Protein AF-A0A7X8WBK5-F1 (afdb_monomer_lite)

Sequence (663 aa):
MAANYENLSFKTDYMLWDMFEGKYAPKKVNVFPSNDGKWNYTLLSCFINELGFFVKRGRRTFYERISPKGETIKKFIFEHKDFPNIQVIIQIVPFFSVEISTEYLKAAWEKKHLTFASNIGAGGKTKMKKDTKVHVFYETRIMDPKDGTKALFCHAPLLYYSDYDFSEIFRYFTKRILLMGIPNNDDTCSLFEYADIWLEKESKHVNSLEILEKKINGFIKLDVQPVTTKKRLISINIENVNHYIKSGVYISPWAKSLLEDKTITQGFLLDTTWKIMPYYVTSIIMISCYNIGIPIGFAFGHSEDKELYKNLLITIQEKTGIQFKHYPFESDQGSALKSICSELEITHLVCLRHLLVSLKYAEFVYEITMLLKSTSTFELSKAKEFVENRFKTIDSSKKDYLLKLLNKVGLTFDGSILSIKDQSRWQEVSMFERKLFKMPSTTNALESTHGHLNAQTPRRNNFYASIYRIVNAMMQKAQSIEGSIRKNYNRIKHDTLQFSKAQNDRMNSWIKYYSTTIDNCNCSENRLESAMLGVDLPCSHRVYLGASFPACPKIKPTVKRQWDKLEISFNHVLPDSAEGALSLIVQDINYAVKSIKRFSHYKDTAKIEEYVKSKYNVKEECYFILNIPVSVMQIITEGVGRFAAQREEEYRNKRIQKIETNK

Foldseek 3Di:
DPPPLPQLKKKFDWAAPCLLVNPLNDQKTWMQGPPPDFDFLLSVLLVQQVLQQKDAPPPVQWDWDQDPVRFIKTKGWIAGNVGRSWIWMWIPTVGIIIMTGSVCLVVPWDKDKDWDWAQADRSRDGHPGTDTDITIMTMDGCPDGQPQSVCSNVVNQSVVDDPVSGHPSSVVVLVVVVVVPDDCDPRCVVSVSCCVQPPDDPPPDPFDPVSLQVQAWFEKEFAWEFCPADDPFDWDQDPNTITGGAKMKTFHLQLLLQQVPPQFALAKEKEWFDPLFPQKTKIWIFGQALNATATGMMMIHNDDALVRVVRHVVVSCVQRVDQRLVHEYEYAPDPSVVVNCVVSNHQYAHQQVNLLVVLPPDPCSVLVVQCQLFQFPVSNVVSQVVSQVVQLPDDPVCQVVVQVSQVQQQWGDPSHGIDRNHPSSVCRRHNNNVLVSLGDNHPVNVVVLSVSSPSQRPPDGHRSRSVSSNNVSSVVSNVCVQVVSVVVLVVLVVVQCVVLPPDDVVLVVQCVVQVDDLQDGRGRRCSSSCSSQVHDADGSSSVNNPHDGDDRDDDDRPRDRPIPTYHYHYDYDYPDPPVGPQHPQNVLLVVLLVLLCVLLVQDDSVVLSVQSVVQDDADPPADDDPNHGVSSVVSSVVSNVVSNVVVVVVVVVVVVVVVVVVD

Radius of gyration: 32.76 Å; chains: 1; bounding box: 93×64×90 Å

Structure (mmCIF, N/CA/C/O backbone):
data_AF-A0A7X8WBK5-F1
#
_entry.id   AF-A0A7X8WBK5-F1
#
loop_
_atom_site.group_PDB
_atom_site.id
_atom_site.type_symbol
_atom_site.label_atom_id
_atom_site.label_alt_id
_atom_site.label_comp_id
_atom_site.label_asym_id
_atom_site.label_entity_id
_atom_site.label_seq_id
_atom_site.pdbx_PDB_ins_code
_atom_site.Cartn_x
_atom_site.Cartn_y
_atom_site.Cartn_z
_atom_site.occupancy
_atom_site.B_iso_or_equiv
_atom_site.auth_seq_id
_atom_site.auth_comp_id
_atom_site.auth_asym_id
_atom_site.auth_atom_id
_atom_site.pdbx_PDB_model_num
ATOM 1 N N . MET A 1 1 ? -4.650 -0.254 -25.661 1.00 33.59 1 MET A N 1
ATOM 2 C CA . MET A 1 1 ? -5.482 0.121 -26.823 1.00 33.59 1 MET A CA 1
ATOM 3 C C . MET A 1 1 ? -6.161 1.418 -26.435 1.00 33.59 1 MET A C 1
ATOM 5 O O . MET A 1 1 ? -6.614 1.478 -25.300 1.00 33.59 1 MET A O 1
ATOM 9 N N . ALA A 1 2 ? -6.176 2.449 -27.280 1.00 33.28 2 ALA A N 1
ATOM 10 C CA . ALA A 1 2 ? -7.077 3.572 -27.034 1.00 33.28 2 ALA A CA 1
ATOM 11 C C . ALA A 1 2 ? -8.499 2.999 -27.085 1.00 33.28 2 ALA A C 1
ATOM 13 O O . ALA A 1 2 ? -8.855 2.370 -28.081 1.00 33.28 2 ALA A O 1
ATOM 14 N N . ALA A 1 3 ? -9.246 3.073 -25.982 1.00 45.28 3 ALA A N 1
ATOM 15 C CA . ALA A 1 3 ? -10.629 2.621 -25.979 1.00 45.28 3 ALA A CA 1
ATOM 16 C C . ALA A 1 3 ? -11.382 3.437 -27.035 1.00 45.28 3 ALA A C 1
ATOM 18 O O . ALA A 1 3 ? -11.309 4.666 -27.033 1.00 45.28 3 ALA A O 1
ATOM 19 N N . ASN A 1 4 ? -12.035 2.761 -27.981 1.00 56.00 4 ASN A N 1
ATOM 20 C CA . ASN A 1 4 ? -12.833 3.447 -28.982 1.00 56.00 4 ASN A CA 1
ATOM 21 C C . ASN A 1 4 ? -14.131 3.929 -28.313 1.00 56.00 4 ASN A C 1
ATOM 23 O O . ASN A 1 4 ? -15.061 3.147 -28.111 1.00 56.00 4 ASN A O 1
ATOM 27 N N . TYR A 1 5 ? -14.172 5.204 -27.923 1.00 64.12 5 TYR A N 1
ATOM 28 C CA . TYR A 1 5 ? -15.340 5.834 -27.299 1.00 64.12 5 TYR A CA 1
ATOM 29 C C . TYR A 1 5 ? -16.444 6.190 -28.309 1.00 64.12 5 TYR A C 1
ATOM 31 O O . TYR A 1 5 ? -17.423 6.827 -27.931 1.00 64.12 5 TYR A O 1
ATOM 39 N N . GLU A 1 6 ? -16.348 5.748 -29.570 1.00 58.44 6 GLU A N 1
ATOM 40 C CA . GLU A 1 6 ? -17.424 5.876 -30.569 1.00 58.44 6 GLU A CA 1
ATOM 41 C C . GLU A 1 6 ? -18.769 5.294 -30.101 1.00 58.44 6 GLU A C 1
ATOM 43 O O . GLU A 1 6 ? -19.811 5.662 -30.631 1.00 58.44 6 GLU A O 1
ATOM 48 N N . ASN A 1 7 ? -18.763 4.435 -29.078 1.00 64.50 7 ASN A N 1
ATOM 49 C CA . ASN A 1 7 ? -19.965 3.885 -28.450 1.00 64.50 7 ASN A CA 1
ATOM 50 C C . ASN A 1 7 ? -20.654 4.826 -27.435 1.00 64.50 7 ASN A C 1
ATOM 52 O O . ASN A 1 7 ? -21.772 4.534 -27.014 1.00 64.50 7 ASN A O 1
ATOM 56 N N . LEU A 1 8 ? -20.039 5.951 -27.045 1.00 86.00 8 LEU A N 1
ATOM 57 C CA . LEU A 1 8 ? -20.622 6.963 -26.148 1.00 86.00 8 LEU A CA 1
ATOM 58 C C . LEU A 1 8 ? -21.317 8.087 -26.934 1.00 86.00 8 LEU A C 1
ATOM 60 O O . LEU A 1 8 ? -21.040 9.278 -26.762 1.00 86.00 8 LEU A O 1
ATOM 64 N N . SER A 1 9 ? -22.230 7.698 -27.816 1.00 89.31 9 SER A N 1
ATOM 65 C CA . SER A 1 9 ? -23.092 8.614 -28.565 1.00 89.31 9 SER A CA 1
ATOM 66 C C . SER A 1 9 ? -24.557 8.302 -28.317 1.00 89.31 9 SER A C 1
ATOM 68 O O . SER A 1 9 ? -24.939 7.135 -28.206 1.00 89.31 9 SER A O 1
ATOM 70 N N . PHE A 1 10 ? -25.372 9.348 -28.248 1.00 92.56 10 PHE A N 1
ATOM 71 C CA . PHE A 1 10 ? -26.793 9.258 -27.945 1.00 92.56 10 PHE A CA 1
ATOM 72 C C . PHE A 1 10 ? -27.587 10.111 -28.927 1.00 92.56 10 PHE A C 1
ATOM 74 O O . PHE A 1 10 ? -27.162 11.211 -29.279 1.00 92.56 10 PHE A O 1
ATOM 81 N N . LYS A 1 11 ? -28.760 9.628 -29.335 1.00 92.69 11 LYS A N 1
ATOM 82 C CA . LYS A 1 11 ? -29.640 10.287 -30.301 1.00 92.69 11 LYS A CA 1
ATOM 83 C C . LYS A 1 11 ? -31.103 10.244 -29.872 1.00 92.69 11 LYS A C 1
ATOM 85 O O . LYS A 1 11 ? -31.513 9.383 -29.093 1.00 92.69 11 LYS A O 1
ATOM 90 N N . THR A 1 12 ? -31.899 11.168 -30.392 1.00 92.31 12 THR A N 1
ATOM 91 C CA . THR A 1 12 ? -33.364 11.075 -30.353 1.00 92.31 12 THR A CA 1
ATOM 92 C C . THR A 1 12 ? -33.877 10.192 -31.488 1.00 92.31 12 THR A C 1
ATOM 94 O O . THR A 1 12 ? -33.154 9.903 -32.442 1.00 92.31 12 THR A O 1
ATOM 97 N N . ASP A 1 13 ? -35.159 9.835 -31.433 1.00 87.44 13 ASP A N 1
ATOM 98 C CA . ASP A 1 13 ? -35.858 9.312 -32.608 1.00 87.44 13 ASP A CA 1
ATOM 99 C C . ASP A 1 13 ? -35.874 10.321 -33.768 1.00 87.44 13 ASP A C 1
ATOM 101 O O . ASP A 1 13 ? -35.761 11.538 -33.578 1.00 87.44 13 ASP A O 1
ATOM 105 N N . TYR A 1 14 ? -36.062 9.788 -34.975 1.00 87.75 14 TYR A N 1
ATOM 106 C CA . TYR A 1 14 ? -36.297 10.562 -36.188 1.00 87.75 14 TYR A CA 1
ATOM 107 C C . TYR A 1 14 ? -37.717 11.133 -36.168 1.00 87.75 14 TYR A C 1
ATOM 109 O O . TYR A 1 14 ? -38.698 10.389 -36.235 1.00 87.75 14 TYR A O 1
ATOM 117 N N . MET A 1 15 ? -37.834 12.457 -36.076 1.00 85.38 15 MET A N 1
ATOM 118 C CA . MET A 1 15 ? -39.122 13.151 -36.058 1.00 85.38 15 MET A CA 1
ATOM 119 C C . MET A 1 15 ? -39.186 14.220 -37.147 1.00 85.38 15 MET A C 1
ATOM 121 O O . MET A 1 15 ? -38.171 14.704 -37.636 1.00 85.38 15 MET A O 1
ATOM 125 N N . LEU A 1 16 ? -40.390 14.630 -37.535 1.00 85.62 16 LEU A N 1
ATOM 126 C CA . LEU A 1 16 ? -40.548 15.777 -38.427 1.00 85.62 16 LEU A CA 1
ATOM 127 C C . LEU A 1 16 ? -40.193 17.085 -37.695 1.00 85.62 16 LEU A C 1
ATOM 129 O O . LEU A 1 16 ? -40.291 17.177 -36.474 1.00 85.62 16 LEU A O 1
ATOM 133 N N . TRP A 1 17 ? -39.775 18.115 -38.434 1.00 81.50 17 TRP A N 1
ATOM 134 C CA . TRP A 1 17 ? -39.348 19.400 -37.855 1.00 81.50 17 TRP A CA 1
ATOM 135 C C . TRP A 1 17 ? -40.420 20.073 -36.977 1.00 81.50 17 TRP A C 1
ATOM 137 O O . TRP A 1 17 ? -40.105 20.663 -35.942 1.00 81.50 17 TRP A O 1
ATOM 147 N N . ASP A 1 18 ? -41.694 19.929 -37.342 1.00 80.25 18 ASP A N 1
ATOM 148 C CA . ASP A 1 18 ? -42.843 20.426 -36.578 1.00 80.25 18 ASP A CA 1
ATOM 149 C C . ASP A 1 18 ? -43.003 19.740 -35.210 1.00 80.25 18 ASP A C 1
ATOM 151 O O . ASP A 1 18 ? -43.654 20.288 -34.324 1.00 80.25 18 ASP A O 1
ATOM 155 N N . MET A 1 19 ? -42.364 18.589 -34.992 1.00 80.50 19 MET A N 1
ATOM 156 C CA . MET A 1 19 ? -42.299 17.936 -33.683 1.00 80.50 19 MET A CA 1
ATOM 157 C C . MET A 1 19 ? -41.236 18.542 -32.765 1.00 80.50 19 MET A C 1
ATOM 159 O O . MET A 1 19 ? -41.264 18.263 -31.576 1.00 80.50 19 MET A O 1
ATOM 163 N N . PHE A 1 20 ? -40.329 19.386 -33.258 1.00 79.81 20 PHE A N 1
ATOM 164 C CA . PHE A 1 20 ? -39.382 20.112 -32.404 1.00 79.81 20 PHE A CA 1
ATOM 165 C C . PHE A 1 20 ? -39.750 21.592 -32.251 1.00 79.81 20 PHE A C 1
ATOM 167 O O . PHE A 1 20 ? -39.573 22.140 -31.164 1.00 79.81 20 PHE A O 1
ATOM 174 N N . GLU A 1 21 ? -40.299 22.231 -33.291 1.00 76.94 21 GLU A N 1
ATOM 175 C CA . GLU A 1 21 ? -40.640 23.670 -33.291 1.00 76.94 21 GLU A CA 1
ATOM 176 C C . GLU A 1 21 ? -42.139 23.987 -33.423 1.00 76.94 21 GLU A C 1
ATOM 178 O O . GLU A 1 21 ? -42.540 25.147 -33.348 1.00 76.94 21 GLU A O 1
ATOM 183 N N . GLY A 1 22 ? -42.995 22.991 -33.650 1.00 73.19 22 GLY A N 1
ATOM 184 C CA . GLY A 1 22 ? -44.424 23.222 -33.850 1.00 73.19 22 GLY A CA 1
ATOM 185 C C . GLY A 1 22 ? -45.202 23.420 -32.548 1.00 73.19 22 GLY A C 1
ATOM 186 O O . GLY A 1 22 ? -44.763 23.066 -31.455 1.00 73.19 22 GLY A O 1
ATOM 187 N N . LYS A 1 23 ? -46.442 23.911 -32.677 1.00 71.88 23 LYS A N 1
ATOM 188 C CA . LYS A 1 23 ? -47.388 24.142 -31.563 1.00 71.88 23 LYS A CA 1
ATOM 189 C C . LYS A 1 23 ? -47.641 22.901 -30.686 1.00 71.88 23 LYS A C 1
ATOM 191 O O . LYS A 1 23 ? -48.037 23.039 -29.532 1.00 71.88 23 LYS A O 1
ATOM 196 N N . TYR A 1 24 ? -47.428 21.706 -31.236 1.00 71.62 24 TYR A N 1
ATOM 197 C CA . TYR A 1 24 ? -47.627 20.417 -30.568 1.00 71.62 24 TYR A CA 1
ATOM 198 C C . TYR A 1 24 ? -46.312 19.695 -30.230 1.00 71.62 24 TYR A C 1
ATOM 200 O O . TYR A 1 24 ? -46.349 18.513 -29.893 1.00 71.62 24 TYR A O 1
ATOM 208 N N . ALA A 1 25 ? -45.162 20.374 -30.317 1.00 79.81 25 ALA A N 1
ATOM 209 C CA . ALA A 1 25 ? -43.875 19.789 -29.961 1.00 79.81 25 ALA A CA 1
ATOM 210 C C . ALA A 1 25 ? -43.901 19.284 -28.503 1.00 79.81 25 ALA A C 1
ATOM 212 O O . ALA A 1 25 ? -44.301 20.027 -27.594 1.00 79.81 25 ALA A O 1
ATOM 213 N N . PRO A 1 26 ? -43.506 18.026 -28.240 1.00 84.38 26 PRO A N 1
ATOM 214 C CA . PRO A 1 26 ? -43.479 17.507 -26.891 1.00 84.38 26 PRO A CA 1
ATOM 215 C C . PRO A 1 26 ? -42.427 18.271 -26.087 1.00 84.38 26 PRO A C 1
ATOM 217 O O . PRO A 1 26 ? -41.357 18.616 -26.584 1.00 84.38 26 PRO A O 1
ATOM 220 N N . LYS A 1 27 ? -42.717 18.516 -24.806 1.00 88.00 27 LYS A N 1
ATOM 221 C CA . LYS A 1 27 ? -41.771 19.185 -23.897 1.00 88.00 27 LYS A CA 1
ATOM 222 C C . LYS A 1 27 ? -40.561 18.311 -23.554 1.00 88.00 27 LYS A C 1
ATOM 224 O O . LYS A 1 27 ? -39.568 18.829 -23.052 1.00 88.00 27 LYS A O 1
ATOM 229 N N . LYS A 1 28 ? -40.676 16.995 -23.758 1.00 91.50 28 LYS A N 1
ATOM 230 C CA . LYS A 1 28 ? -39.661 15.984 -23.458 1.00 91.50 28 LYS A CA 1
ATOM 231 C C . LYS A 1 28 ? -39.639 14.938 -24.561 1.00 91.50 28 LYS A C 1
ATOM 233 O O . LYS A 1 28 ? -40.701 14.553 -25.045 1.00 91.50 28 LYS A O 1
ATOM 238 N N . VAL A 1 29 ? -38.451 14.478 -24.921 1.00 91.19 29 VAL A N 1
ATOM 239 C CA . VAL A 1 29 ? -38.224 13.525 -26.011 1.00 91.19 29 VAL A CA 1
ATOM 240 C C . VAL A 1 29 ? -37.407 12.350 -25.489 1.00 91.19 29 VAL A C 1
ATOM 242 O O . VAL A 1 29 ? -36.540 12.528 -24.632 1.00 91.19 29 VAL A O 1
ATOM 245 N N . ASN A 1 30 ? -37.706 11.151 -25.990 1.00 91.69 30 ASN A N 1
ATOM 246 C CA . ASN A 1 30 ? -36.935 9.954 -25.676 1.00 91.69 30 ASN A CA 1
ATOM 247 C C . ASN A 1 30 ? -35.567 9.978 -26.356 1.00 91.69 30 ASN A C 1
ATOM 249 O O . ASN A 1 30 ? -35.416 10.454 -27.483 1.00 91.69 30 ASN A O 1
ATOM 253 N N . VAL A 1 31 ? -34.590 9.419 -25.657 1.00 92.69 31 VAL A N 1
ATOM 254 C CA . VAL A 1 31 ? -33.198 9.356 -26.084 1.00 92.69 31 VAL A CA 1
ATOM 255 C C . VAL A 1 31 ? -32.679 7.930 -25.969 1.00 92.69 31 VAL A C 1
ATOM 257 O O . VAL A 1 31 ? -33.012 7.207 -25.026 1.00 92.69 31 VAL A O 1
ATOM 260 N N . PHE A 1 32 ? -31.824 7.552 -26.917 1.00 91.69 32 PHE A N 1
ATOM 261 C CA . PHE A 1 32 ? -31.277 6.209 -27.067 1.00 91.69 32 PHE A CA 1
ATOM 262 C C . PHE A 1 32 ? -29.779 6.253 -27.407 1.00 91.69 32 PHE A C 1
ATOM 264 O O . PHE A 1 32 ? -29.333 7.206 -28.047 1.00 91.69 32 PHE A O 1
ATOM 271 N N . PRO A 1 33 ? -28.989 5.234 -27.029 1.00 91.44 33 PRO A N 1
ATOM 272 C CA . PRO A 1 33 ? -27.638 5.046 -27.560 1.00 91.44 33 PRO A CA 1
ATOM 273 C C . PRO A 1 33 ? -27.639 4.940 -29.100 1.00 91.44 33 PRO A C 1
ATOM 275 O O . PRO A 1 33 ? -28.472 4.235 -29.669 1.00 91.44 33 PRO A O 1
ATOM 278 N N . SER A 1 34 ? -26.722 5.622 -29.797 1.00 83.38 34 SER A N 1
ATOM 279 C CA . SER A 1 34 ? -26.771 5.745 -31.268 1.00 83.38 34 SER A CA 1
ATOM 280 C C . SER A 1 34 ? -26.489 4.444 -32.036 1.00 83.38 34 SER A C 1
ATOM 282 O O . SER A 1 34 ? -27.024 4.299 -33.137 1.00 83.38 34 SER A O 1
ATOM 284 N N . ASN A 1 35 ? -25.710 3.508 -31.474 1.00 73.56 35 ASN A N 1
ATOM 285 C CA . ASN A 1 35 ? -25.229 2.278 -32.140 1.00 73.56 35 ASN A CA 1
ATOM 286 C C . ASN A 1 35 ? -26.226 1.104 -32.041 1.00 73.56 35 ASN A C 1
ATOM 288 O O . ASN A 1 35 ? -25.840 -0.014 -31.710 1.00 73.56 35 ASN A O 1
ATOM 292 N N . ASP A 1 36 ? -27.519 1.381 -32.239 1.00 61.47 36 ASP A N 1
ATOM 293 C CA . ASP A 1 36 ? -28.648 0.435 -32.100 1.00 61.47 36 ASP A CA 1
ATOM 294 C C . ASP A 1 36 ? -28.750 -0.253 -30.722 1.00 61.47 36 ASP A C 1
ATOM 296 O O . ASP A 1 36 ? -29.453 -1.249 -30.529 1.00 61.47 36 ASP A O 1
ATOM 300 N N . GLY A 1 37 ? -28.057 0.307 -29.729 1.00 65.50 37 GLY A N 1
ATOM 301 C CA . GLY A 1 37 ? -27.970 -0.230 -28.382 1.00 65.50 37 GLY A CA 1
ATOM 302 C C . GLY A 1 37 ? -29.215 0.075 -27.557 1.00 65.50 37 GLY A C 1
ATOM 303 O O . GLY A 1 37 ? -29.721 1.195 -27.536 1.00 65.50 37 GLY A O 1
ATOM 304 N N . LYS A 1 38 ? -29.681 -0.918 -26.797 1.00 83.25 38 LYS A N 1
ATOM 305 C CA . LYS A 1 38 ? -30.590 -0.671 -25.673 1.00 83.25 38 LYS A CA 1
ATOM 306 C C . LYS A 1 38 ? -29.790 -0.077 -24.518 1.00 83.25 38 LYS A C 1
ATOM 308 O O . LYS A 1 38 ? -28.629 -0.421 -24.315 1.00 83.25 38 LYS A O 1
ATOM 313 N N . TRP A 1 39 ? -30.431 0.779 -23.732 1.00 90.19 39 TRP A N 1
ATOM 314 C CA . TRP A 1 39 ? -29.880 1.200 -22.450 1.00 90.19 39 TRP A CA 1
ATOM 315 C C . TRP A 1 39 ? -29.551 -0.018 -21.575 1.00 90.19 39 TRP A C 1
ATOM 317 O O . TRP A 1 39 ? -30.366 -0.932 -21.437 1.00 90.19 39 TRP A O 1
ATOM 327 N N . ASN A 1 40 ? -28.375 0.013 -20.962 1.00 90.31 40 ASN A N 1
ATOM 328 C CA . ASN A 1 40 ? -27.924 -0.901 -19.920 1.00 90.31 40 ASN A CA 1
ATOM 329 C C . ASN A 1 40 ? -27.360 -0.074 -18.748 1.00 90.31 40 ASN A C 1
ATOM 331 O O . ASN A 1 40 ? -27.299 1.160 -18.836 1.00 90.31 40 ASN A O 1
ATOM 335 N N . TYR A 1 41 ? -26.984 -0.712 -17.641 1.00 91.56 41 TYR A N 1
ATOM 336 C CA . TYR A 1 41 ? -26.484 0.018 -16.475 1.00 91.56 41 TYR A CA 1
ATOM 337 C C . TYR A 1 41 ? -25.165 0.736 -16.771 1.00 91.56 41 TYR A C 1
ATOM 339 O O . TYR A 1 41 ? -24.977 1.850 -16.281 1.00 91.56 41 TYR A O 1
ATOM 347 N N . THR A 1 42 ? -24.305 0.175 -17.619 1.00 92.00 42 THR A N 1
ATOM 348 C CA . THR A 1 42 ? -23.014 0.767 -18.003 1.00 92.00 42 THR A CA 1
ATOM 349 C C . THR A 1 42 ? -23.188 2.079 -18.771 1.00 92.00 42 T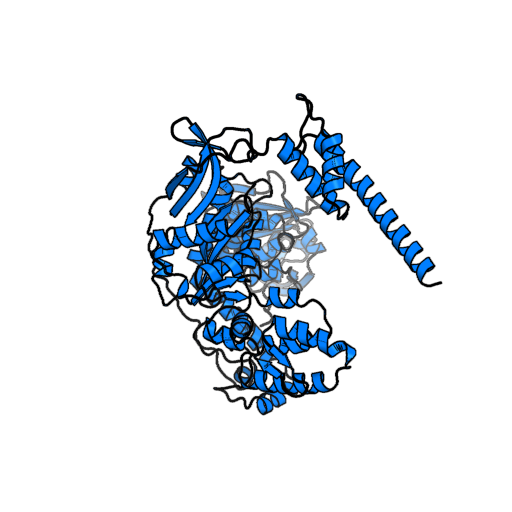HR A C 1
ATOM 351 O O . THR A 1 42 ? -22.734 3.132 -18.322 1.00 92.00 42 THR A O 1
ATOM 354 N N . LEU A 1 43 ? -23.912 2.061 -19.895 1.00 91.81 43 LEU A N 1
ATOM 355 C CA . LEU A 1 43 ? -24.155 3.240 -20.734 1.00 91.81 43 LEU A CA 1
ATOM 356 C C . LEU A 1 43 ? -24.956 4.303 -19.987 1.00 91.81 43 LEU A C 1
ATOM 358 O O . LEU A 1 43 ? -24.683 5.495 -20.127 1.00 91.81 43 LEU A O 1
ATOM 362 N N . LEU A 1 44 ? -25.921 3.881 -19.166 1.00 93.19 44 LEU A N 1
ATOM 363 C CA . LEU A 1 44 ? -26.696 4.796 -18.338 1.00 93.19 44 LEU A CA 1
ATOM 364 C C . LEU A 1 44 ? -25.821 5.463 -17.269 1.00 93.19 44 LEU A C 1
ATOM 366 O O . LEU A 1 44 ? -25.948 6.664 -17.044 1.00 93.19 44 LEU A O 1
ATOM 370 N N . SER A 1 45 ? -24.901 4.718 -16.654 1.00 94.50 45 SER A N 1
ATOM 371 C CA . SER A 1 45 ? -23.932 5.256 -15.693 1.00 94.50 45 SER A CA 1
ATOM 372 C C . SER A 1 45 ? -23.029 6.300 -16.341 1.00 94.50 45 SER A C 1
ATOM 374 O O . SER A 1 45 ? -22.901 7.400 -15.806 1.00 94.50 45 SER A O 1
ATOM 376 N N . CYS A 1 46 ? -22.476 6.003 -17.521 1.00 94.00 46 CYS A N 1
ATOM 377 C CA . CYS A 1 46 ? -21.667 6.953 -18.285 1.00 94.00 46 CYS A CA 1
ATOM 378 C C . CYS A 1 46 ? -22.458 8.217 -18.645 1.00 94.00 46 CYS A C 1
ATOM 380 O O . CYS A 1 46 ? -21.983 9.329 -18.426 1.00 94.00 46 CYS A O 1
ATOM 382 N N . PHE A 1 47 ? -23.688 8.050 -19.138 1.00 94.00 47 PHE A N 1
ATOM 383 C CA . PHE A 1 47 ? -24.559 9.160 -19.510 1.00 94.00 47 PHE A CA 1
ATOM 384 C C . PHE A 1 47 ? -24.867 10.078 -18.318 1.00 94.00 47 PHE A C 1
ATOM 386 O O . PHE A 1 47 ? -24.671 11.288 -18.399 1.00 94.00 47 PHE A O 1
ATOM 393 N N . ILE A 1 48 ? -25.292 9.514 -17.183 1.00 94.75 48 ILE A N 1
ATOM 394 C CA . ILE A 1 48 ? -25.604 10.281 -15.966 1.00 94.75 48 ILE A CA 1
ATOM 395 C C . ILE A 1 48 ? -24.350 10.972 -15.402 1.00 94.75 48 ILE A C 1
ATOM 397 O O . ILE A 1 48 ? -24.443 12.077 -14.857 1.00 94.75 48 ILE A O 1
ATOM 401 N N . ASN A 1 49 ? -23.175 10.350 -15.514 1.00 95.50 49 ASN A N 1
ATOM 402 C CA . ASN A 1 49 ? -21.938 10.915 -14.980 1.00 95.50 49 ASN A CA 1
ATOM 403 C C . ASN A 1 49 ? -21.486 12.194 -15.716 1.00 95.50 49 ASN A C 1
ATOM 405 O O . ASN A 1 49 ? -20.939 13.123 -15.106 1.00 95.50 49 ASN A O 1
ATOM 409 N N . GLU A 1 50 ? -21.778 12.282 -17.014 1.00 93.94 50 GLU A N 1
ATOM 410 C CA . GLU A 1 50 ? -21.467 13.461 -17.831 1.00 93.94 50 GLU A CA 1
ATOM 411 C C . GLU A 1 50 ? -22.439 14.631 -17.645 1.00 93.94 50 GLU A C 1
ATOM 413 O O . GLU A 1 50 ? -22.106 15.773 -17.960 1.00 93.94 50 GLU A O 1
ATOM 418 N N . LEU A 1 51 ? -23.608 14.403 -17.047 1.00 91.62 51 LEU A N 1
ATOM 419 C CA . LEU A 1 51 ? -24.602 15.443 -16.769 1.00 91.62 51 LEU A CA 1
ATOM 420 C C . LEU A 1 51 ? -24.213 16.312 -15.550 1.00 91.62 51 LEU A C 1
ATOM 422 O O . LEU A 1 51 ? -24.939 16.408 -14.563 1.00 91.62 51 LEU A O 1
ATOM 426 N N . GLY A 1 52 ? -23.054 16.974 -15.615 1.00 83.62 52 GLY A N 1
ATOM 427 C CA . GLY A 1 52 ? -22.452 17.722 -14.499 1.00 83.62 52 GLY A CA 1
ATOM 428 C C . GLY A 1 52 ? -23.255 18.930 -13.996 1.00 83.62 52 GLY A C 1
ATOM 429 O O . GLY A 1 52 ? -23.084 19.332 -12.849 1.00 83.62 52 GLY A O 1
ATOM 430 N N . PHE A 1 53 ? -24.148 19.484 -14.820 1.00 88.00 53 PHE A N 1
ATOM 431 C CA . PHE A 1 53 ? -25.017 20.611 -14.454 1.00 88.00 53 PHE A CA 1
ATOM 432 C C . PHE A 1 53 ? -26.399 20.183 -13.950 1.00 88.00 53 PHE A C 1
ATOM 434 O O . PHE A 1 53 ? -27.258 21.032 -13.725 1.00 88.00 53 PHE A O 1
ATOM 441 N N . PHE A 1 54 ? -26.641 18.885 -13.768 1.00 93.06 54 PHE A N 1
ATOM 442 C CA . PHE A 1 54 ? -27.906 18.381 -13.245 1.00 93.06 54 PHE A CA 1
ATOM 443 C C . PHE A 1 54 ? -27.793 18.028 -11.763 1.00 93.06 54 PHE A C 1
ATOM 445 O O . PHE A 1 54 ? -26.782 17.509 -11.294 1.00 93.06 54 PHE A O 1
ATOM 452 N N . VAL A 1 55 ? -28.867 18.300 -11.027 1.00 93.12 55 VAL A N 1
ATOM 453 C CA . VAL A 1 55 ? -28.981 18.102 -9.581 1.00 93.12 55 VAL A CA 1
ATOM 454 C C . VAL A 1 55 ? -30.277 17.368 -9.226 1.00 93.12 55 VAL A C 1
ATOM 456 O O . VAL A 1 55 ? -31.138 17.085 -10.066 1.00 93.12 55 VAL A O 1
ATOM 459 N N . LYS A 1 56 ? -30.411 17.004 -7.950 1.00 92.06 56 LYS A N 1
ATOM 460 C CA . LYS A 1 56 ? -31.579 16.300 -7.403 1.00 92.06 56 LYS A CA 1
ATOM 461 C C . LYS A 1 56 ? -32.778 17.247 -7.281 1.00 92.06 56 LYS A C 1
ATOM 463 O O . LYS A 1 56 ? -32.674 18.275 -6.620 1.00 92.06 56 LYS A O 1
ATOM 468 N N . ARG A 1 57 ? -33.954 16.816 -7.749 1.00 83.62 57 ARG A N 1
ATOM 469 C CA . ARG A 1 57 ? -35.257 17.494 -7.574 1.00 83.62 57 ARG A CA 1
ATOM 470 C C . ARG A 1 57 ? -35.855 17.318 -6.162 1.00 83.62 57 ARG A C 1
ATOM 472 O O . ARG A 1 57 ? -37.023 16.946 -5.985 1.00 83.62 57 ARG A O 1
ATOM 479 N N . GLY A 1 58 ? -35.038 17.480 -5.121 1.00 80.25 58 GLY A N 1
ATOM 480 C CA . GLY A 1 58 ? -35.436 17.316 -3.715 1.00 80.25 58 GLY A CA 1
ATOM 481 C C . GLY A 1 58 ? -36.174 15.995 -3.425 1.00 80.25 58 GLY A C 1
ATOM 482 O O . GLY A 1 58 ? -35.726 14.912 -3.811 1.00 80.25 58 GLY A O 1
ATOM 483 N N . ARG A 1 59 ? -37.343 16.063 -2.766 1.00 73.06 59 ARG A N 1
ATOM 484 C CA . ARG A 1 59 ? -38.154 14.876 -2.403 1.00 73.06 59 ARG A CA 1
ATOM 485 C C . ARG A 1 59 ? -38.751 14.127 -3.604 1.00 73.06 59 ARG A C 1
ATOM 487 O O . ARG A 1 59 ? -39.133 12.974 -3.452 1.00 73.06 59 ARG A O 1
ATOM 494 N N . ARG A 1 60 ? -38.832 14.752 -4.785 1.00 79.62 60 ARG A N 1
ATOM 495 C CA . ARG A 1 60 ? -39.403 14.153 -6.011 1.00 79.62 60 ARG A CA 1
ATOM 496 C C . ARG A 1 60 ? -38.343 13.581 -6.956 1.00 79.62 60 ARG A C 1
ATOM 498 O O . ARG A 1 60 ? -38.681 13.188 -8.069 1.00 79.62 60 ARG A O 1
ATOM 505 N N . THR A 1 61 ? -37.084 13.525 -6.515 1.00 86.88 61 THR A N 1
ATOM 506 C CA . THR A 1 61 ? -35.962 12.976 -7.296 1.00 86.88 61 THR A CA 1
ATOM 507 C C . THR A 1 61 ? -36.164 11.505 -7.636 1.00 86.88 61 THR A C 1
ATOM 509 O O . THR A 1 61 ? -35.759 11.061 -8.702 1.00 86.88 61 THR A O 1
ATOM 512 N N . PHE A 1 62 ? -36.798 10.745 -6.743 1.00 89.00 62 PHE A N 1
ATOM 513 C CA . PHE A 1 62 ? -37.107 9.343 -6.970 1.00 89.00 62 PHE A CA 1
ATOM 514 C C . PHE A 1 62 ? -38.459 8.987 -6.363 1.00 89.00 62 PHE A C 1
ATOM 516 O O . PHE A 1 62 ? -38.745 9.376 -5.229 1.00 89.00 62 PHE A O 1
ATOM 523 N N . TYR A 1 63 ? -39.254 8.207 -7.088 1.00 85.50 63 TYR A N 1
ATOM 524 C CA . TYR A 1 63 ? -40.456 7.573 -6.559 1.00 85.50 63 TYR A CA 1
ATOM 525 C C . TYR A 1 63 ? -40.783 6.285 -7.313 1.00 85.50 63 TYR A C 1
ATOM 527 O O . TYR A 1 63 ? -40.364 6.072 -8.455 1.00 85.50 63 TYR A O 1
ATOM 535 N N . GLU A 1 64 ? -41.571 5.449 -6.648 1.00 84.25 64 GLU A N 1
ATOM 536 C CA . GLU A 1 64 ? -42.119 4.211 -7.186 1.00 84.25 64 GLU A CA 1
ATOM 537 C C . GLU A 1 64 ? -43.624 4.383 -7.358 1.00 84.25 64 GLU A C 1
ATOM 539 O O . GLU A 1 64 ? -44.294 4.988 -6.519 1.00 84.25 64 GLU A O 1
ATOM 544 N N . ARG A 1 65 ? -44.159 3.884 -8.469 1.00 81.88 65 ARG A N 1
ATOM 545 C CA . ARG A 1 65 ? -45.604 3.820 -8.702 1.00 81.88 65 ARG A CA 1
ATOM 546 C C . ARG A 1 65 ? -45.952 2.496 -9.354 1.00 81.88 65 ARG A C 1
ATOM 548 O O . ARG A 1 65 ? -45.193 2.007 -10.182 1.00 81.88 65 ARG A O 1
ATOM 555 N N . ILE A 1 66 ? -47.113 1.952 -9.030 1.00 77.88 66 ILE A N 1
ATOM 556 C CA . ILE A 1 66 ? -47.631 0.757 -9.695 1.00 77.88 66 ILE A CA 1
ATOM 557 C C . ILE A 1 66 ? -48.350 1.214 -10.968 1.00 77.88 66 ILE A C 1
ATOM 559 O O . ILE A 1 66 ? -49.152 2.150 -10.938 1.00 77.88 66 ILE A O 1
ATOM 563 N N . SER A 1 67 ? -48.001 0.623 -12.107 1.00 74.69 67 SER A N 1
ATOM 564 C CA . SER A 1 67 ? -48.673 0.880 -13.377 1.00 74.69 67 SER A CA 1
ATOM 565 C C . SER A 1 67 ? -50.097 0.309 -13.341 1.00 74.69 67 SER A C 1
ATOM 567 O O . SER A 1 67 ? -50.357 -0.641 -12.604 1.00 74.69 67 SER A O 1
ATOM 569 N N . PRO A 1 68 ? -51.026 0.798 -14.182 1.00 71.44 68 PRO A N 1
ATOM 570 C CA . PRO A 1 68 ? -52.352 0.185 -14.318 1.00 71.44 68 PRO A CA 1
ATOM 571 C C . PRO A 1 68 ? -52.315 -1.305 -14.709 1.00 71.44 68 PRO A C 1
ATOM 573 O O . PRO A 1 68 ? -53.307 -2.002 -14.542 1.00 71.44 68 PRO A O 1
ATOM 576 N N . LYS A 1 69 ? -51.175 -1.792 -15.226 1.00 71.75 69 LYS A N 1
ATOM 577 C CA . LYS A 1 69 ? -50.922 -3.194 -15.591 1.00 71.75 69 LYS A CA 1
ATOM 578 C C . LYS A 1 69 ? -50.273 -4.015 -14.460 1.00 71.75 69 LYS A C 1
ATOM 580 O O . LYS A 1 69 ? -49.886 -5.151 -14.697 1.00 71.75 69 LYS A O 1
ATOM 585 N N . GLY A 1 70 ? -50.121 -3.449 -13.259 1.00 72.31 70 GLY A N 1
ATOM 586 C CA . GLY A 1 70 ? -49.537 -4.121 -12.090 1.00 72.31 70 GLY A CA 1
ATOM 587 C C . GLY A 1 70 ? -48.005 -4.086 -12.005 1.00 72.31 70 GLY A C 1
ATOM 588 O O . GLY A 1 70 ? -47.436 -4.658 -11.082 1.00 72.31 70 GLY A O 1
ATOM 589 N N . GLU A 1 71 ? -47.317 -3.404 -12.925 1.00 76.31 71 GLU A N 1
ATOM 590 C CA . GLU A 1 71 ? -45.848 -3.337 -12.942 1.00 76.31 71 GLU A CA 1
ATOM 591 C C . GLU A 1 71 ? -45.324 -2.181 -12.081 1.00 76.31 71 GLU A C 1
ATOM 593 O O . GLU A 1 71 ? -45.794 -1.047 -12.190 1.00 76.31 71 GLU A O 1
ATOM 598 N N . THR A 1 72 ? -44.299 -2.427 -11.265 1.00 79.38 72 THR A N 1
ATOM 599 C CA . THR A 1 72 ? -43.655 -1.372 -10.471 1.00 79.38 72 THR A CA 1
ATOM 600 C C . THR A 1 72 ? -42.769 -0.494 -11.352 1.00 79.38 72 THR A C 1
ATOM 602 O O . THR A 1 72 ? -41.681 -0.891 -11.763 1.00 79.38 72 THR A O 1
ATOM 605 N N . ILE A 1 73 ? -43.212 0.738 -11.599 1.00 81.44 73 ILE A N 1
ATOM 606 C CA . ILE A 1 73 ? -42.461 1.765 -12.317 1.00 81.44 73 ILE A CA 1
ATOM 607 C C . ILE A 1 73 ? -41.565 2.514 -11.342 1.00 81.44 73 ILE A C 1
ATOM 609 O O . ILE A 1 73 ? -42.044 3.219 -10.449 1.00 81.44 73 ILE A O 1
ATOM 613 N N . LYS A 1 74 ? -40.257 2.427 -11.575 1.00 86.88 74 LYS A N 1
ATOM 614 C CA . LYS A 1 74 ? -39.239 3.160 -10.817 1.00 86.88 74 LYS A CA 1
ATOM 615 C C . LYS A 1 74 ? -38.800 4.367 -11.631 1.00 86.88 74 LYS A C 1
ATOM 617 O O . LYS A 1 74 ? -38.400 4.211 -12.785 1.00 86.88 74 LYS A O 1
ATOM 622 N N . LYS A 1 75 ? -38.898 5.567 -11.059 1.00 90.50 75 LYS A N 1
ATOM 623 C CA . LYS A 1 75 ? -38.669 6.814 -11.797 1.00 90.50 75 LYS A CA 1
ATOM 624 C C . LYS A 1 75 ? -37.687 7.727 -11.077 1.00 90.50 75 LYS A C 1
ATOM 626 O O . LYS A 1 75 ? -37.920 8.096 -9.930 1.00 90.50 75 LYS A O 1
ATOM 631 N N . PHE A 1 76 ? -36.634 8.124 -11.787 1.00 93.88 76 PHE A N 1
ATOM 632 C CA . PHE A 1 76 ? -35.674 9.149 -11.390 1.00 93.88 76 PHE A CA 1
ATOM 633 C C . PHE A 1 76 ? -35.939 10.441 -12.162 1.00 93.88 76 PHE A C 1
ATOM 635 O O . PHE A 1 76 ? -36.247 10.405 -13.355 1.00 93.88 76 PHE A O 1
ATOM 642 N N . ILE A 1 77 ? -35.827 11.581 -11.483 1.00 93.88 77 ILE A N 1
ATOM 643 C CA . ILE A 1 77 ? -35.966 12.913 -12.075 1.00 93.88 77 ILE A CA 1
ATOM 644 C C . ILE A 1 77 ? -34.824 13.796 -11.577 1.00 93.88 77 ILE A C 1
ATOM 646 O O . ILE A 1 77 ? -34.754 14.111 -10.387 1.00 93.88 77 ILE A O 1
ATOM 650 N N . PHE A 1 78 ? -33.985 14.235 -12.507 1.00 95.56 78 PHE A N 1
ATOM 651 C CA . PHE A 1 78 ? -32.921 15.208 -12.279 1.00 95.56 78 PHE A CA 1
ATOM 652 C C . PHE A 1 78 ? -33.259 16.512 -12.999 1.00 95.56 78 PHE A C 1
ATOM 654 O O . PHE A 1 78 ? -33.875 16.489 -14.067 1.00 95.56 78 PHE A O 1
ATOM 661 N N . GLU A 1 79 ? -32.892 17.645 -12.411 1.00 94.44 79 GLU A N 1
ATOM 662 C CA . GLU A 1 79 ? -33.182 18.979 -12.948 1.00 94.44 79 GLU A CA 1
ATOM 663 C C . GLU A 1 79 ? -31.899 19.769 -13.183 1.00 94.44 79 GLU A C 1
ATOM 665 O O . GLU A 1 79 ? -30.907 19.560 -12.485 1.00 94.44 79 GLU A O 1
ATOM 670 N N . HIS A 1 80 ? -31.896 20.642 -14.187 1.00 93.56 80 HIS A N 1
ATOM 671 C CA . HIS A 1 80 ? -30.746 21.495 -14.456 1.00 93.56 80 HIS A CA 1
ATOM 672 C C . HIS A 1 80 ? -30.576 22.512 -13.325 1.00 93.56 80 HIS A C 1
ATOM 674 O O . HIS A 1 80 ? -31.547 23.144 -12.907 1.00 93.56 80 HIS A O 1
ATOM 680 N N . LYS A 1 81 ? -29.336 22.698 -12.866 1.00 89.88 81 LYS A N 1
ATOM 681 C CA . LYS A 1 81 ? -28.971 23.531 -11.712 1.00 89.88 81 LYS A CA 1
ATOM 682 C C . LYS A 1 81 ? -29.512 24.957 -11.819 1.00 89.88 81 LYS A C 1
ATOM 684 O O . LYS A 1 81 ? -30.092 25.457 -10.863 1.00 89.88 81 LYS A O 1
ATOM 689 N N . ASP A 1 82 ? -29.363 25.564 -12.994 1.00 89.12 82 ASP A N 1
ATOM 690 C CA . ASP A 1 82 ? -29.779 26.954 -13.233 1.00 89.12 82 ASP A CA 1
ATOM 691 C C . ASP A 1 82 ? -31.193 27.073 -13.834 1.00 89.12 82 ASP A C 1
ATOM 693 O O . ASP A 1 82 ? -31.800 28.140 -13.796 1.00 89.12 82 ASP A O 1
ATOM 697 N N . PHE A 1 83 ? -31.750 25.976 -14.367 1.00 89.69 83 PHE A N 1
ATOM 698 C CA . PHE A 1 83 ? -33.019 25.979 -15.109 1.00 89.69 83 PHE A CA 1
ATOM 699 C C . PHE A 1 83 ? -33.896 24.773 -14.720 1.00 89.69 83 PHE A C 1
ATOM 701 O O . PHE A 1 83 ? -33.967 23.797 -15.466 1.00 89.69 83 PHE A O 1
ATOM 708 N N . PRO A 1 84 ? -34.632 24.816 -13.594 1.00 85.44 84 PRO A N 1
ATOM 709 C CA . PRO A 1 84 ? -35.354 23.649 -13.052 1.00 85.44 84 PRO A CA 1
ATOM 710 C C . PRO A 1 84 ? -36.437 23.032 -13.966 1.00 85.44 84 PRO A C 1
ATOM 712 O O . PRO A 1 84 ? -36.882 21.893 -13.770 1.00 85.44 84 PRO A O 1
ATOM 715 N N . ASN A 1 85 ? -36.883 23.777 -14.982 1.00 86.75 85 ASN A N 1
ATOM 716 C CA . ASN A 1 85 ? -37.814 23.296 -16.010 1.00 86.75 85 ASN A CA 1
ATOM 717 C C . ASN A 1 85 ? -37.154 22.296 -16.979 1.00 86.75 85 ASN A C 1
ATOM 719 O O . ASN A 1 85 ? -37.833 21.428 -17.543 1.00 86.75 85 ASN A O 1
ATOM 723 N N . ILE A 1 86 ? -35.831 22.374 -17.133 1.00 92.62 86 ILE A N 1
ATOM 724 C CA . ILE A 1 86 ? -35.027 21.421 -17.888 1.00 92.62 86 ILE A CA 1
ATOM 725 C C . ILE A 1 86 ? -34.776 20.197 -17.013 1.00 92.62 86 ILE A C 1
ATOM 727 O O . ILE A 1 86 ? -34.201 20.290 -15.929 1.00 92.62 86 ILE A O 1
ATOM 731 N N . GLN A 1 87 ? -35.225 19.033 -17.481 1.00 93.81 87 GLN A N 1
ATOM 732 C CA . GLN A 1 87 ? -35.200 17.799 -16.708 1.00 93.81 87 GLN A CA 1
ATOM 733 C C . GLN A 1 87 ? -34.712 16.624 -17.544 1.00 93.81 87 GLN A C 1
ATOM 735 O O . GLN A 1 87 ? -35.037 16.508 -18.727 1.00 93.81 87 GLN A O 1
ATOM 740 N N . VAL A 1 88 ? -34.013 15.718 -16.868 1.00 95.00 88 VAL A N 1
ATOM 741 C CA . VAL A 1 88 ? -33.711 14.370 -17.346 1.00 95.00 88 VAL A CA 1
ATOM 742 C C . VAL A 1 88 ? -34.500 13.393 -16.486 1.00 95.00 88 VAL A C 1
ATOM 744 O O . VAL A 1 88 ? -34.454 13.431 -15.254 1.00 95.00 88 VAL A O 1
ATOM 747 N N . ILE A 1 89 ? -35.276 12.540 -17.141 1.00 93.81 89 ILE A N 1
ATOM 748 C CA . ILE A 1 89 ? -36.133 11.545 -16.511 1.00 93.81 89 ILE A CA 1
ATOM 749 C C . ILE A 1 89 ? -35.672 10.164 -16.939 1.00 93.81 89 ILE A C 1
ATOM 751 O O . ILE A 1 89 ? -35.575 9.883 -18.127 1.00 93.81 89 ILE A O 1
ATOM 755 N N . ILE A 1 90 ? -35.480 9.282 -15.965 1.00 94.25 90 ILE A N 1
ATOM 756 C CA . ILE A 1 90 ? -35.133 7.882 -16.204 1.00 94.25 90 ILE A CA 1
ATOM 757 C C . ILE A 1 90 ? -36.232 7.024 -15.598 1.00 94.25 90 ILE A C 1
ATOM 759 O O . ILE A 1 90 ? -36.543 7.149 -14.412 1.00 94.25 90 ILE A O 1
ATOM 763 N N . GLN A 1 91 ? -36.836 6.166 -16.408 1.00 90.75 91 GLN A N 1
ATOM 764 C CA . GLN A 1 91 ? -37.862 5.219 -15.986 1.00 90.75 91 GLN A CA 1
ATOM 765 C C . GLN A 1 91 ? -37.349 3.795 -16.194 1.00 90.75 91 GLN A C 1
ATOM 767 O O . GLN A 1 91 ? -36.715 3.512 -17.207 1.00 90.75 91 GLN A O 1
ATOM 772 N N . ILE A 1 92 ? -37.624 2.909 -15.238 1.00 86.50 92 ILE A N 1
ATOM 773 C CA . ILE A 1 92 ? -37.200 1.505 -15.278 1.00 86.50 92 ILE A CA 1
ATOM 774 C C . ILE A 1 92 ? -38.452 0.630 -15.224 1.00 86.50 92 ILE A C 1
ATOM 776 O O . ILE A 1 92 ? -39.077 0.534 -14.163 1.00 86.50 92 ILE A O 1
ATOM 780 N N . VAL A 1 93 ? -38.827 0.052 -16.375 1.00 67.38 93 VAL A N 1
ATOM 781 C CA . VAL A 1 93 ? -39.967 -0.871 -16.560 1.00 67.38 93 VAL A CA 1
ATOM 782 C C . VAL A 1 93 ? -39.733 -1.730 -17.807 1.00 67.38 93 VAL A C 1
ATOM 784 O O . VAL A 1 93 ? -39.650 -1.176 -18.903 1.00 67.38 93 VAL A O 1
ATOM 787 N N . PRO A 1 94 ? -39.798 -3.067 -17.714 1.00 66.56 94 PRO A N 1
ATOM 788 C CA . PRO A 1 94 ? -38.653 -4.016 -17.774 1.00 66.56 94 PRO A CA 1
ATOM 789 C C . PRO A 1 94 ? -37.351 -3.595 -18.505 1.00 66.56 94 PRO A C 1
ATOM 791 O O . PRO A 1 94 ? -36.319 -4.228 -18.309 1.00 66.56 94 PRO A O 1
ATOM 794 N N . PHE A 1 95 ? -37.363 -2.534 -19.309 1.00 77.88 95 PHE A N 1
ATOM 795 C CA . PHE A 1 95 ? -36.224 -1.865 -19.934 1.00 77.88 95 PHE A CA 1
ATOM 796 C C . PHE A 1 95 ? -36.103 -0.415 -19.421 1.00 77.88 95 PHE A C 1
ATOM 798 O O . PHE A 1 95 ? -37.003 0.103 -18.752 1.00 77.88 95 PHE A O 1
ATOM 805 N N . PHE A 1 96 ? -34.991 0.262 -19.719 1.00 86.25 96 PHE A N 1
ATOM 806 C CA . PHE A 1 96 ? -34.840 1.679 -19.376 1.00 86.25 96 PHE A CA 1
ATOM 807 C C . PHE A 1 96 ? -35.451 2.581 -20.450 1.00 86.25 96 PHE A C 1
ATOM 809 O O . PHE A 1 96 ? -35.265 2.358 -21.646 1.00 86.25 96 PHE A O 1
ATOM 816 N N . SER A 1 97 ? -36.104 3.652 -20.007 1.00 89.31 97 SER A N 1
ATOM 817 C CA . SER A 1 97 ? -36.531 4.774 -20.843 1.00 89.31 97 SER A CA 1
ATOM 818 C C . SER A 1 97 ? -35.909 6.054 -20.305 1.00 89.31 97 SER A C 1
ATOM 820 O O . SER A 1 97 ? -36.055 6.352 -19.117 1.00 89.31 97 SER A O 1
ATOM 822 N N . VAL A 1 98 ? -35.241 6.814 -21.171 1.00 93.06 98 VAL A N 1
ATOM 823 C CA . VAL A 1 98 ? -34.615 8.094 -20.821 1.00 93.06 98 VAL A CA 1
ATOM 824 C C . VAL A 1 98 ? -35.283 9.204 -21.625 1.00 93.06 98 VAL A C 1
ATOM 826 O O . VAL A 1 98 ? -35.227 9.207 -22.850 1.00 93.06 98 VAL A O 1
ATOM 829 N N . GLU A 1 99 ? -35.927 10.136 -20.928 1.00 94.12 99 GLU A N 1
ATOM 830 C CA . GLU A 1 99 ? -36.591 11.312 -21.495 1.00 94.12 99 GLU A CA 1
ATOM 831 C C . GLU A 1 99 ? -35.829 12.582 -21.100 1.00 94.12 99 GLU A C 1
ATOM 833 O O . GLU A 1 99 ? -35.504 12.779 -19.926 1.00 94.12 99 GLU A O 1
ATOM 838 N N . ILE A 1 100 ? -35.605 13.483 -22.054 1.00 94.00 100 ILE A N 1
ATOM 839 C CA . ILE A 1 100 ? -34.895 14.751 -21.841 1.00 94.00 100 ILE A CA 1
ATOM 840 C C . ILE A 1 100 ? -35.762 15.914 -22.319 1.00 94.00 100 ILE A C 1
ATOM 842 O O . ILE A 1 100 ? -36.447 15.797 -23.334 1.00 94.00 100 ILE A O 1
ATOM 846 N N . SER A 1 101 ? -35.748 17.041 -21.598 1.00 94.50 101 SER A N 1
ATOM 847 C CA . SER A 1 101 ? -36.435 18.265 -22.030 1.00 94.50 101 SER A CA 1
ATOM 848 C C . SER A 1 101 ? -35.957 18.732 -23.407 1.00 94.50 101 SER A C 1
ATOM 850 O O . SER A 1 101 ? -34.760 18.897 -23.636 1.00 94.50 101 SER A O 1
ATOM 852 N N . THR A 1 102 ? -36.902 19.015 -24.303 1.00 90.88 102 THR A N 1
ATOM 853 C CA . THR A 1 102 ? -36.630 19.422 -25.692 1.00 90.88 102 THR A CA 1
ATOM 854 C C . THR A 1 102 ? -35.788 20.694 -25.771 1.00 90.88 102 THR A C 1
ATOM 856 O O . THR A 1 102 ? -34.920 20.806 -26.628 1.00 90.88 102 THR A O 1
ATOM 859 N N . GLU A 1 103 ? -35.984 21.626 -24.835 1.00 90.31 103 GLU A N 1
ATOM 860 C CA . GLU A 1 103 ? -35.177 22.848 -24.712 1.00 90.31 103 GLU A CA 1
ATOM 861 C C . GLU A 1 103 ? -33.685 22.546 -24.508 1.00 90.31 103 GLU A C 1
ATOM 863 O O . GLU A 1 103 ? -32.837 23.205 -25.101 1.00 90.31 103 GLU A O 1
ATOM 868 N N . TYR A 1 104 ? -33.353 21.511 -23.730 1.00 91.75 104 TYR A N 1
ATOM 869 C CA . TYR A 1 104 ? -31.962 21.117 -23.507 1.00 91.75 104 TYR A CA 1
ATOM 870 C C . TYR A 1 104 ? -31.344 20.471 -24.741 1.00 91.75 104 TYR A C 1
ATOM 872 O O . TYR A 1 104 ? -30.207 20.780 -25.078 1.00 91.75 104 TYR A O 1
ATOM 880 N N . LEU A 1 105 ? -32.099 19.625 -25.449 1.00 91.25 105 LEU A N 1
ATOM 881 C CA . LEU A 1 105 ? -31.643 19.025 -26.706 1.00 91.25 105 LEU A CA 1
ATOM 882 C C . LEU A 1 105 ? -31.310 20.110 -27.738 1.00 91.25 105 LEU A C 1
ATOM 884 O O . LEU A 1 105 ? -30.241 20.080 -28.335 1.00 91.25 105 LEU A O 1
ATOM 888 N N . LYS A 1 106 ? -32.177 21.121 -27.877 1.00 88.50 106 LYS A N 1
ATOM 889 C CA . LYS A 1 106 ? -31.941 22.267 -28.768 1.00 88.50 106 LYS A CA 1
ATOM 890 C C . LYS A 1 106 ? -30.684 23.059 -28.414 1.00 88.50 106 LYS A C 1
ATOM 892 O O . LYS A 1 106 ? -30.030 23.570 -29.316 1.00 88.50 106 LYS A O 1
ATOM 897 N N . ALA A 1 107 ? -30.382 23.190 -27.123 1.00 88.12 107 ALA A N 1
ATOM 898 C CA . ALA A 1 107 ? -29.262 23.990 -26.642 1.00 88.12 107 ALA A CA 1
ATOM 899 C C . ALA A 1 107 ? -27.924 23.232 -26.634 1.00 88.12 107 ALA A C 1
ATOM 901 O O . ALA A 1 107 ? -26.884 23.840 -26.863 1.00 88.12 107 ALA A O 1
ATOM 902 N N . ALA A 1 108 ? -27.939 21.930 -26.336 1.00 87.94 108 ALA A N 1
ATOM 903 C CA . ALA A 1 108 ? -26.734 21.168 -26.009 1.00 87.94 108 ALA A CA 1
ATOM 904 C C . ALA A 1 108 ? -26.386 20.060 -27.017 1.00 87.94 108 ALA A C 1
ATOM 906 O O . ALA A 1 108 ? -25.295 19.499 -26.931 1.00 87.94 108 ALA A O 1
ATOM 907 N N . TRP A 1 109 ? -27.304 19.671 -27.909 1.00 93.00 109 TRP A N 1
ATOM 908 C CA . TRP A 1 109 ? -27.102 18.561 -28.849 1.00 93.00 109 TRP A CA 1
ATOM 909 C C . TRP A 1 109 ? -2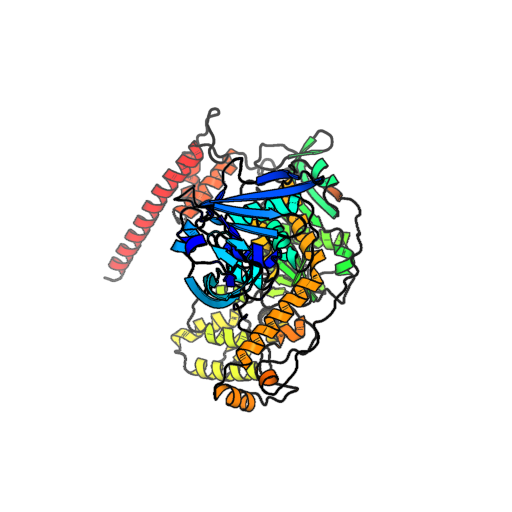7.066 19.056 -30.294 1.00 93.00 109 TRP A C 1
ATOM 911 O O . TRP A 1 109 ? -27.685 20.060 -30.648 1.00 93.00 109 TRP A O 1
ATOM 921 N N . GLU A 1 110 ? -26.358 18.326 -31.151 1.00 92.50 110 GLU A N 1
ATOM 922 C CA . GLU A 1 110 ? -26.246 18.646 -32.568 1.00 92.50 110 GLU A CA 1
ATOM 923 C C . GLU A 1 110 ? -27.523 18.228 -33.302 1.00 92.50 110 GLU A C 1
ATOM 925 O O . GLU A 1 110 ? -27.957 17.076 -33.240 1.00 92.50 110 GLU A O 1
ATOM 930 N N . LYS A 1 111 ? -28.130 19.167 -34.028 1.00 93.12 111 LYS A N 1
ATOM 931 C CA . LYS A 1 111 ? -29.292 18.897 -34.874 1.00 93.12 111 LYS A CA 1
ATOM 932 C C . LYS A 1 111 ? -28.840 18.302 -36.208 1.00 93.12 111 LYS A C 1
ATOM 934 O O . LYS A 1 111 ? -28.095 18.940 -36.948 1.00 93.12 111 LYS A O 1
ATOM 939 N N . LYS A 1 112 ? -29.366 17.131 -36.562 1.00 92.12 112 LYS A N 1
ATOM 940 C CA . LYS A 1 112 ? -29.084 16.434 -37.824 1.00 92.12 112 LYS A CA 1
ATOM 941 C C . LYS A 1 112 ? -30.347 16.177 -38.634 1.00 92.12 112 LYS A C 1
ATOM 943 O O . LYS A 1 112 ? -31.467 16.208 -38.121 1.00 92.12 112 LYS A O 1
ATOM 948 N N . HIS A 1 113 ? -30.141 15.934 -39.926 1.00 92.25 113 HIS A N 1
ATOM 949 C CA . HIS A 1 113 ? -31.193 15.732 -40.914 1.00 92.25 113 HIS A CA 1
ATOM 950 C C . HIS A 1 113 ? -30.968 14.423 -41.670 1.00 92.25 113 HIS A C 1
ATOM 952 O O . HIS A 1 113 ? -29.848 14.134 -42.082 1.00 92.25 113 HIS A O 1
ATOM 958 N N . LEU A 1 114 ? -32.031 13.649 -41.879 1.00 89.38 114 LEU A N 1
ATOM 959 C CA . LEU A 1 114 ? -31.987 12.425 -42.675 1.00 89.38 114 LEU A CA 1
ATOM 960 C C . LEU A 1 114 ? -33.235 12.313 -43.547 1.00 89.38 114 LEU A C 1
ATOM 962 O O . LEU A 1 114 ? -34.354 12.459 -43.060 1.00 89.38 114 LEU A O 1
ATOM 966 N N . THR A 1 115 ? -33.053 12.027 -44.832 1.00 90.62 115 THR A N 1
ATOM 967 C CA . THR A 1 115 ? -34.162 11.893 -45.783 1.00 90.62 115 THR A CA 1
ATOM 968 C C . THR A 1 115 ? -34.451 10.424 -46.038 1.00 90.62 115 THR A C 1
ATOM 970 O O . THR A 1 115 ? -33.599 9.710 -46.560 1.00 90.62 115 THR A O 1
ATOM 973 N N . PHE A 1 116 ? -35.653 9.966 -45.692 1.00 88.94 116 PHE A N 1
ATOM 974 C CA . PHE A 1 116 ? -36.087 8.596 -45.970 1.00 88.94 116 PHE A CA 1
ATOM 975 C C . PHE A 1 116 ? -37.613 8.496 -46.090 1.00 88.94 116 PHE A C 1
ATOM 977 O O . PHE A 1 116 ? -38.356 9.396 -45.687 1.00 88.94 116 PHE A O 1
ATOM 984 N N . ALA A 1 117 ? -38.089 7.395 -46.674 1.00 86.81 117 ALA A N 1
ATOM 985 C CA . ALA A 1 117 ? -39.515 7.119 -46.811 1.00 86.81 117 ALA A CA 1
ATOM 986 C C . ALA A 1 117 ? -40.121 6.721 -45.458 1.00 86.81 117 ALA A C 1
ATOM 988 O O . ALA A 1 117 ? -39.798 5.664 -44.910 1.00 86.81 117 ALA A O 1
ATOM 989 N N . SER A 1 118 ? -41.034 7.537 -44.929 1.00 84.50 118 SER A N 1
ATOM 990 C CA . SER A 1 118 ? -41.699 7.268 -43.652 1.00 84.50 118 SER A CA 1
ATOM 991 C C . SER A 1 118 ? -43.210 7.458 -43.730 1.00 84.50 118 SER A C 1
ATOM 993 O O . SER A 1 118 ? -43.744 8.182 -44.572 1.00 84.50 118 SER A O 1
ATOM 995 N N . ASN A 1 119 ? -43.912 6.796 -42.816 1.00 84.56 119 ASN A N 1
ATOM 996 C CA . ASN A 1 119 ? -45.346 6.946 -42.594 1.00 84.56 119 ASN A CA 1
ATOM 997 C C . ASN A 1 119 ? -45.665 8.041 -41.560 1.00 84.56 119 ASN A C 1
ATOM 999 O O . ASN A 1 119 ? -46.805 8.141 -41.123 1.00 84.56 119 ASN A O 1
ATOM 1003 N N . ILE A 1 120 ? -44.698 8.869 -41.154 1.00 79.94 120 ILE A N 1
ATOM 1004 C CA . ILE A 1 120 ? -44.929 9.926 -40.162 1.00 79.94 120 ILE A CA 1
ATOM 1005 C C . ILE A 1 120 ? -45.546 11.147 -40.867 1.00 79.94 120 ILE A C 1
ATOM 1007 O O . ILE A 1 120 ? -45.046 11.644 -41.883 1.00 79.94 120 ILE A O 1
ATOM 1011 N N . GLY A 1 121 ? -46.690 11.598 -40.365 1.00 72.94 121 GLY A N 1
ATOM 1012 C CA . GLY A 1 121 ? -47.404 12.808 -40.765 1.00 72.94 121 GLY A CA 1
ATOM 1013 C C . GLY A 1 121 ? -47.252 13.937 -39.745 1.00 72.94 121 GLY A C 1
ATOM 1014 O O . GLY A 1 121 ? -46.651 13.755 -38.688 1.00 72.94 121 GLY A O 1
ATOM 1015 N N . ALA A 1 122 ? -47.814 15.106 -40.070 1.00 69.12 122 ALA A N 1
ATOM 1016 C CA . ALA A 1 122 ? -47.747 16.297 -39.222 1.00 69.12 122 ALA A CA 1
ATOM 1017 C C . ALA A 1 122 ? -48.252 16.017 -37.795 1.00 69.12 122 ALA A C 1
ATOM 1019 O O . ALA A 1 122 ? -49.243 15.299 -37.605 1.00 69.12 122 ALA A O 1
ATOM 1020 N N . GLY A 1 123 ? -47.557 16.567 -36.800 1.00 66.06 123 GLY A N 1
ATOM 1021 C CA . GLY A 1 123 ? -47.839 16.330 -35.382 1.00 66.06 123 GLY A CA 1
ATOM 1022 C C . GLY A 1 123 ? -47.650 14.874 -34.930 1.00 66.06 123 GLY A C 1
ATOM 1023 O O . GLY A 1 123 ? -48.278 14.460 -33.959 1.00 66.06 123 GLY A O 1
ATOM 1024 N N . GLY A 1 124 ? -46.852 14.074 -35.650 1.00 68.88 124 GLY A N 1
ATOM 1025 C CA . GLY A 1 124 ? -46.504 12.699 -35.270 1.00 68.88 124 GLY A CA 1
ATOM 1026 C C . GLY A 1 124 ? -47.558 11.639 -35.616 1.00 68.88 124 GLY A C 1
ATOM 1027 O O . GLY A 1 124 ? -47.459 10.505 -35.154 1.00 68.88 124 GLY A O 1
ATOM 1028 N N . LYS A 1 125 ? -48.575 11.973 -36.422 1.00 76.88 125 LYS A N 1
ATOM 1029 C CA . LYS A 1 125 ? -49.650 11.036 -36.801 1.00 76.88 125 LYS A CA 1
ATOM 1030 C C . LYS A 1 125 ? -49.188 10.030 -37.857 1.00 76.88 125 LYS A C 1
ATOM 1032 O O . LYS A 1 125 ? -48.641 10.427 -38.880 1.00 76.88 125 LYS A O 1
ATOM 1037 N N . THR A 1 126 ? -49.491 8.748 -37.675 1.00 79.81 126 THR A N 1
ATOM 1038 C CA . THR A 1 126 ? -49.173 7.701 -38.660 1.00 79.81 126 THR A CA 1
ATOM 1039 C C . THR A 1 126 ? -50.099 7.776 -39.881 1.00 79.81 126 THR A C 1
ATOM 1041 O O . THR A 1 126 ? -51.320 7.740 -39.749 1.00 79.81 126 THR A O 1
ATOM 1044 N N . LYS A 1 127 ? -49.529 7.858 -41.085 1.00 78.81 127 LYS A N 1
ATOM 1045 C CA . LYS A 1 127 ? -50.221 7.787 -42.380 1.00 78.81 127 LYS A CA 1
ATOM 1046 C C . LYS A 1 127 ? -50.222 6.358 -42.929 1.00 78.81 127 LYS A C 1
ATOM 1048 O O . LYS A 1 127 ? -49.323 5.573 -42.647 1.00 78.81 127 LYS A O 1
ATOM 1053 N N . MET A 1 128 ? -51.200 6.040 -43.781 1.00 75.56 128 MET A N 1
ATOM 1054 C CA . MET A 1 128 ? -51.274 4.730 -44.448 1.00 75.56 128 MET A CA 1
ATOM 1055 C C . MET A 1 128 ? -50.225 4.542 -45.556 1.00 75.56 128 MET A C 1
ATOM 1057 O O . MET A 1 128 ? -49.760 3.427 -45.768 1.00 75.56 128 MET A O 1
ATOM 1061 N N . LYS A 1 129 ? -49.840 5.614 -46.262 1.00 76.56 129 LYS A N 1
ATOM 1062 C CA . LYS A 1 129 ? -48.811 5.587 -47.316 1.00 76.56 129 LYS A CA 1
ATOM 1063 C C . LYS A 1 129 ? -47.518 6.239 -46.819 1.00 76.56 129 LYS A C 1
ATOM 1065 O O . LYS A 1 129 ? -47.569 7.209 -46.061 1.00 76.56 129 LYS A O 1
ATOM 1070 N N . LYS A 1 130 ? -46.374 5.681 -47.230 1.00 83.06 130 LYS A N 1
ATOM 1071 C CA . LYS A 1 130 ? -45.046 6.240 -46.947 1.00 83.06 130 LYS A CA 1
ATOM 1072 C C . LYS A 1 130 ? -44.703 7.292 -47.997 1.00 83.06 130 LYS A C 1
ATOM 1074 O O . LYS A 1 130 ? -44.829 7.012 -49.183 1.00 83.06 130 LYS A O 1
ATOM 1079 N N . ASP A 1 131 ? -44.195 8.434 -47.548 1.00 83.75 131 ASP A N 1
ATOM 1080 C CA . ASP A 1 131 ? -43.661 9.478 -48.427 1.00 83.75 131 ASP A CA 1
ATOM 1081 C C . ASP A 1 131 ? -42.205 9.765 -48.038 1.00 83.75 131 ASP A C 1
ATOM 1083 O O . ASP A 1 131 ? -41.862 9.725 -46.851 1.00 83.75 131 ASP A O 1
ATOM 1087 N N . THR A 1 132 ? -41.358 10.093 -49.013 1.00 86.06 132 THR A N 1
ATOM 1088 C CA . THR A 1 132 ? -39.982 10.545 -48.759 1.00 86.06 132 THR A CA 1
ATOM 1089 C C . THR A 1 132 ? -40.004 11.934 -48.138 1.00 86.06 132 THR A C 1
ATOM 1091 O O . THR A 1 132 ? -40.491 12.886 -48.748 1.00 86.06 132 THR A O 1
ATOM 1094 N N . LYS A 1 133 ? -39.496 12.052 -46.909 1.00 86.44 133 LYS A N 1
ATOM 1095 C CA . LYS A 1 133 ? -39.471 13.310 -46.153 1.00 86.44 133 LYS A CA 1
ATOM 1096 C C . LYS A 1 133 ? -38.160 13.460 -45.398 1.00 86.44 133 LYS A C 1
ATOM 1098 O O . LYS A 1 133 ? -37.500 12.473 -45.076 1.00 86.44 133 LYS A O 1
ATOM 1103 N N . VAL A 1 134 ? -37.814 14.709 -45.100 1.00 87.62 134 VAL A N 1
ATOM 1104 C CA . VAL A 1 134 ? -36.689 15.046 -44.226 1.00 87.62 134 VAL A CA 1
ATOM 1105 C C . VAL A 1 134 ? -37.130 14.878 -42.775 1.00 87.62 134 VAL A C 1
ATOM 1107 O O . VAL A 1 134 ? -38.073 15.530 -42.325 1.00 87.62 134 VAL A O 1
ATOM 1110 N N . HIS A 1 135 ? -36.431 14.020 -42.047 1.00 89.81 135 HIS A N 1
ATOM 1111 C CA . HIS A 1 135 ? -36.535 13.873 -40.602 1.00 89.81 135 HIS A CA 1
ATOM 1112 C C . HIS A 1 135 ? -35.406 14.625 -39.919 1.00 89.81 135 HIS A C 1
ATOM 1114 O O . HIS A 1 135 ? -34.296 14.720 -40.439 1.00 89.81 135 HIS A O 1
ATOM 1120 N N . VAL A 1 136 ? -35.711 15.148 -38.743 1.00 90.12 136 VAL A N 1
ATOM 1121 C CA . VAL A 1 136 ? -34.804 15.830 -37.833 1.00 90.12 136 VAL A CA 1
ATOM 1122 C C . VAL A 1 136 ? -34.601 14.939 -36.616 1.00 90.12 136 VAL A C 1
ATOM 1124 O O . VAL A 1 136 ? -35.547 14.329 -36.117 1.00 90.12 136 VAL A O 1
ATOM 1127 N N . PHE A 1 137 ? -33.372 14.872 -36.129 1.00 91.62 137 PHE A N 1
ATOM 1128 C CA . PHE A 1 137 ? -33.047 14.258 -34.847 1.00 91.62 137 PHE A CA 1
ATOM 1129 C C . PHE A 1 137 ? -31.908 15.036 -34.194 1.00 91.62 137 PHE A C 1
ATOM 1131 O O . PHE A 1 137 ? -31.159 15.739 -34.874 1.00 91.62 137 PHE A O 1
ATOM 1138 N N . TYR A 1 138 ? -31.796 14.924 -32.877 1.00 93.44 138 TYR A N 1
ATOM 1139 C CA . TYR A 1 138 ? -30.671 15.473 -32.134 1.00 93.44 138 TYR A CA 1
ATOM 1140 C C . TYR A 1 138 ? -29.721 14.344 -31.772 1.00 93.44 138 TYR A C 1
ATOM 1142 O O . TYR A 1 138 ? -30.168 13.276 -31.352 1.00 93.44 138 TYR A O 1
ATOM 1150 N N . GLU A 1 139 ? -28.425 14.584 -31.910 1.00 92.25 139 GLU A N 1
ATOM 1151 C CA . GLU A 1 139 ? -27.372 13.649 -31.537 1.00 92.25 139 GLU A CA 1
ATOM 1152 C C . GLU A 1 139 ? -26.300 14.356 -30.709 1.00 92.25 139 GLU A C 1
ATOM 1154 O O . GLU A 1 139 ? -25.980 15.524 -30.920 1.00 92.25 139 GLU A O 1
ATOM 1159 N N . THR A 1 140 ? -25.729 13.635 -29.755 1.00 91.62 140 THR A N 1
ATOM 1160 C CA . THR A 1 140 ? -24.532 14.060 -29.039 1.00 91.62 140 THR A CA 1
ATOM 1161 C C . THR A 1 140 ? -23.531 12.919 -28.977 1.00 91.62 140 THR A C 1
ATOM 1163 O O . THR A 1 140 ? -23.900 11.740 -28.950 1.00 91.62 140 THR A O 1
ATOM 1166 N N . ARG A 1 141 ? -22.249 13.272 -28.934 1.00 89.25 141 ARG A N 1
ATOM 1167 C CA . ARG A 1 141 ? -21.144 12.339 -28.737 1.00 89.25 141 ARG A CA 1
ATOM 1168 C C . ARG A 1 141 ? -20.260 12.869 -27.622 1.00 89.25 141 ARG A C 1
ATOM 1170 O O . ARG A 1 141 ? -19.830 14.021 -27.666 1.00 89.25 141 ARG A O 1
ATOM 1177 N N . ILE A 1 142 ? -19.962 12.020 -26.644 1.00 87.50 142 ILE A N 1
ATOM 1178 C CA . ILE A 1 142 ? -19.021 12.363 -25.579 1.00 87.50 142 ILE A CA 1
ATOM 1179 C C . ILE A 1 142 ? -17.604 12.229 -26.153 1.00 87.50 142 ILE A C 1
ATOM 1181 O O . ILE A 1 142 ? -17.043 11.137 -26.197 1.00 87.50 142 ILE A O 1
ATOM 1185 N N . MET A 1 143 ? -17.052 13.341 -26.644 1.00 77.94 143 MET A N 1
ATOM 1186 C CA . MET A 1 143 ? -15.739 13.372 -27.305 1.00 77.94 143 MET A CA 1
ATOM 1187 C C . MET A 1 143 ? -14.568 13.272 -26.320 1.00 77.94 143 MET A C 1
ATOM 1189 O O . MET A 1 143 ? -13.594 12.581 -26.607 1.00 77.94 143 MET A O 1
ATOM 1193 N N . ASP A 1 144 ? -14.678 13.919 -25.158 1.00 82.31 144 ASP A N 1
ATOM 1194 C CA . ASP A 1 144 ? -13.710 13.806 -24.062 1.00 82.31 144 ASP A CA 1
ATOM 1195 C C . ASP A 1 144 ? -14.446 13.481 -22.755 1.00 82.31 144 ASP A C 1
ATOM 1197 O O . ASP A 1 144 ? -14.816 14.384 -22.003 1.00 82.31 144 ASP A O 1
ATOM 1201 N N . PRO A 1 145 ? -14.751 12.192 -22.511 1.00 87.19 145 PRO A N 1
ATOM 1202 C CA . PRO A 1 145 ? -15.415 11.792 -21.282 1.00 87.19 145 PRO A CA 1
ATOM 1203 C C . PRO A 1 145 ? -14.526 12.096 -20.076 1.00 87.19 145 PRO A C 1
ATOM 1205 O O . PRO A 1 145 ? -13.302 11.934 -20.138 1.00 87.19 145 PRO A O 1
ATOM 1208 N N . LYS A 1 146 ? -15.140 12.441 -18.944 1.00 85.19 146 LYS A N 1
ATOM 1209 C CA . LYS A 1 146 ? -14.433 12.519 -17.662 1.00 85.19 146 LYS A CA 1
ATOM 1210 C C . LYS A 1 146 ? -13.718 11.207 -17.383 1.00 85.19 146 LYS A C 1
ATOM 1212 O O . LYS A 1 146 ? -14.188 10.133 -17.765 1.00 85.19 146 LYS A O 1
ATOM 1217 N N . ASP A 1 147 ? -12.626 11.282 -16.638 1.00 81.00 147 ASP A N 1
ATOM 1218 C CA . ASP A 1 147 ? -11.836 10.107 -16.276 1.00 81.00 147 ASP A CA 1
ATOM 1219 C C . ASP A 1 147 ? -12.685 9.041 -15.563 1.00 81.00 147 ASP A C 1
ATOM 1221 O O . ASP A 1 147 ? -12.604 7.861 -15.909 1.00 81.00 1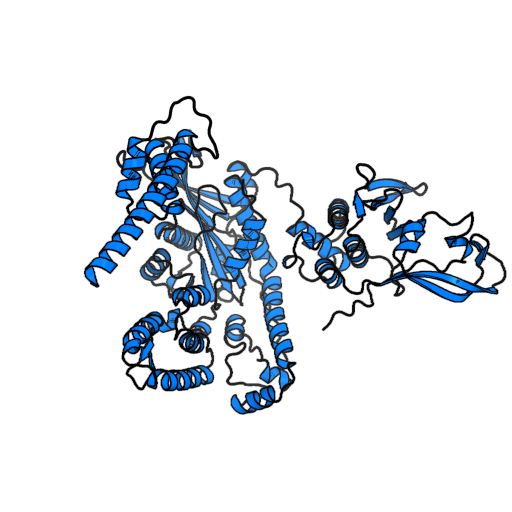47 ASP A O 1
ATOM 1225 N N . GLY A 1 148 ? -13.613 9.454 -14.691 1.00 82.94 148 GLY A N 1
ATOM 1226 C CA . GLY A 1 148 ? -14.600 8.560 -14.076 1.00 82.94 148 GLY A CA 1
ATOM 1227 C C . GLY A 1 148 ? -15.541 7.897 -15.090 1.00 82.94 148 GLY A C 1
ATOM 1228 O O . GLY A 1 148 ? -15.831 6.711 -14.983 1.00 82.94 148 GLY A O 1
ATOM 1229 N N . THR A 1 149 ? -15.969 8.608 -16.134 1.00 91.94 149 THR A N 1
ATOM 1230 C CA . THR A 1 149 ? -16.808 8.049 -17.211 1.00 91.94 149 THR A CA 1
ATOM 1231 C C . THR A 1 149 ? -16.038 7.062 -18.082 1.00 91.94 149 THR A C 1
ATOM 1233 O O . THR A 1 149 ? -16.577 6.007 -18.424 1.00 91.94 149 THR A O 1
ATOM 1236 N N . LYS A 1 150 ? -14.770 7.361 -18.399 1.00 88.12 150 LYS A N 1
ATOM 1237 C CA . LYS A 1 150 ? -13.858 6.432 -19.088 1.00 88.12 150 LYS A CA 1
ATOM 1238 C C . LYS A 1 150 ? -13.720 5.141 -18.277 1.00 88.12 150 LYS A C 1
ATOM 1240 O O . LYS A 1 150 ? -13.779 4.048 -18.841 1.00 88.12 150 LYS A O 1
ATOM 1245 N N 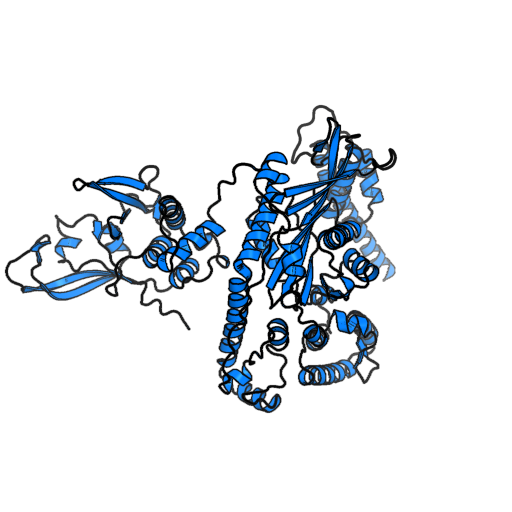. ALA A 1 151 ? -13.611 5.274 -16.954 1.00 82.12 151 ALA A N 1
ATOM 1246 C CA . ALA A 1 151 ? -13.505 4.154 -16.030 1.00 82.12 151 ALA A CA 1
ATOM 1247 C C . ALA A 1 151 ? -14.777 3.301 -15.984 1.00 82.12 151 ALA A C 1
ATOM 1249 O O . ALA A 1 151 ? -14.694 2.085 -16.138 1.00 82.12 151 ALA A O 1
ATOM 1250 N N . LEU A 1 152 ? -15.945 3.940 -15.846 1.00 90.25 152 LEU A N 1
ATOM 1251 C CA . LEU A 1 152 ? -17.250 3.271 -15.867 1.00 90.25 152 LEU A CA 1
ATOM 1252 C C . LEU A 1 152 ? -17.462 2.505 -17.177 1.00 90.25 152 LEU A C 1
ATOM 1254 O O . LEU A 1 152 ? -17.895 1.359 -17.145 1.00 90.25 152 LEU A O 1
ATOM 1258 N N . PHE A 1 153 ? -17.109 3.109 -18.314 1.00 89.69 153 PHE A N 1
ATOM 1259 C CA . PHE A 1 153 ? -17.291 2.498 -19.631 1.00 89.69 153 PHE A CA 1
ATOM 1260 C C . PHE A 1 153 ? -16.388 1.279 -19.852 1.00 89.69 153 PHE A C 1
ATOM 1262 O O . PHE A 1 153 ? -16.813 0.278 -20.420 1.00 89.69 153 PHE A O 1
ATOM 1269 N N . CYS A 1 154 ? -15.130 1.358 -19.413 1.00 82.81 154 CYS A N 1
ATOM 1270 C CA . CYS A 1 154 ? -14.156 0.280 -19.596 1.00 82.81 154 CYS A CA 1
ATOM 1271 C C . CYS A 1 154 ? -14.208 -0.781 -18.487 1.00 82.81 154 CYS A C 1
ATOM 1273 O O . CYS A 1 154 ? -13.365 -1.680 -18.490 1.00 82.81 154 CYS A O 1
ATOM 1275 N N . HIS A 1 155 ? -15.110 -0.635 -17.508 1.00 79.94 155 HIS A N 1
ATOM 1276 C CA . HIS A 1 155 ? -15.070 -1.364 -16.236 1.00 79.94 155 HIS A CA 1
ATOM 1277 C C . HIS A 1 155 ? -13.670 -1.341 -15.595 1.00 79.94 155 HIS A C 1
ATOM 1279 O O . HIS A 1 155 ? -13.178 -2.338 -15.060 1.00 79.94 155 HIS A O 1
ATOM 1285 N N . ALA A 1 156 ? -12.988 -0.196 -15.697 1.00 68.25 156 ALA A N 1
ATOM 1286 C CA . ALA A 1 156 ? -11.688 -0.003 -15.077 1.00 68.25 156 ALA A CA 1
ATOM 1287 C C . ALA A 1 156 ? -11.864 0.166 -13.560 1.00 68.25 156 ALA A C 1
ATOM 1289 O O . ALA A 1 156 ? -12.866 0.742 -13.136 1.00 68.25 156 ALA A O 1
ATOM 1290 N N . PRO A 1 157 ? -10.891 -0.273 -12.736 1.00 63.12 157 PRO A N 1
ATOM 1291 C CA . PRO A 1 157 ? -11.012 -0.170 -11.289 1.00 63.12 157 PRO A CA 1
ATOM 1292 C C . PRO A 1 157 ? -11.220 1.278 -10.853 1.00 63.12 157 PRO A C 1
ATOM 1294 O O . PRO A 1 157 ? -10.319 2.112 -11.003 1.00 63.12 157 PRO A O 1
ATOM 1297 N N . LEU A 1 158 ? -12.388 1.565 -10.285 1.00 67.81 158 LEU A N 1
ATOM 1298 C CA . LEU A 1 158 ? -12.781 2.927 -9.933 1.00 67.81 158 LEU A CA 1
ATOM 1299 C C . LEU A 1 158 ? -11.905 3.501 -8.805 1.00 67.81 158 LEU A C 1
ATOM 1301 O O . LEU A 1 158 ? -11.725 4.706 -8.699 1.00 67.81 158 LEU A O 1
ATOM 1305 N N . LEU A 1 159 ? -11.240 2.645 -8.030 1.00 53.59 159 LEU A N 1
ATOM 1306 C CA . LEU A 1 159 ? -10.328 3.021 -6.944 1.00 53.59 159 LEU A CA 1
ATOM 1307 C C . LEU A 1 159 ? -9.252 4.067 -7.311 1.00 53.59 159 LEU A C 1
ATOM 1309 O O . LEU A 1 159 ? -8.745 4.760 -6.432 1.00 53.59 159 LEU A O 1
ATOM 1313 N N . TYR A 1 160 ? -8.857 4.152 -8.581 1.00 49.59 160 TYR A N 1
ATOM 1314 C CA . TYR A 1 160 ? -7.821 5.087 -9.037 1.00 49.59 160 TYR A CA 1
ATOM 1315 C C . TYR A 1 160 ? -8.334 6.484 -9.374 1.00 49.59 160 TYR A C 1
ATOM 1317 O O . TYR A 1 160 ? -7.539 7.344 -9.747 1.00 49.59 160 TYR A O 1
ATOM 1325 N N . TYR A 1 161 ? -9.635 6.699 -9.240 1.00 61.56 161 TYR A N 1
ATOM 1326 C CA . TYR A 1 161 ? -10.304 7.935 -9.600 1.00 61.56 161 TYR A CA 1
ATOM 1327 C C . TYR A 1 161 ? -10.706 8.697 -8.338 1.00 61.56 161 TYR A C 1
ATOM 1329 O O . TYR A 1 161 ? -10.778 8.153 -7.234 1.00 61.56 161 TYR A O 1
ATOM 1337 N N . SER A 1 162 ? -10.908 9.995 -8.482 1.00 67.50 162 SER A N 1
ATOM 1338 C CA . SER A 1 162 ? -11.356 10.873 -7.410 1.00 67.50 162 SER A CA 1
ATOM 1339 C C . SER A 1 162 ? -12.879 10.831 -7.286 1.00 67.50 162 SER A C 1
ATOM 1341 O O . SER A 1 162 ? -13.573 10.640 -8.278 1.00 67.50 162 SER A O 1
ATOM 1343 N N . ASP A 1 163 ? -13.437 11.102 -6.099 1.00 69.50 163 ASP A N 1
ATOM 1344 C CA . ASP A 1 163 ? -14.900 11.275 -5.953 1.00 69.50 163 ASP A CA 1
ATOM 1345 C C . ASP A 1 163 ? -15.412 12.453 -6.812 1.00 69.50 163 ASP A C 1
ATOM 1347 O O . ASP A 1 163 ? -16.557 12.455 -7.251 1.00 69.50 163 ASP A O 1
ATOM 1351 N N . TYR A 1 164 ? -14.542 13.424 -7.130 1.00 73.56 164 TYR A N 1
ATOM 1352 C CA . TYR A 1 164 ? -14.854 14.541 -8.033 1.00 73.56 164 TYR A CA 1
ATOM 1353 C C . TYR A 1 164 ? -15.007 14.131 -9.504 1.00 73.56 164 TYR A C 1
ATOM 1355 O O . TYR A 1 164 ? -15.608 14.878 -10.277 1.00 73.56 164 TYR A O 1
ATOM 1363 N N . ASP A 1 165 ? -14.507 12.955 -9.892 1.00 77.25 165 ASP A N 1
ATOM 1364 C CA . ASP A 1 165 ? -14.690 12.420 -11.246 1.00 77.25 165 ASP A CA 1
ATOM 1365 C C . ASP A 1 165 ? -16.111 11.868 -11.463 1.00 77.25 165 ASP A C 1
ATOM 1367 O O . ASP A 1 165 ? -16.484 11.517 -12.591 1.00 77.25 165 ASP A O 1
ATOM 1371 N N . PHE A 1 166 ? -16.919 11.818 -10.395 1.00 86.62 166 PHE A N 1
ATOM 1372 C CA . PHE A 1 166 ? -18.270 11.280 -10.394 1.00 86.62 166 PHE A CA 1
ATOM 1373 C C . PHE A 1 166 ? -19.326 12.346 -10.067 1.00 86.62 166 PHE A C 1
ATOM 1375 O O . PHE A 1 166 ? -19.182 13.137 -9.136 1.00 86.62 166 PHE A O 1
ATOM 1382 N N . SER A 1 167 ? -20.424 12.390 -10.829 1.00 91.62 167 SER A N 1
ATOM 1383 C CA . SER A 1 167 ? -21.477 13.391 -10.632 1.00 91.62 167 SER A CA 1
ATOM 1384 C C . SER A 1 167 ? -22.353 13.077 -9.415 1.00 91.62 167 SER A C 1
ATOM 1386 O O . SER A 1 167 ? -22.592 11.922 -9.051 1.00 91.62 167 SER A O 1
ATOM 1388 N N . GLU A 1 168 ? -22.912 14.119 -8.794 1.00 89.50 168 GLU A N 1
ATOM 1389 C CA . GLU A 1 168 ? -23.793 13.958 -7.631 1.00 89.50 168 GLU A CA 1
ATOM 1390 C C . GLU A 1 168 ? -25.049 13.128 -7.964 1.00 89.50 168 GLU A C 1
ATOM 1392 O O . GLU A 1 168 ? -25.542 12.345 -7.141 1.00 89.50 168 GLU A O 1
ATOM 1397 N N . ILE A 1 169 ? -25.569 13.287 -9.184 1.00 94.00 169 ILE A N 1
ATOM 1398 C CA . ILE A 1 169 ? -26.734 12.544 -9.668 1.00 94.00 169 ILE A CA 1
ATOM 1399 C C . ILE A 1 169 ? -26.393 11.085 -9.986 1.00 94.00 169 ILE A C 1
ATOM 1401 O O . ILE A 1 169 ? -27.218 10.215 -9.700 1.00 94.00 169 ILE A O 1
ATOM 1405 N N . PHE A 1 170 ? -25.172 10.793 -10.451 1.00 95.06 170 PHE A N 1
ATOM 1406 C CA . PHE A 1 170 ? -24.675 9.423 -10.591 1.00 95.06 170 PHE A CA 1
ATOM 1407 C C . PHE A 1 170 ? -24.560 8.749 -9.222 1.00 95.06 170 PHE A C 1
ATOM 1409 O O . PHE A 1 170 ? -25.167 7.702 -8.999 1.00 95.06 170 PHE A O 1
ATOM 1416 N N . ARG A 1 171 ? -23.907 9.401 -8.252 1.00 91.94 171 ARG A N 1
ATOM 1417 C CA . ARG A 1 171 ? -23.811 8.915 -6.865 1.00 91.94 171 ARG A CA 1
ATOM 1418 C C . ARG A 1 171 ? -25.186 8.577 -6.276 1.00 91.94 171 ARG A C 1
ATOM 1420 O O . ARG A 1 171 ? -25.359 7.544 -5.623 1.00 91.94 171 ARG A O 1
ATOM 1427 N N . TYR A 1 172 ? -26.181 9.439 -6.501 1.00 92.44 172 TYR A N 1
ATOM 1428 C CA . TYR A 1 172 ? -27.553 9.209 -6.042 1.00 92.44 172 TYR A CA 1
ATOM 1429 C C . TYR A 1 172 ? -28.220 8.023 -6.740 1.00 92.44 172 TYR A C 1
ATOM 1431 O O . TYR A 1 172 ? -28.839 7.192 -6.069 1.00 92.44 172 TYR A O 1
ATOM 1439 N N . PHE A 1 173 ? -28.098 7.949 -8.066 1.00 93.19 173 PHE A N 1
ATOM 1440 C CA . PHE A 1 173 ? -28.615 6.847 -8.868 1.00 93.19 173 PHE A CA 1
ATOM 1441 C C . PHE A 1 173 ? -28.057 5.507 -8.372 1.00 93.19 173 PHE A C 1
ATOM 1443 O O . PHE A 1 173 ? -28.838 4.630 -7.999 1.00 93.19 173 PHE A O 1
ATOM 1450 N N . THR A 1 174 ? -26.733 5.398 -8.227 1.00 92.62 174 THR A N 1
ATOM 1451 C CA . THR A 1 174 ? -26.038 4.197 -7.739 1.00 92.62 174 THR A CA 1
ATOM 1452 C C . THR A 1 174 ? -26.548 3.760 -6.370 1.00 92.62 174 THR A C 1
ATOM 1454 O O . THR A 1 174 ? -26.954 2.610 -6.195 1.00 92.62 174 THR A O 1
ATOM 1457 N N . LYS A 1 175 ? -26.637 4.688 -5.405 1.00 89.75 175 LYS A N 1
ATOM 1458 C CA . LYS A 1 175 ? -27.144 4.381 -4.058 1.00 89.75 175 LYS A CA 1
ATOM 1459 C C . LYS A 1 175 ? -28.558 3.797 -4.092 1.00 89.75 175 LYS A C 1
ATOM 1461 O O . LYS A 1 175 ? -28.843 2.841 -3.376 1.00 89.75 175 LYS A O 1
ATOM 1466 N N . ARG A 1 176 ? -29.462 4.376 -4.888 1.00 89.75 176 ARG A N 1
ATOM 1467 C CA . ARG A 1 176 ? -30.863 3.928 -4.949 1.00 89.75 176 ARG A CA 1
ATOM 1468 C C . ARG A 1 176 ? -31.009 2.600 -5.672 1.00 89.75 176 ARG A C 1
ATOM 1470 O O . ARG A 1 176 ? -31.760 1.763 -5.192 1.00 89.75 176 ARG A O 1
ATOM 1477 N N . ILE A 1 177 ? -30.302 2.408 -6.779 1.00 89.19 177 ILE A N 1
ATOM 1478 C CA . ILE A 1 177 ? -30.367 1.178 -7.570 1.00 89.19 177 ILE A CA 1
ATOM 1479 C C . ILE A 1 177 ? -29.860 -0.026 -6.774 1.00 89.19 177 ILE A C 1
ATOM 1481 O O . ILE A 1 177 ? -30.501 -1.073 -6.784 1.00 89.19 177 ILE A O 1
ATOM 1485 N N . LEU A 1 178 ? -28.768 0.119 -6.023 1.00 86.56 178 LEU A N 1
ATOM 1486 C CA . LEU A 1 178 ? -28.234 -0.983 -5.220 1.00 86.56 178 LEU A CA 1
ATOM 1487 C C . LEU A 1 178 ? -29.156 -1.376 -4.062 1.00 86.56 178 LEU A C 1
ATOM 1489 O O . LEU A 1 178 ? -29.312 -2.562 -3.782 1.00 86.56 178 LEU A O 1
ATOM 1493 N N . LEU A 1 179 ? -29.843 -0.408 -3.444 1.00 83.94 179 LEU A N 1
ATOM 1494 C CA . LEU A 1 179 ? -30.872 -0.688 -2.432 1.00 83.94 179 LEU A CA 1
ATOM 1495 C C . LEU A 1 179 ? -32.048 -1.513 -2.981 1.00 83.94 179 LEU A C 1
ATOM 1497 O O . LEU A 1 179 ? -32.785 -2.107 -2.201 1.00 83.94 179 LEU A O 1
ATOM 1501 N N . MET A 1 180 ? -32.225 -1.569 -4.302 1.00 81.19 180 MET A N 1
ATOM 1502 C CA . MET A 1 180 ? -33.267 -2.370 -4.947 1.00 81.19 180 MET A CA 1
ATOM 1503 C C . MET A 1 180 ? -32.870 -3.829 -5.184 1.00 81.19 180 MET A C 1
ATOM 1505 O O . MET A 1 180 ? -33.681 -4.571 -5.734 1.00 81.19 180 MET A O 1
ATOM 1509 N N . GLY A 1 181 ? -31.649 -4.234 -4.821 1.00 78.75 181 GLY A N 1
ATOM 1510 C CA . GLY A 1 181 ? -31.195 -5.619 -4.949 1.00 78.75 181 GLY A CA 1
ATOM 1511 C C . GLY A 1 181 ? -30.935 -6.063 -6.389 1.00 78.75 181 GLY A C 1
ATOM 1512 O O . GLY A 1 181 ? -31.278 -7.185 -6.750 1.00 78.75 181 GLY A O 1
ATOM 1513 N N . ILE A 1 182 ? -30.355 -5.196 -7.228 1.00 83.81 182 ILE A N 1
ATOM 1514 C CA . ILE A 1 182 ? -29.900 -5.608 -8.566 1.00 83.81 182 ILE A CA 1
ATOM 1515 C C . ILE A 1 182 ? -28.801 -6.688 -8.468 1.00 83.81 182 ILE A C 1
ATOM 1517 O O . ILE A 1 182 ? -28.037 -6.680 -7.503 1.00 83.81 182 ILE A O 1
ATOM 1521 N N . PRO A 1 183 ? -28.691 -7.623 -9.430 1.00 78.75 183 PRO A N 1
ATOM 1522 C CA . PRO A 1 183 ? -27.618 -8.618 -9.428 1.00 78.75 183 PRO A CA 1
ATOM 1523 C C . PRO A 1 183 ? -26.262 -7.965 -9.721 1.00 78.75 183 PRO A C 1
ATOM 1525 O O . PRO A 1 183 ? -26.196 -7.012 -10.495 1.00 78.75 183 PRO A O 1
ATOM 1528 N N . ASN A 1 184 ? -25.186 -8.504 -9.140 1.00 84.19 184 ASN A N 1
ATOM 1529 C CA . ASN A 1 184 ? -23.809 -8.126 -9.469 1.00 84.19 184 ASN A CA 1
ATOM 1530 C C . ASN A 1 184 ? -23.316 -8.964 -10.661 1.00 84.19 184 ASN A C 1
ATOM 1532 O O . ASN A 1 184 ? -23.149 -10.176 -10.533 1.00 84.19 184 ASN A O 1
ATOM 1536 N N . ASN A 1 185 ? -23.147 -8.330 -11.818 1.00 83.81 185 ASN A N 1
ATOM 1537 C CA . ASN A 1 185 ? -22.706 -8.934 -13.075 1.00 83.81 185 ASN A CA 1
ATOM 1538 C C . ASN A 1 185 ? -21.854 -7.927 -13.867 1.00 83.81 185 ASN A C 1
ATOM 1540 O O . ASN A 1 185 ? -21.619 -6.819 -13.391 1.00 83.81 185 ASN A O 1
ATOM 1544 N N . ASP A 1 186 ? -21.412 -8.291 -15.069 1.00 78.50 186 ASP A N 1
ATOM 1545 C CA . ASP A 1 186 ? -20.531 -7.441 -15.881 1.00 78.50 186 ASP A CA 1
ATOM 1546 C C . ASP A 1 186 ? -21.099 -6.025 -16.113 1.00 78.50 186 ASP A C 1
ATOM 1548 O O . ASP A 1 186 ? -20.366 -5.053 -15.987 1.00 78.50 186 ASP A O 1
ATOM 1552 N N . ASP A 1 187 ? -22.410 -5.877 -16.334 1.00 82.69 187 ASP A N 1
ATOM 1553 C CA . ASP A 1 187 ? -23.055 -4.573 -16.578 1.00 82.69 187 ASP A CA 1
ATOM 1554 C C . ASP A 1 187 ? -23.226 -3.722 -15.303 1.00 82.69 187 ASP A C 1
ATOM 1556 O O . ASP A 1 187 ? -23.306 -2.495 -15.361 1.00 82.69 187 ASP A O 1
ATOM 1560 N N . THR A 1 188 ? -23.292 -4.351 -14.128 1.00 86.56 188 THR A N 1
ATOM 1561 C CA . THR A 1 188 ? -23.555 -3.667 -12.851 1.00 86.56 188 THR A CA 1
ATOM 1562 C C . THR A 1 188 ? -22.336 -3.588 -11.933 1.00 86.56 188 THR A C 1
ATOM 1564 O O . THR A 1 188 ? -22.376 -2.846 -10.950 1.00 86.56 188 THR A O 1
ATOM 1567 N N . CYS A 1 189 ? -21.246 -4.297 -12.236 1.00 78.19 189 CYS A N 1
ATOM 1568 C CA . CYS A 1 189 ? -20.076 -4.440 -11.365 1.00 78.19 189 CYS A CA 1
ATOM 1569 C C . CYS A 1 189 ? -19.481 -3.094 -10.921 1.00 78.19 189 CYS A C 1
ATOM 1571 O O . CYS A 1 189 ? -19.181 -2.910 -9.741 1.00 78.19 189 CYS A O 1
ATOM 1573 N N . SER A 1 190 ? -19.404 -2.113 -11.824 1.00 85.94 190 SER A N 1
ATOM 1574 C CA . SER A 1 190 ? -18.864 -0.782 -11.529 1.00 85.94 190 SER A CA 1
ATOM 1575 C C . SER A 1 190 ? -19.740 0.015 -10.554 1.00 85.94 190 SER A C 1
ATOM 1577 O O . SER A 1 190 ? -19.222 0.826 -9.792 1.00 85.94 190 SER A O 1
ATOM 1579 N N . LEU A 1 191 ? -21.055 -0.238 -10.504 1.00 89.31 191 LEU A N 1
ATOM 1580 C CA . LEU A 1 191 ? -21.942 0.359 -9.497 1.00 89.31 191 LEU A CA 1
ATOM 1581 C C . LEU A 1 191 ? -21.636 -0.191 -8.098 1.00 89.31 191 LEU A C 1
ATOM 1583 O O . LEU A 1 191 ? -21.591 0.577 -7.136 1.00 89.31 191 LEU A O 1
ATOM 1587 N N . PHE A 1 192 ? -21.401 -1.503 -7.988 1.00 83.62 192 PHE A N 1
ATOM 1588 C CA . PHE A 1 192 ? -21.008 -2.151 -6.733 1.00 83.62 192 PHE A CA 1
ATOM 1589 C C . PHE A 1 192 ? -19.631 -1.679 -6.265 1.00 83.62 192 PHE A C 1
ATOM 1591 O O . PHE A 1 192 ? -19.485 -1.304 -5.104 1.00 83.62 192 PHE A O 1
ATOM 1598 N N . GLU A 1 193 ? -18.652 -1.619 -7.172 1.00 79.88 193 GLU A N 1
ATOM 1599 C CA . GLU A 1 193 ? -17.317 -1.097 -6.870 1.00 79.88 193 GLU A CA 1
ATOM 1600 C C . GLU A 1 193 ? -17.389 0.366 -6.406 1.00 79.88 193 GLU A C 1
ATOM 1602 O O . GLU A 1 193 ? -16.827 0.710 -5.366 1.00 79.88 193 GLU A O 1
ATOM 1607 N N . TYR A 1 194 ? -18.153 1.214 -7.106 1.00 85.88 194 TYR A N 1
ATOM 1608 C CA . TYR A 1 194 ? -18.358 2.607 -6.702 1.00 85.88 194 TYR A CA 1
ATOM 1609 C C . TYR A 1 194 ? -18.958 2.702 -5.293 1.00 85.88 194 TYR A C 1
ATOM 1611 O O . TYR A 1 194 ? -18.525 3.500 -4.459 1.00 85.88 194 TYR A O 1
ATOM 1619 N N . ALA A 1 195 ? -19.958 1.873 -5.000 1.00 84.50 195 ALA A N 1
ATOM 1620 C CA . ALA A 1 195 ? -20.590 1.858 -3.692 1.00 84.50 195 ALA A CA 1
ATOM 1621 C C . ALA A 1 195 ? -19.641 1.418 -2.579 1.00 84.50 195 ALA A C 1
ATOM 1623 O O . ALA A 1 195 ? -19.634 2.034 -1.516 1.00 84.50 195 ALA A O 1
ATOM 1624 N N . ASP A 1 196 ? -18.825 0.398 -2.823 1.00 76.38 196 ASP A N 1
ATOM 1625 C CA . ASP A 1 196 ? -17.848 -0.082 -1.850 1.00 76.38 196 ASP A CA 1
ATOM 1626 C C . ASP A 1 196 ? -16.753 0.948 -1.548 1.00 76.38 196 ASP A C 1
ATOM 1628 O O . ASP A 1 196 ? -16.264 0.992 -0.416 1.00 76.38 196 ASP A O 1
ATOM 1632 N N . ILE A 1 197 ? -16.382 1.779 -2.527 1.00 68.19 197 ILE A N 1
ATOM 1633 C CA . ILE A 1 197 ? -15.345 2.803 -2.362 1.00 68.19 197 ILE A CA 1
ATOM 1634 C C . ILE A 1 197 ? -15.909 4.081 -1.719 1.00 68.19 197 ILE A C 1
ATOM 1636 O O . ILE A 1 197 ? -15.302 4.599 -0.781 1.00 68.19 197 ILE A O 1
ATOM 1640 N N . TRP A 1 198 ? -17.051 4.598 -2.196 1.00 74.81 198 TRP A N 1
ATOM 1641 C CA . TRP A 1 198 ? -17.503 5.964 -1.866 1.00 74.81 198 TRP A CA 1
ATOM 1642 C C . TRP A 1 198 ? -18.873 6.077 -1.193 1.00 74.81 198 TRP A C 1
ATOM 1644 O O . TRP A 1 198 ? -19.190 7.145 -0.647 1.00 74.81 198 TRP A O 1
ATOM 1654 N N . LEU A 1 199 ? -19.712 5.035 -1.210 1.00 77.62 199 LEU A N 1
ATOM 1655 C CA . LEU A 1 199 ? -20.972 5.051 -0.465 1.00 77.62 199 LEU A CA 1
ATOM 1656 C C . LEU A 1 199 ? -20.721 4.522 0.948 1.00 77.62 199 LEU A C 1
ATOM 1658 O O . LEU A 1 199 ? -20.438 3.347 1.156 1.00 77.62 199 LEU A O 1
ATOM 1662 N N . GLU A 1 200 ? -20.838 5.410 1.939 1.00 59.44 200 GLU A N 1
ATOM 1663 C CA . GLU A 1 200 ? -20.713 5.044 3.349 1.00 59.44 200 GLU A CA 1
ATOM 1664 C C . GLU A 1 200 ? -21.625 3.852 3.672 1.00 59.44 200 GLU A C 1
ATOM 1666 O O . GLU A 1 200 ? -22.855 3.947 3.616 1.00 59.44 200 GLU A O 1
ATOM 1671 N N . LYS A 1 201 ? -21.019 2.719 4.040 1.00 56.06 201 LYS A N 1
ATOM 1672 C CA . LYS A 1 201 ? -21.741 1.654 4.734 1.00 56.06 201 LYS A CA 1
ATOM 1673 C C . LYS A 1 201 ? -22.147 2.244 6.076 1.00 56.06 201 LYS A C 1
ATOM 1675 O O . LYS A 1 201 ? -21.271 2.666 6.832 1.00 56.06 201 LYS A O 1
ATOM 1680 N N . GLU A 1 202 ? -23.443 2.268 6.387 1.00 46.19 202 GLU A N 1
ATOM 1681 C CA . GLU A 1 202 ? -23.915 2.532 7.748 1.00 46.19 202 GLU A CA 1
ATOM 1682 C C . GLU A 1 202 ? -23.319 1.461 8.674 1.00 46.19 202 GLU A C 1
ATOM 1684 O O . GLU A 1 202 ? -23.896 0.400 8.919 1.00 46.19 202 GLU A O 1
ATOM 1689 N N . SER A 1 203 ? -22.103 1.690 9.171 1.00 46.72 203 SER A N 1
ATOM 1690 C CA . SER A 1 203 ? -21.492 0.823 10.159 1.00 46.72 203 SER A CA 1
ATOM 1691 C C . SER A 1 203 ? -22.205 1.115 11.469 1.00 46.72 203 SER A C 1
ATOM 1693 O O . SER A 1 203 ? -21.781 1.997 12.216 1.00 46.72 203 SER A O 1
ATOM 1695 N N . LYS A 1 204 ? -23.305 0.399 11.738 1.00 48.50 204 LYS A N 1
ATOM 1696 C CA . LYS A 1 204 ? -23.941 0.368 13.063 1.00 48.50 204 LYS A CA 1
ATOM 1697 C C . LYS A 1 204 ? -22.836 0.263 14.120 1.00 48.50 204 LYS A C 1
ATOM 1699 O O . LYS A 1 204 ? -22.045 -0.689 14.082 1.00 48.50 204 LYS A O 1
ATOM 1704 N N . HIS A 1 205 ? -22.763 1.292 14.962 1.00 63.06 205 HIS A N 1
ATOM 1705 C CA . HIS A 1 205 ? -21.666 1.645 15.861 1.00 63.06 205 HIS A CA 1
ATOM 1706 C C . HIS A 1 205 ? -21.065 0.431 16.590 1.00 63.06 205 HIS A C 1
ATOM 1708 O O . HIS A 1 205 ? -21.667 -0.100 17.514 1.00 63.06 205 HIS A O 1
ATOM 1714 N N . VAL A 1 206 ? -19.865 -0.008 16.191 1.00 74.56 206 VAL A N 1
ATOM 1715 C CA . VAL A 1 206 ? -19.048 -0.901 17.029 1.00 74.56 206 VAL A CA 1
ATOM 1716 C C . VAL A 1 206 ? -18.394 -0.013 18.075 1.00 74.56 206 VAL A C 1
ATOM 1718 O O . VAL A 1 206 ? -17.467 0.718 17.748 1.00 74.56 206 VAL A O 1
ATOM 1721 N N . ASN A 1 207 ? -18.947 0.044 19.281 1.00 78.12 207 ASN A N 1
ATOM 1722 C CA . ASN A 1 207 ? -18.510 0.965 20.338 1.00 78.12 207 ASN A CA 1
ATOM 1723 C C . ASN A 1 207 ? -18.121 0.257 21.644 1.00 78.12 207 ASN A C 1
ATOM 1725 O O . ASN A 1 207 ? -17.666 0.928 22.565 1.00 78.12 207 ASN A O 1
ATOM 1729 N N . SER A 1 208 ? -18.252 -1.067 21.702 1.00 81.94 208 SER A N 1
ATOM 1730 C CA . SER A 1 208 ? -17.901 -1.886 22.856 1.00 81.94 208 SER A CA 1
ATOM 1731 C C . SER A 1 208 ? -17.201 -3.173 22.419 1.00 81.94 208 SER A C 1
ATOM 1733 O O . SER A 1 208 ? -17.263 -3.557 21.241 1.00 81.94 208 SER A O 1
ATOM 1735 N N . LEU A 1 209 ? -16.536 -3.833 23.368 1.00 84.75 209 LEU A N 1
ATOM 1736 C CA . LEU A 1 209 ? -15.858 -5.101 23.124 1.00 84.75 209 LEU A CA 1
ATOM 1737 C C . LEU A 1 209 ? -16.864 -6.212 22.783 1.00 84.75 209 LEU A C 1
ATOM 1739 O O . LEU A 1 209 ? -16.642 -6.951 21.830 1.00 84.75 209 LEU A O 1
ATOM 1743 N N . GLU A 1 210 ? -18.022 -6.251 23.446 1.00 85.69 210 GLU A N 1
ATOM 1744 C CA . GLU A 1 210 ? -19.042 -7.287 23.226 1.00 85.69 210 GLU A CA 1
ATOM 1745 C C . GLU A 1 210 ? -19.638 -7.212 21.810 1.00 85.69 210 GLU A C 1
ATOM 1747 O O . GLU A 1 210 ? -19.996 -8.225 21.205 1.00 85.69 210 GLU A O 1
ATOM 1752 N N . ILE A 1 211 ? -19.768 -6.002 21.250 1.00 84.38 211 ILE A N 1
ATOM 1753 C CA . ILE A 1 211 ? -20.212 -5.827 19.859 1.00 84.38 211 ILE A CA 1
ATOM 1754 C C . ILE A 1 211 ? -19.098 -6.227 18.889 1.00 84.38 211 ILE A C 1
ATOM 1756 O O . ILE A 1 211 ? -19.393 -6.781 17.828 1.00 84.38 211 ILE A O 1
ATOM 1760 N N . LEU A 1 212 ? -17.837 -5.941 19.228 1.00 86.12 212 LEU A N 1
ATOM 1761 C CA . LEU A 1 212 ? -16.687 -6.323 18.413 1.00 86.12 212 LEU A CA 1
ATOM 1762 C C . LEU A 1 212 ? -16.575 -7.852 18.318 1.00 86.12 212 LEU A C 1
ATOM 1764 O O . LEU A 1 212 ? -16.517 -8.373 17.206 1.00 86.12 212 LEU A O 1
ATOM 1768 N N . GLU A 1 213 ? -16.650 -8.558 19.447 1.00 88.94 213 GLU A N 1
ATOM 1769 C CA . GLU A 1 213 ? -16.633 -10.027 19.538 1.00 88.94 213 GLU A CA 1
ATOM 1770 C C . GLU A 1 213 ? -17.659 -10.702 18.627 1.00 88.94 213 GLU A C 1
ATOM 1772 O O . GLU A 1 213 ? -17.370 -11.714 17.994 1.00 88.94 213 GLU A O 1
ATOM 1777 N N . LYS A 1 214 ? -18.859 -10.124 18.520 1.00 85.88 214 LYS A N 1
ATOM 1778 C CA . LYS A 1 214 ? -19.935 -10.656 17.669 1.00 85.88 214 LYS A CA 1
ATOM 1779 C C . LYS A 1 214 ? -19.707 -10.420 16.177 1.00 85.88 214 LYS A C 1
ATOM 1781 O O . LYS A 1 214 ? -20.390 -11.035 15.361 1.00 85.88 214 LYS A O 1
ATOM 1786 N N . LYS A 1 215 ? -18.823 -9.489 15.809 1.00 84.31 215 LYS A N 1
ATOM 1787 C CA . LYS A 1 215 ? -18.659 -9.011 14.428 1.00 84.31 215 LYS A CA 1
ATOM 1788 C C . LYS A 1 215 ? -17.365 -9.442 13.753 1.00 84.31 215 LYS A C 1
ATOM 1790 O O . LYS A 1 215 ? -17.304 -9.360 12.528 1.00 84.31 215 LYS A O 1
ATOM 1795 N N . ILE A 1 216 ? -16.349 -9.848 14.508 1.00 88.19 216 ILE A N 1
ATOM 1796 C CA . ILE A 1 216 ? -15.073 -10.307 13.952 1.00 88.19 216 ILE A CA 1
ATOM 1797 C C . ILE A 1 216 ? -14.711 -11.693 14.472 1.00 88.19 216 ILE A C 1
ATOM 1799 O O . ILE A 1 216 ? -15.188 -12.136 15.511 1.00 88.19 216 ILE A O 1
ATOM 1803 N N . ASN A 1 217 ? -13.820 -12.359 13.749 1.00 88.69 217 ASN A N 1
ATOM 1804 C CA . ASN A 1 217 ? -13.189 -13.607 14.159 1.00 88.69 217 ASN A CA 1
ATOM 1805 C C . ASN A 1 217 ? -11.682 -13.372 14.285 1.00 88.69 217 ASN A C 1
ATOM 1807 O O . ASN A 1 217 ? -11.151 -12.422 13.700 1.00 88.69 217 ASN A O 1
ATOM 1811 N N . GLY A 1 218 ? -10.985 -14.242 15.007 1.00 91.94 218 GLY A N 1
ATOM 1812 C CA . GLY A 1 218 ? -9.536 -14.164 15.152 1.00 91.94 218 GLY A CA 1
ATOM 1813 C C . GLY A 1 218 ? -9.098 -14.303 16.601 1.00 91.94 218 GLY A C 1
ATOM 1814 O O . GLY A 1 218 ? -9.848 -14.789 17.440 1.00 91.94 218 GLY A O 1
ATOM 1815 N N . PHE A 1 219 ? -7.899 -13.819 16.888 1.00 95.56 219 PHE A N 1
ATOM 1816 C CA . PHE A 1 219 ? -7.362 -13.750 18.241 1.00 95.56 219 PHE A CA 1
ATOM 1817 C C . PHE A 1 219 ? -6.946 -12.316 18.548 1.00 95.56 219 PHE A C 1
ATOM 1819 O O . PHE A 1 219 ? -6.329 -11.666 17.703 1.00 95.56 219 PHE A O 1
ATOM 1826 N N . ILE A 1 220 ? -7.261 -11.825 19.743 1.00 95.19 220 ILE A N 1
ATOM 1827 C CA . ILE A 1 220 ? -6.772 -10.541 20.238 1.00 95.19 220 ILE A CA 1
ATOM 1828 C C . ILE A 1 220 ? -6.182 -10.693 21.641 1.00 95.19 220 ILE A C 1
ATOM 1830 O O . ILE A 1 220 ? -6.831 -11.166 22.571 1.00 95.19 220 ILE A O 1
ATOM 1834 N N . LYS A 1 221 ? -4.929 -10.270 21.797 1.00 95.56 221 LYS A N 1
ATOM 1835 C CA . LYS A 1 221 ? -4.265 -10.101 23.090 1.00 95.56 221 LYS A CA 1
ATOM 1836 C C . LYS A 1 221 ? -4.316 -8.627 23.469 1.00 95.56 221 LYS A C 1
ATOM 1838 O O . LYS A 1 221 ? -3.957 -7.788 22.645 1.00 95.56 221 LYS A O 1
ATOM 1843 N N . LEU A 1 222 ? -4.746 -8.314 24.686 1.00 93.19 222 LEU A N 1
ATOM 1844 C CA . LEU A 1 222 ? -4.789 -6.958 25.229 1.00 93.19 222 LEU A CA 1
ATOM 1845 C C . LEU A 1 222 ? -3.904 -6.874 26.472 1.00 93.19 222 LEU A C 1
ATOM 1847 O O . LEU A 1 222 ? -4.129 -7.594 27.444 1.00 93.19 222 LEU A O 1
ATOM 1851 N N . ASP A 1 223 ? -2.931 -5.969 26.448 1.00 90.81 223 ASP A N 1
ATOM 1852 C CA . ASP A 1 223 ? -2.125 -5.638 27.618 1.00 90.81 223 ASP A CA 1
ATOM 1853 C C . ASP A 1 223 ? -2.863 -4.569 28.430 1.00 90.81 223 ASP A C 1
ATOM 1855 O O . ASP A 1 223 ? -3.095 -3.445 27.961 1.00 90.81 223 ASP A O 1
ATOM 1859 N N . VAL A 1 224 ? -3.268 -4.937 29.643 1.00 89.50 224 VAL A N 1
ATOM 1860 C CA . VAL A 1 224 ? -4.173 -4.156 30.488 1.00 89.50 224 VAL A CA 1
ATOM 1861 C C . VAL A 1 224 ? -3.517 -3.791 31.814 1.00 89.50 224 VAL A C 1
ATOM 1863 O O . VAL A 1 224 ? -2.837 -4.601 32.432 1.00 89.50 224 VAL A O 1
ATOM 1866 N N . GLN A 1 225 ? -3.726 -2.555 32.263 1.00 87.19 225 GLN A N 1
ATOM 1867 C CA . GLN A 1 225 ? -3.140 -2.009 33.491 1.00 87.19 225 GLN A CA 1
ATOM 1868 C C . GLN A 1 225 ? -4.255 -1.460 34.392 1.00 87.19 225 GLN A C 1
ATOM 1870 O O . GLN A 1 225 ? -5.069 -0.685 33.888 1.00 87.19 225 GLN A O 1
ATOM 1875 N N . PRO A 1 226 ? -4.307 -1.772 35.701 1.00 82.25 226 PRO A N 1
ATOM 1876 C CA . PRO A 1 226 ? -5.319 -1.218 36.602 1.00 82.25 226 PRO A CA 1
ATOM 1877 C C . PRO A 1 226 ? -5.364 0.316 36.570 1.00 82.25 226 PRO A C 1
ATOM 1879 O O . PRO A 1 226 ? -4.329 0.989 36.498 1.00 82.25 226 PRO A O 1
ATOM 1882 N N . VAL A 1 227 ? -6.567 0.888 36.626 1.00 78.25 227 VAL A N 1
ATOM 1883 C CA . VAL A 1 227 ? -6.759 2.344 36.657 1.00 78.25 227 VAL A CA 1
ATOM 1884 C C . VAL A 1 227 ? -6.392 2.873 38.044 1.00 78.25 227 VAL A C 1
ATOM 1886 O O . VAL A 1 227 ? -7.202 2.851 38.964 1.00 78.25 227 VAL A O 1
ATOM 1889 N N . THR A 1 228 ? -5.165 3.377 38.188 1.00 70.19 228 THR A N 1
ATOM 1890 C CA . THR A 1 228 ? -4.689 4.050 39.414 1.00 70.19 228 THR A CA 1
ATOM 1891 C C . THR A 1 228 ? -4.721 5.577 39.311 1.00 70.19 228 THR A C 1
ATOM 1893 O O . THR A 1 228 ? -4.849 6.273 40.311 1.00 70.19 228 THR A O 1
ATOM 1896 N N . THR A 1 229 ? -4.620 6.121 38.096 1.00 64.75 229 THR A N 1
ATOM 1897 C CA . THR A 1 229 ? -4.575 7.563 37.797 1.00 64.75 229 THR A CA 1
ATOM 1898 C C . THR A 1 229 ? -5.346 7.851 36.513 1.00 64.75 229 THR A C 1
ATOM 1900 O O . THR A 1 229 ? -5.367 7.014 35.617 1.00 64.75 229 THR A O 1
ATOM 1903 N N . LYS A 1 230 ? -5.972 9.027 36.369 1.00 62.50 230 LYS A N 1
ATOM 1904 C CA . LYS A 1 230 ? -6.678 9.379 35.122 1.00 62.50 230 LYS A CA 1
ATOM 1905 C C . LYS A 1 230 ? -5.682 9.528 33.958 1.00 62.50 230 LYS A C 1
ATOM 1907 O O . LYS A 1 230 ? -4.824 10.407 33.990 1.00 62.50 230 LYS A O 1
ATOM 1912 N N . LYS A 1 231 ? -5.826 8.711 32.909 1.00 65.12 231 LYS A N 1
ATOM 1913 C CA . LYS A 1 231 ? -5.039 8.755 31.658 1.00 65.12 231 LYS A CA 1
ATOM 1914 C C . LYS A 1 231 ? -5.956 8.882 30.437 1.00 65.12 231 LYS A C 1
ATOM 1916 O O . LYS A 1 231 ? -7.088 8.404 30.460 1.00 65.12 231 LYS A O 1
ATOM 1921 N N . ARG A 1 232 ? -5.460 9.477 29.342 1.00 63.12 232 ARG A N 1
ATOM 1922 C CA . ARG A 1 232 ? -6.147 9.499 28.030 1.00 63.12 232 ARG A CA 1
ATOM 1923 C C . ARG A 1 232 ? -5.977 8.158 27.295 1.00 63.12 232 ARG A C 1
ATOM 1925 O O . ARG A 1 232 ? -5.366 8.102 26.232 1.00 63.12 232 ARG A O 1
ATOM 1932 N N . LEU A 1 233 ? -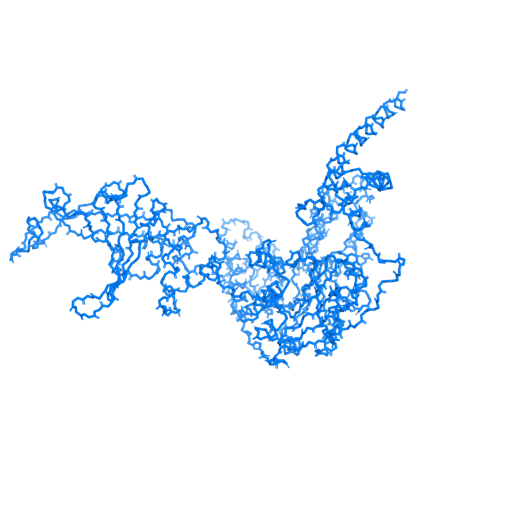6.480 7.081 27.895 1.00 70.94 233 LEU A N 1
ATOM 1933 C CA . LEU A 1 233 ? -6.477 5.720 27.351 1.00 70.94 233 LEU A CA 1
ATOM 1934 C C . LEU A 1 233 ? -7.880 5.121 27.440 1.00 70.94 233 LEU A C 1
ATOM 1936 O O . LEU A 1 233 ? -8.690 5.531 28.273 1.00 70.94 233 LEU A O 1
ATOM 1940 N N . ILE A 1 234 ? -8.158 4.140 26.586 1.00 78.81 234 ILE A N 1
ATOM 1941 C CA . ILE A 1 234 ? -9.417 3.398 26.636 1.00 78.81 234 ILE A CA 1
ATOM 1942 C C . ILE A 1 234 ? -9.404 2.504 27.871 1.00 78.81 234 ILE A C 1
ATOM 1944 O O . ILE A 1 234 ? -8.440 1.771 28.093 1.00 78.81 234 ILE A O 1
ATOM 1948 N N . SER A 1 235 ? -10.465 2.582 28.672 1.00 80.56 235 SER A N 1
ATOM 1949 C CA . SER A 1 235 ? -10.669 1.703 29.817 1.00 80.56 235 SER A CA 1
ATOM 1950 C C . SER A 1 235 ? -11.618 0.559 29.477 1.00 80.56 235 SER A C 1
ATOM 1952 O O . SER A 1 235 ? -12.596 0.751 28.753 1.00 80.56 235 SER A O 1
ATOM 1954 N N . ILE A 1 236 ? -11.355 -0.604 30.053 1.00 83.38 236 ILE A N 1
ATOM 1955 C CA . ILE A 1 236 ? -12.198 -1.792 30.014 1.00 83.38 236 ILE A CA 1
ATOM 1956 C C . ILE A 1 236 ? -12.447 -2.275 31.443 1.00 83.38 236 ILE A C 1
ATOM 1958 O O . ILE A 1 236 ? -11.566 -2.169 32.296 1.00 83.38 236 ILE A O 1
ATOM 1962 N N . ASN A 1 237 ? -13.650 -2.775 31.714 1.00 79.56 237 ASN A N 1
ATOM 1963 C CA . ASN A 1 237 ? -13.963 -3.405 32.988 1.00 79.56 237 ASN A CA 1
ATOM 1964 C C . ASN A 1 237 ? -13.680 -4.908 32.886 1.00 79.56 237 ASN A C 1
ATOM 1966 O O . ASN A 1 237 ? -14.232 -5.575 32.014 1.00 79.56 237 ASN A O 1
ATOM 1970 N N . ILE A 1 238 ? -12.801 -5.413 33.747 1.00 81.19 238 ILE A N 1
ATOM 1971 C CA . ILE A 1 238 ? -12.473 -6.836 33.861 1.00 81.19 238 ILE A CA 1
ATOM 1972 C C . ILE A 1 238 ? -12.699 -7.195 35.326 1.00 81.19 238 ILE A C 1
ATOM 1974 O O . ILE A 1 238 ? -12.062 -6.603 36.195 1.00 81.19 238 ILE A O 1
ATOM 1978 N N . GLU A 1 239 ? -13.635 -8.107 35.596 1.00 76.44 239 GLU A N 1
ATOM 1979 C CA . GLU A 1 239 ? -13.941 -8.589 36.955 1.00 76.44 239 GLU A CA 1
ATOM 1980 C C . GLU A 1 239 ? -14.207 -7.450 37.965 1.00 76.44 239 GLU A C 1
ATOM 1982 O O . GLU A 1 239 ? -13.681 -7.435 39.074 1.00 76.44 239 GLU A O 1
ATOM 1987 N N . ASN A 1 240 ? -15.020 -6.458 37.574 1.00 76.75 240 ASN A N 1
ATOM 1988 C CA . ASN A 1 240 ? -15.341 -5.247 38.349 1.00 76.75 240 ASN A CA 1
ATOM 1989 C C . ASN A 1 240 ? -14.175 -4.271 38.582 1.00 76.75 240 ASN A C 1
ATOM 1991 O O . ASN A 1 240 ? -14.373 -3.232 39.216 1.00 76.75 240 ASN A O 1
ATOM 1995 N N . VAL A 1 241 ? -12.994 -4.522 38.017 1.00 80.56 241 VAL A N 1
ATOM 1996 C CA . VAL A 1 241 ? -11.852 -3.606 38.074 1.00 80.56 241 VAL A CA 1
ATOM 1997 C C . VAL A 1 241 ? -11.658 -2.938 36.716 1.00 80.56 241 VAL A C 1
ATOM 1999 O O . VAL A 1 241 ? -11.486 -3.584 35.678 1.00 80.56 241 VAL A O 1
ATOM 2002 N N . ASN A 1 242 ? -11.653 -1.606 36.714 1.00 83.19 242 ASN A N 1
ATOM 2003 C CA . ASN A 1 242 ? -11.333 -0.848 35.511 1.00 83.19 242 ASN A CA 1
ATOM 2004 C C . ASN A 1 242 ? -9.831 -0.927 35.229 1.00 83.19 242 ASN A C 1
ATOM 2006 O O . ASN A 1 242 ? -9.003 -0.608 36.084 1.00 83.19 242 ASN A O 1
ATOM 2010 N N . HIS A 1 243 ? -9.495 -1.288 33.997 1.00 85.69 243 HIS A N 1
ATOM 2011 C CA . HIS A 1 243 ? -8.136 -1.333 33.481 1.00 85.69 243 HIS A CA 1
ATOM 2012 C C . HIS A 1 243 ? -8.009 -0.453 32.236 1.00 85.69 243 HIS A C 1
ATOM 2014 O O . HIS A 1 243 ? -8.930 -0.386 31.429 1.00 85.69 243 HIS A O 1
ATOM 2020 N N . TYR A 1 244 ? -6.868 0.202 32.037 1.00 84.81 244 TYR A N 1
ATOM 2021 C CA . TYR A 1 244 ? -6.506 0.827 30.769 1.00 84.81 244 TYR A CA 1
ATOM 2022 C C . TYR A 1 244 ? -5.901 -0.186 29.806 1.00 84.81 244 TYR A C 1
ATOM 2024 O O . TYR A 1 244 ? -5.042 -0.970 30.198 1.00 84.81 244 TYR A O 1
ATOM 2032 N N . ILE A 1 245 ? -6.275 -0.095 28.531 1.00 87.50 245 ILE A N 1
ATOM 2033 C CA . ILE A 1 245 ? -5.625 -0.829 27.442 1.00 87.50 245 ILE A CA 1
ATOM 2034 C C . ILE A 1 245 ? -4.354 -0.064 27.042 1.00 87.50 245 ILE A C 1
ATOM 2036 O O . ILE A 1 245 ? -4.433 1.069 26.556 1.00 87.50 245 ILE A O 1
ATOM 2040 N N . LYS A 1 246 ? -3.177 -0.659 27.249 1.00 86.25 246 LYS A N 1
ATOM 2041 C CA . LYS A 1 246 ? -1.872 -0.052 26.918 1.00 86.25 246 LYS A CA 1
ATOM 2042 C C . LYS A 1 246 ? -1.426 -0.411 25.505 1.00 86.25 246 LYS A C 1
ATOM 2044 O O . LYS A 1 246 ? -0.971 0.462 24.763 1.00 86.25 246 LYS A O 1
ATOM 2049 N N . SER A 1 247 ? -1.606 -1.671 25.143 1.00 90.19 247 SER A N 1
ATOM 2050 C CA . SER A 1 247 ? -1.259 -2.231 23.843 1.00 90.19 247 SER A CA 1
ATOM 2051 C C . SER A 1 247 ? -2.115 -3.455 23.548 1.00 90.19 247 SER A C 1
ATOM 2053 O O . SER A 1 247 ? -2.860 -3.943 24.401 1.00 90.19 247 SER A O 1
ATOM 2055 N N . GLY A 1 248 ? -2.030 -3.943 22.319 1.00 93.06 248 GLY A N 1
ATOM 2056 C CA . GLY A 1 248 ? -2.624 -5.216 21.962 1.00 93.06 248 GLY A CA 1
ATOM 2057 C C . GLY A 1 248 ? -2.152 -5.731 20.617 1.00 93.06 248 GLY A C 1
ATOM 2058 O O . GLY A 1 248 ? -1.570 -4.996 19.818 1.00 93.06 248 GLY A O 1
ATOM 2059 N N . VAL A 1 249 ? -2.415 -7.010 20.376 1.00 95.88 249 VAL A N 1
ATOM 2060 C CA . VAL A 1 249 ? -2.067 -7.725 19.147 1.00 95.88 249 VAL A CA 1
ATOM 2061 C C . VAL A 1 249 ? -3.300 -8.447 18.640 1.00 95.88 249 VAL A C 1
ATOM 2063 O O . VAL A 1 249 ? -3.890 -9.237 19.370 1.00 95.88 249 VAL A O 1
ATOM 2066 N N . TYR A 1 250 ? -3.672 -8.202 17.389 1.00 95.62 250 TYR A N 1
ATOM 2067 C CA . TYR A 1 250 ? -4.702 -8.948 16.678 1.00 95.62 250 TYR A CA 1
ATOM 2068 C C . TYR A 1 250 ? -4.073 -9.886 15.642 1.00 95.62 250 TYR A C 1
ATOM 2070 O O . TYR A 1 250 ? -3.180 -9.485 14.891 1.00 95.62 250 TYR A O 1
ATOM 2078 N N . ILE A 1 251 ? -4.593 -11.111 15.554 1.00 95.56 251 ILE A N 1
ATOM 2079 C CA . ILE A 1 251 ? -4.217 -12.122 14.563 1.00 95.56 251 ILE A CA 1
ATOM 2080 C C . ILE A 1 251 ? -5.463 -12.557 13.788 1.00 95.56 251 ILE A C 1
ATOM 2082 O O . ILE A 1 251 ? -6.488 -12.931 14.364 1.00 95.56 251 ILE A O 1
ATOM 2086 N N . SER A 1 252 ? -5.344 -12.548 12.461 1.00 90.88 252 SER A N 1
ATOM 2087 C CA . SER A 1 252 ? -6.379 -13.001 11.532 1.00 90.88 252 SER A CA 1
ATOM 2088 C C . SER A 1 252 ? -6.743 -14.476 11.758 1.00 90.88 252 SER A C 1
ATOM 2090 O O . SER A 1 252 ? -5.854 -15.301 12.003 1.00 90.88 252 SER A O 1
ATOM 2092 N N . PRO A 1 253 ? -8.019 -14.871 11.581 1.00 87.31 253 PRO A N 1
ATOM 2093 C CA . PRO A 1 253 ? -8.442 -16.268 11.677 1.00 87.31 253 PRO A CA 1
ATOM 2094 C C . PRO A 1 253 ? -7.773 -17.182 10.645 1.00 87.31 253 PRO A C 1
ATOM 2096 O O . PRO A 1 253 ? -7.810 -18.393 10.811 1.00 87.31 253 PRO A O 1
ATOM 2099 N N . TRP A 1 254 ? -7.149 -16.647 9.596 1.00 85.12 254 TRP A N 1
ATOM 2100 C CA . TRP A 1 254 ? -6.517 -17.449 8.541 1.00 85.12 254 TRP A CA 1
ATOM 2101 C C . TRP A 1 254 ? -4.994 -17.470 8.598 1.00 85.12 254 TRP A C 1
ATOM 2103 O O . TRP A 1 254 ? -4.377 -18.155 7.780 1.00 85.12 254 TRP A O 1
ATOM 2113 N N . ALA A 1 255 ? -4.391 -16.735 9.540 1.00 89.31 255 ALA A N 1
ATOM 2114 C CA . ALA A 1 255 ? -2.949 -16.522 9.590 1.00 89.31 255 ALA A CA 1
ATOM 2115 C C . ALA A 1 255 ? -2.176 -17.846 9.552 1.00 89.31 255 ALA A C 1
ATOM 2117 O O . ALA A 1 255 ? -1.346 -18.025 8.671 1.00 89.31 255 ALA A O 1
ATOM 2118 N N . LYS A 1 256 ? -2.511 -18.812 10.415 1.00 90.25 256 LYS A N 1
ATOM 2119 C CA . LYS A 1 256 ? -1.821 -20.110 10.453 1.00 90.25 256 LYS A CA 1
ATOM 2120 C C . LYS A 1 256 ? -1.868 -20.853 9.117 1.00 90.25 256 LYS A C 1
ATOM 2122 O O . LYS A 1 256 ? -0.822 -21.230 8.608 1.00 90.25 256 LYS A O 1
ATOM 2127 N N . SER A 1 257 ? -3.047 -20.974 8.505 1.00 86.75 257 SER A N 1
ATOM 2128 C CA . SER A 1 257 ? -3.186 -21.678 7.222 1.00 86.75 257 SER A CA 1
ATOM 2129 C C . SER A 1 257 ? -2.382 -21.038 6.082 1.00 86.75 257 SER A C 1
ATOM 2131 O O . SER A 1 257 ? -1.841 -21.746 5.241 1.00 86.75 257 SER A O 1
ATOM 2133 N N . LEU A 1 258 ? -2.256 -19.705 6.080 1.00 86.94 258 LEU A N 1
ATOM 2134 C CA . LEU A 1 258 ? -1.452 -18.977 5.094 1.00 86.94 258 LEU A CA 1
ATOM 2135 C C . LEU A 1 258 ? 0.055 -19.129 5.346 1.00 86.94 258 LEU A C 1
ATOM 2137 O O . LEU A 1 258 ? 0.832 -19.167 4.397 1.00 86.94 258 LEU A O 1
ATOM 2141 N N . LEU A 1 259 ? 0.463 -19.209 6.614 1.00 89.44 259 LEU A N 1
ATOM 2142 C CA . LEU A 1 259 ? 1.864 -19.345 7.020 1.00 89.44 259 LEU A CA 1
ATOM 2143 C C . LEU A 1 259 ? 2.397 -20.774 6.839 1.00 89.44 259 LEU A C 1
ATOM 2145 O O . LEU A 1 259 ? 3.578 -20.952 6.554 1.00 89.44 259 LEU A O 1
ATOM 2149 N N . GLU A 1 260 ? 1.542 -21.787 6.992 1.00 85.88 260 GLU A N 1
ATOM 2150 C CA . GLU A 1 260 ? 1.885 -23.195 6.742 1.00 85.88 260 GLU A CA 1
ATOM 2151 C C . GLU A 1 260 ? 2.068 -23.492 5.243 1.00 85.88 260 GLU A C 1
ATOM 2153 O O . GLU A 1 260 ? 2.830 -24.388 4.869 1.00 85.88 260 GLU A O 1
ATOM 2158 N N . ASP A 1 261 ? 1.412 -22.720 4.372 1.00 83.56 261 ASP A N 1
ATOM 2159 C CA . ASP A 1 261 ? 1.536 -22.857 2.926 1.00 83.56 261 ASP A CA 1
ATOM 2160 C C . ASP A 1 261 ? 2.832 -22.206 2.407 1.00 83.56 261 ASP A C 1
ATOM 2162 O O . ASP A 1 261 ? 2.909 -21.019 2.062 1.00 83.56 261 ASP A O 1
ATOM 2166 N N . LYS A 1 262 ? 3.877 -23.034 2.309 1.00 76.81 262 LYS A N 1
ATOM 2167 C CA . LYS A 1 262 ? 5.198 -22.647 1.789 1.00 76.81 262 LYS A CA 1
ATOM 2168 C C . LYS A 1 262 ? 5.176 -22.177 0.330 1.00 76.81 262 LYS A C 1
ATOM 2170 O O . LYS A 1 262 ? 6.152 -21.583 -0.118 1.00 76.81 262 LYS A O 1
ATOM 2175 N N . THR A 1 263 ? 4.108 -22.440 -0.427 1.00 78.12 263 THR A N 1
ATOM 2176 C CA . THR A 1 263 ? 4.000 -21.974 -1.820 1.00 78.12 263 THR A CA 1
ATOM 2177 C C . THR A 1 263 ? 3.636 -20.494 -1.913 1.00 78.12 263 THR A C 1
ATOM 2179 O O . THR A 1 263 ? 3.853 -19.877 -2.959 1.00 78.12 263 THR A O 1
ATOM 2182 N N . ILE A 1 264 ? 3.112 -19.925 -0.822 1.00 82.56 264 ILE A N 1
ATOM 2183 C CA . ILE A 1 264 ? 2.663 -18.535 -0.733 1.00 82.56 264 ILE A CA 1
ATOM 2184 C C . ILE A 1 264 ? 3.754 -17.667 -0.116 1.00 82.56 264 ILE A C 1
ATOM 2186 O O . ILE A 1 264 ? 4.114 -16.638 -0.681 1.00 82.56 264 ILE A O 1
ATOM 2190 N N . THR A 1 265 ? 4.271 -18.058 1.046 1.00 88.06 265 THR A N 1
ATOM 2191 C CA . THR A 1 265 ? 5.095 -17.168 1.872 1.00 88.06 265 THR A CA 1
ATOM 2192 C C . THR A 1 265 ? 6.521 -17.055 1.329 1.00 88.06 265 THR A C 1
ATOM 2194 O O . THR A 1 265 ? 7.336 -17.954 1.517 1.00 88.06 265 THR A O 1
ATOM 2197 N N . GLN A 1 266 ? 6.836 -15.932 0.674 1.00 90.81 266 GLN A N 1
ATOM 2198 C CA . GLN A 1 266 ? 8.196 -15.605 0.207 1.00 90.81 266 GLN A CA 1
ATOM 2199 C C . GLN A 1 266 ? 8.991 -14.833 1.269 1.00 90.81 266 GLN A C 1
ATOM 2201 O O . GLN A 1 266 ? 10.209 -14.952 1.359 1.00 90.81 266 GLN A O 1
ATOM 2206 N N . GLY A 1 267 ? 8.286 -14.076 2.104 1.00 93.50 267 GLY A N 1
ATOM 2207 C CA . GLY A 1 267 ? 8.834 -13.318 3.218 1.00 93.50 267 GLY A CA 1
ATOM 2208 C C . GLY A 1 267 ? 7.751 -12.456 3.850 1.00 93.50 267 GLY A C 1
ATOM 2209 O O . GLY A 1 267 ? 6.559 -12.671 3.611 1.00 93.50 267 GLY A O 1
ATOM 2210 N N . PHE A 1 268 ? 8.155 -11.460 4.630 1.00 94.19 268 PHE A N 1
ATOM 2211 C CA . PHE A 1 268 ? 7.231 -10.582 5.345 1.00 94.19 268 PHE A CA 1
ATOM 2212 C C . PHE A 1 268 ? 7.475 -9.122 5.014 1.00 94.19 268 PHE A C 1
ATOM 2214 O O . PHE A 1 268 ? 8.606 -8.700 4.803 1.00 94.19 268 PHE A O 1
ATOM 2221 N N . LEU A 1 269 ? 6.397 -8.350 4.986 1.00 91.62 269 LEU A N 1
ATOM 2222 C CA . LEU A 1 269 ? 6.445 -6.900 4.942 1.00 91.62 269 LEU A CA 1
ATOM 2223 C C . LEU A 1 269 ? 6.008 -6.383 6.308 1.00 91.62 269 LEU A C 1
ATOM 2225 O O . LEU A 1 269 ? 4.924 -6.738 6.788 1.00 91.62 269 LEU A O 1
ATOM 2229 N N . LEU A 1 270 ? 6.841 -5.550 6.917 1.00 88.31 270 LEU A N 1
ATOM 2230 C CA . LEU A 1 270 ? 6.567 -4.932 8.206 1.00 88.31 270 LEU A CA 1
ATOM 2231 C C . LEU A 1 270 ? 6.781 -3.428 8.065 1.00 88.31 270 LEU A C 1
ATOM 2233 O O . LEU A 1 270 ? 7.866 -2.992 7.701 1.00 88.31 270 LEU A O 1
ATOM 2237 N N . ASP A 1 271 ? 5.741 -2.638 8.323 1.00 72.06 271 ASP A N 1
ATOM 2238 C CA . ASP A 1 271 ? 5.840 -1.175 8.295 1.00 72.06 271 ASP A CA 1
ATOM 2239 C C . ASP A 1 271 ? 5.562 -0.564 9.659 1.00 72.06 271 ASP A C 1
ATOM 2241 O O . ASP A 1 271 ? 4.929 -1.171 10.541 1.00 72.06 271 ASP A O 1
ATOM 2245 N N . THR A 1 272 ? 5.984 0.687 9.780 1.00 61.59 272 THR A N 1
ATOM 2246 C CA . THR A 1 272 ? 5.924 1.441 11.016 1.00 61.59 272 THR A CA 1
ATOM 2247 C C . THR A 1 272 ? 4.844 2.521 10.967 1.00 61.59 272 THR A C 1
ATOM 2249 O O . THR A 1 272 ? 4.840 3.458 10.174 1.00 61.59 272 THR A O 1
ATOM 2252 N N . THR A 1 273 ? 3.914 2.407 11.913 1.00 59.28 273 THR A N 1
ATOM 2253 C CA . THR A 1 273 ? 3.063 3.487 12.431 1.00 59.28 273 THR A CA 1
ATOM 2254 C C . THR A 1 273 ? 2.010 4.103 11.512 1.00 59.28 273 THR A C 1
ATOM 2256 O O . THR A 1 273 ? 2.189 5.147 10.885 1.00 59.28 273 THR A O 1
ATOM 2259 N N . TRP A 1 274 ? 0.788 3.584 11.605 1.00 61.19 274 TRP A N 1
ATOM 2260 C CA . TRP A 1 274 ? -0.383 4.327 11.138 1.00 61.19 274 TRP A CA 1
ATOM 2261 C C . TRP A 1 274 ? -1.166 4.914 12.304 1.00 61.19 274 TRP A C 1
ATOM 2263 O O . TRP A 1 274 ? -1.473 4.236 13.287 1.00 61.19 274 TRP A O 1
ATOM 2273 N N . LYS A 1 275 ? -1.547 6.187 12.170 1.00 65.88 275 LYS A N 1
ATOM 2274 C CA . LYS A 1 275 ? -2.476 6.875 13.083 1.00 65.88 275 LYS A CA 1
ATOM 2275 C C . LYS A 1 275 ? -3.928 6.597 12.689 1.00 65.88 275 LYS A C 1
ATOM 2277 O O . LYS A 1 275 ? -4.734 7.514 12.563 1.00 65.88 275 LYS A O 1
ATOM 2282 N N . ILE A 1 276 ? -4.227 5.323 12.461 1.00 71.00 276 ILE A N 1
ATOM 2283 C CA . ILE A 1 276 ? -5.554 4.825 12.069 1.00 71.00 276 ILE A CA 1
ATOM 2284 C C . ILE A 1 276 ? -6.440 4.535 13.283 1.00 71.00 276 ILE A C 1
ATOM 2286 O O . ILE A 1 276 ? -7.656 4.412 13.145 1.00 71.00 276 ILE A O 1
ATOM 2290 N N . MET A 1 277 ? -5.840 4.461 14.476 1.00 74.50 277 MET A N 1
ATOM 2291 C CA . MET A 1 277 ? -6.540 4.234 15.730 1.00 74.50 277 MET A CA 1
ATOM 2292 C C . MET A 1 277 ? -6.325 5.403 16.705 1.00 74.50 277 MET A C 1
ATOM 2294 O O . MET A 1 277 ? -5.199 5.884 16.850 1.00 74.50 277 MET A O 1
ATOM 2298 N N . PRO A 1 278 ? -7.375 5.888 17.392 1.00 67.56 278 PRO A N 1
ATOM 2299 C CA . PRO A 1 278 ? -7.234 6.968 18.364 1.00 67.56 278 PRO A CA 1
ATOM 2300 C C . PRO A 1 278 ? -6.282 6.580 19.493 1.00 67.56 278 PRO A C 1
ATOM 2302 O O . PRO A 1 278 ? -6.454 5.522 20.083 1.00 67.56 278 PRO A O 1
ATOM 2305 N N . TYR A 1 279 ? -5.330 7.456 19.823 1.00 74.12 279 TYR A N 1
ATOM 2306 C CA . TYR A 1 279 ? -4.360 7.299 20.924 1.00 74.12 279 TYR A CA 1
ATOM 2307 C C . TYR A 1 279 ? -3.310 6.191 20.768 1.00 74.12 279 TYR A C 1
ATOM 2309 O O . TYR A 1 279 ? -2.415 6.113 21.612 1.00 74.12 279 TYR A O 1
ATOM 2317 N N . TYR A 1 280 ? -3.363 5.403 19.690 1.00 80.69 280 TYR A N 1
ATOM 2318 C CA . TYR A 1 280 ? -2.425 4.312 19.454 1.00 80.69 280 TYR A CA 1
ATOM 2319 C C . TYR A 1 280 ? -1.735 4.428 18.097 1.00 80.69 280 TYR A C 1
ATOM 2321 O O . TYR A 1 280 ? -2.321 4.783 17.073 1.00 80.69 280 TYR A O 1
ATOM 2329 N N . VAL A 1 281 ? -0.463 4.075 18.107 1.00 82.69 281 VAL A N 1
ATOM 2330 C CA . VAL A 1 281 ? 0.340 3.750 16.941 1.00 82.69 281 VAL A CA 1
ATOM 2331 C C . VAL A 1 281 ? 0.047 2.302 16.556 1.00 82.69 281 VAL A C 1
ATOM 2333 O O . VAL A 1 281 ? 0.006 1.447 17.433 1.00 82.69 281 VAL A O 1
ATOM 2336 N N . THR A 1 282 ? -0.173 2.025 15.268 1.00 85.75 282 THR A N 1
ATOM 2337 C CA . THR A 1 282 ? -0.469 0.668 14.767 1.00 85.75 282 THR A CA 1
ATOM 2338 C C . THR A 1 282 ? 0.619 0.184 13.804 1.00 85.75 282 THR A C 1
ATOM 2340 O O . THR A 1 282 ? 1.029 0.955 12.938 1.00 85.75 282 THR A O 1
ATOM 2343 N N . SER A 1 283 ? 1.048 -1.076 13.930 1.00 88.81 283 SER A N 1
ATOM 2344 C CA . SER A 1 283 ? 1.940 -1.789 12.998 1.00 88.81 283 SER A CA 1
ATOM 2345 C C . SER A 1 283 ? 1.271 -3.084 12.514 1.00 88.81 283 SER A C 1
ATOM 2347 O O . SER A 1 283 ? 0.679 -3.799 13.310 1.00 88.81 283 SER A O 1
ATOM 2349 N N . ILE A 1 284 ? 1.314 -3.367 11.211 1.00 88.62 284 ILE A N 1
ATOM 2350 C CA . ILE A 1 284 ? 0.620 -4.460 10.507 1.00 88.62 284 ILE A CA 1
ATOM 2351 C C . ILE A 1 284 ? 1.733 -5.239 9.838 1.00 88.62 284 ILE A C 1
ATOM 2353 O O . ILE A 1 284 ? 2.585 -4.671 9.152 1.00 88.62 284 ILE A O 1
ATOM 2357 N N . ILE A 1 285 ? 1.670 -6.549 10.007 1.00 91.94 285 ILE A N 1
ATOM 2358 C CA . ILE A 1 285 ? 2.522 -7.493 9.307 1.00 91.94 285 ILE A CA 1
ATOM 2359 C C . ILE A 1 285 ? 1.741 -8.114 8.149 1.00 91.94 285 ILE A C 1
ATOM 2361 O O . ILE A 1 285 ? 0.574 -8.509 8.284 1.00 91.94 285 ILE A O 1
ATOM 2365 N N . MET A 1 286 ? 2.393 -8.195 6.993 1.00 91.19 286 MET A N 1
ATOM 2366 C CA . MET A 1 286 ? 1.851 -8.826 5.795 1.00 91.19 286 MET A CA 1
ATOM 2367 C C . MET A 1 286 ? 2.782 -9.931 5.306 1.00 91.19 286 MET A C 1
ATOM 2369 O O . MET A 1 286 ? 3.997 -9.770 5.316 1.00 91.19 286 MET A O 1
ATOM 2373 N N . ILE A 1 287 ? 2.215 -11.030 4.817 1.00 91.69 287 ILE A N 1
ATOM 2374 C CA . ILE A 1 287 ? 2.946 -11.989 3.989 1.00 91.69 287 ILE A CA 1
ATOM 2375 C C . ILE A 1 287 ? 3.224 -11.326 2.639 1.00 91.69 287 ILE A C 1
ATOM 2377 O O . ILE A 1 287 ? 2.302 -10.807 2.005 1.00 91.69 287 ILE A O 1
ATOM 2381 N N . SER A 1 288 ? 4.477 -11.367 2.195 1.00 91.75 288 SER A N 1
ATOM 2382 C CA . SER A 1 288 ? 4.870 -11.041 0.826 1.00 91.75 288 SER A CA 1
ATOM 2383 C C . SER A 1 288 ? 4.724 -12.283 -0.048 1.00 91.75 288 SER A C 1
ATOM 2385 O O . SER A 1 288 ? 5.304 -13.330 0.256 1.00 91.75 288 SER A O 1
ATOM 2387 N N . CYS A 1 289 ? 3.939 -12.181 -1.119 1.00 89.25 289 CYS A N 1
ATOM 2388 C CA . CYS A 1 289 ? 3.771 -13.267 -2.081 1.00 89.25 289 CYS A CA 1
ATOM 2389 C C . CYS A 1 289 ? 3.421 -12.714 -3.465 1.00 89.25 289 CYS A C 1
ATOM 2391 O O . CYS A 1 289 ? 2.578 -11.831 -3.564 1.00 89.25 289 CYS A O 1
ATOM 2393 N N . TYR A 1 290 ? 4.042 -13.206 -4.541 1.00 88.44 290 TYR A N 1
ATOM 2394 C CA . TYR A 1 290 ? 3.638 -12.928 -5.935 1.00 88.44 290 TYR A CA 1
ATOM 2395 C C . TYR A 1 290 ? 3.364 -11.445 -6.228 1.00 88.44 290 TYR A C 1
ATOM 2397 O O . TYR A 1 290 ? 2.401 -11.085 -6.909 1.00 88.44 290 TYR A O 1
ATOM 2405 N N . ASN A 1 291 ? 4.230 -10.576 -5.696 1.00 86.44 291 ASN A N 1
ATOM 2406 C CA . ASN A 1 291 ? 4.135 -9.121 -5.813 1.00 86.44 291 ASN A CA 1
ATOM 2407 C C . ASN A 1 291 ? 2.863 -8.506 -5.178 1.00 86.44 291 ASN A C 1
ATOM 2409 O O . ASN A 1 291 ? 2.380 -7.466 -5.624 1.00 86.44 291 ASN A O 1
ATOM 2413 N N . ILE A 1 292 ? 2.292 -9.137 -4.150 1.00 85.44 292 ILE A N 1
ATOM 2414 C CA . ILE A 1 292 ? 1.212 -8.610 -3.304 1.00 85.44 292 ILE A CA 1
ATOM 2415 C C . ILE A 1 292 ? 1.558 -8.782 -1.814 1.00 85.44 292 ILE A C 1
ATOM 2417 O O . ILE A 1 292 ? 2.404 -9.594 -1.443 1.00 85.44 292 ILE A O 1
ATOM 2421 N N . GLY A 1 293 ? 0.874 -8.019 -0.955 1.00 86.56 293 GLY A N 1
ATOM 2422 C CA . GLY A 1 293 ? 0.927 -8.171 0.501 1.00 86.56 293 GLY A CA 1
ATOM 2423 C C . GLY A 1 293 ? -0.403 -8.691 1.051 1.00 86.56 293 GLY A C 1
ATOM 2424 O O . GLY A 1 293 ? -1.452 -8.116 0.740 1.00 86.56 293 GLY A O 1
ATOM 2425 N N . ILE A 1 294 ? -0.362 -9.750 1.865 1.00 86.81 294 ILE A N 1
ATOM 2426 C CA . ILE A 1 294 ? -1.533 -10.318 2.552 1.00 86.81 294 ILE A CA 1
ATOM 2427 C C . ILE A 1 294 ? -1.416 -10.045 4.056 1.00 86.81 294 ILE A C 1
ATOM 2429 O O . ILE A 1 294 ? -0.545 -10.621 4.705 1.00 86.81 294 ILE A O 1
ATOM 2433 N N . PRO A 1 295 ? -2.273 -9.200 4.648 1.00 88.00 295 PRO A N 1
ATOM 2434 C CA . PRO A 1 295 ? -2.200 -8.896 6.070 1.00 88.00 295 PRO A CA 1
ATOM 2435 C C . PRO A 1 295 ? -2.649 -10.076 6.936 1.00 88.00 295 PRO A C 1
ATOM 2437 O O . PRO A 1 295 ? -3.719 -10.647 6.721 1.00 88.00 295 PRO A O 1
ATOM 2440 N N . ILE A 1 296 ? -1.849 -10.402 7.952 1.00 91.31 296 ILE A N 1
ATOM 2441 C CA . ILE A 1 296 ? -2.103 -11.541 8.857 1.00 91.31 296 ILE A CA 1
ATOM 2442 C C . ILE A 1 296 ? -2.325 -11.126 10.310 1.00 91.31 296 ILE A C 1
ATOM 2444 O O . ILE A 1 296 ? -2.928 -11.877 11.073 1.00 91.31 296 ILE A O 1
ATOM 2448 N N . GLY A 1 297 ? -1.887 -9.931 10.693 1.00 92.19 297 GLY A N 1
ATOM 2449 C CA . GLY A 1 297 ? -2.048 -9.426 12.047 1.00 92.19 297 GLY A CA 1
ATOM 2450 C C . GLY A 1 297 ? -1.539 -8.003 12.186 1.00 92.19 297 GLY A C 1
ATOM 2451 O O . GLY A 1 297 ? -0.885 -7.472 11.286 1.00 92.19 297 GLY A O 1
ATOM 2452 N N . PHE A 1 298 ? -1.856 -7.386 13.315 1.00 93.31 298 PHE A N 1
ATOM 2453 C CA . PHE A 1 298 ? -1.356 -6.065 13.664 1.00 93.31 298 PHE A CA 1
ATOM 2454 C C . PHE A 1 298 ? -1.212 -5.909 15.170 1.00 93.31 298 PHE A C 1
ATOM 2456 O O . PHE A 1 298 ? -1.947 -6.526 15.937 1.00 93.31 298 PHE A O 1
ATOM 2463 N N . ALA A 1 299 ? -0.283 -5.060 15.584 1.00 93.44 299 ALA A N 1
ATOM 2464 C CA . ALA A 1 299 ? -0.124 -4.627 16.958 1.00 93.44 299 ALA A CA 1
ATOM 2465 C C . ALA A 1 299 ? -0.399 -3.135 17.078 1.00 93.44 299 ALA A C 1
ATOM 2467 O O . ALA A 1 299 ? -0.205 -2.367 16.132 1.00 93.44 299 ALA A O 1
ATOM 2468 N N . PHE A 1 300 ? -0.835 -2.721 18.259 1.00 90.94 300 PHE A N 1
ATOM 2469 C CA . PHE A 1 300 ? -1.023 -1.323 18.590 1.00 90.94 300 PHE A CA 1
ATOM 2470 C C . PHE A 1 300 ? -0.485 -0.990 19.977 1.00 90.94 300 PHE A C 1
ATOM 2472 O O . PHE A 1 300 ? -0.548 -1.814 20.885 1.00 90.94 300 PHE A O 1
ATOM 2479 N N . GLY A 1 301 ? 0.030 0.227 20.140 1.00 87.56 301 GLY A N 1
ATOM 2480 C CA . GLY A 1 301 ? 0.644 0.703 21.380 1.00 87.56 301 GLY A CA 1
ATOM 2481 C C . GLY A 1 301 ? 0.774 2.224 21.415 1.00 87.56 301 GLY A C 1
ATOM 2482 O O . GLY A 1 301 ? 0.356 2.914 20.487 1.00 87.56 301 GLY A O 1
ATOM 2483 N N . HIS A 1 302 ? 1.312 2.778 22.502 1.00 77.62 302 HIS A N 1
ATOM 2484 C CA . HIS A 1 302 ? 1.390 4.235 22.683 1.00 77.62 302 HIS A CA 1
ATOM 2485 C C . HIS A 1 302 ? 2.459 4.904 21.805 1.00 77.62 302 HIS A C 1
ATOM 2487 O O . HIS A 1 302 ? 2.280 6.028 21.329 1.00 77.62 302 HIS A O 1
ATOM 2493 N N . SER A 1 303 ? 3.567 4.205 21.591 1.00 77.50 303 SER A N 1
ATOM 2494 C CA . SER A 1 303 ? 4.711 4.648 20.807 1.00 77.50 303 SER A CA 1
ATOM 2495 C C . SER A 1 303 ? 5.112 3.584 19.807 1.00 77.50 303 SER A C 1
ATOM 2497 O O . SER A 1 303 ? 4.762 2.414 19.927 1.00 77.50 303 SER A O 1
ATOM 2499 N N . GLU A 1 304 ? 5.857 4.024 18.805 1.00 78.44 304 GLU A N 1
ATOM 2500 C CA . GLU A 1 304 ? 6.652 3.116 18.007 1.00 78.44 304 GLU A CA 1
ATOM 2501 C C . GLU A 1 304 ? 7.919 2.759 18.772 1.00 78.44 304 GLU A C 1
ATOM 2503 O O . GLU A 1 304 ? 8.795 3.602 18.974 1.00 78.44 304 GLU A O 1
ATOM 2508 N N . ASP A 1 305 ? 8.007 1.519 19.216 1.00 82.25 305 ASP A N 1
ATOM 2509 C CA . ASP A 1 305 ? 9.174 1.009 19.908 1.00 82.25 305 ASP A CA 1
ATOM 2510 C C . ASP A 1 305 ? 9.428 -0.446 19.523 1.00 82.25 305 ASP A C 1
ATOM 2512 O O . ASP A 1 305 ? 8.648 -1.104 18.831 1.00 82.25 305 ASP A O 1
ATOM 2516 N N . LYS A 1 306 ? 10.590 -0.935 19.948 1.00 85.12 306 LYS A N 1
ATOM 2517 C CA . LYS A 1 306 ? 11.010 -2.316 19.728 1.00 85.12 306 LYS A CA 1
ATOM 2518 C C . LYS A 1 306 ? 10.019 -3.317 20.333 1.00 85.12 306 LYS A C 1
ATOM 2520 O O . LYS A 1 306 ? 9.816 -4.386 19.762 1.00 85.12 306 LYS A O 1
ATOM 2525 N N . GLU A 1 307 ? 9.400 -2.956 21.455 1.00 86.88 307 GLU A N 1
ATOM 2526 C CA . GLU A 1 307 ? 8.486 -3.816 22.201 1.00 86.88 307 GLU A CA 1
ATOM 2527 C C . GLU A 1 307 ? 7.187 -4.060 21.427 1.00 86.88 307 GLU A C 1
ATOM 2529 O O . GLU A 1 307 ? 6.706 -5.188 21.377 1.00 86.88 307 GLU A O 1
ATOM 2534 N N . LEU A 1 308 ? 6.666 -3.051 20.722 1.00 88.19 308 LEU A N 1
ATOM 2535 C CA . LEU A 1 308 ? 5.504 -3.194 19.845 1.00 88.19 308 LEU A CA 1
ATOM 2536 C C . LEU A 1 308 ? 5.726 -4.266 18.764 1.00 88.19 308 LEU A C 1
ATOM 2538 O O . LEU A 1 308 ? 4.873 -5.135 18.567 1.00 88.19 308 LEU A O 1
ATOM 2542 N N . TYR A 1 309 ? 6.876 -4.227 18.082 1.00 89.56 309 TYR A N 1
ATOM 2543 C CA . TYR A 1 309 ? 7.226 -5.222 17.062 1.00 89.56 309 TYR A CA 1
ATOM 2544 C C . TYR A 1 309 ? 7.463 -6.596 17.678 1.00 89.56 309 TYR A C 1
ATOM 2546 O O . TYR A 1 309 ? 6.982 -7.599 17.154 1.00 89.56 309 TYR A O 1
ATOM 2554 N N . LYS A 1 310 ? 8.172 -6.645 18.808 1.00 91.06 310 LYS A N 1
ATOM 2555 C CA . LYS A 1 310 ? 8.443 -7.884 19.535 1.00 91.06 310 LYS A CA 1
ATOM 2556 C C . LYS A 1 310 ? 7.146 -8.576 19.950 1.00 91.06 310 LYS A C 1
ATOM 2558 O O . LYS A 1 310 ? 6.967 -9.753 19.648 1.00 91.06 310 LYS A O 1
ATOM 2563 N N . ASN A 1 311 ? 6.213 -7.831 20.538 1.00 90.88 311 ASN A N 1
ATOM 2564 C CA . ASN A 1 311 ? 4.901 -8.335 20.931 1.00 90.88 311 ASN A CA 1
ATOM 2565 C C . ASN A 1 311 ? 4.115 -8.871 19.735 1.00 90.88 311 ASN A C 1
ATOM 2567 O O . ASN A 1 311 ? 3.532 -9.951 19.834 1.00 90.88 311 ASN A O 1
ATOM 2571 N N . LEU A 1 312 ? 4.129 -8.165 18.599 1.00 93.75 312 LEU A N 1
ATOM 2572 C CA . LEU A 1 312 ? 3.481 -8.633 17.374 1.00 93.75 312 LEU A CA 1
ATOM 2573 C C . LEU A 1 312 ? 4.046 -9.982 16.916 1.00 93.75 312 LEU A C 1
ATOM 2575 O O . LEU A 1 312 ? 3.290 -10.930 16.706 1.00 93.75 312 LEU A O 1
ATOM 2579 N N . LEU A 1 313 ? 5.370 -10.062 16.763 1.00 93.94 313 LEU A N 1
ATOM 2580 C CA . LEU A 1 313 ? 6.033 -11.239 16.213 1.00 93.94 313 LEU A CA 1
ATOM 2581 C C . LEU A 1 313 ? 5.910 -12.431 17.159 1.00 93.94 313 LEU A C 1
ATOM 2583 O O . LEU A 1 313 ? 5.402 -13.466 16.739 1.00 93.94 313 LEU A O 1
ATOM 2587 N N . ILE A 1 314 ? 6.266 -12.278 18.436 1.00 93.62 314 ILE A N 1
ATOM 2588 C CA . ILE A 1 314 ? 6.210 -13.373 19.416 1.00 93.62 314 ILE A CA 1
ATOM 2589 C C . ILE A 1 314 ? 4.788 -13.922 19.542 1.00 93.62 314 ILE A C 1
ATOM 2591 O O . ILE A 1 314 ? 4.598 -15.131 19.440 1.00 93.62 314 ILE A O 1
ATOM 2595 N N . THR A 1 315 ? 3.774 -13.057 19.655 1.00 94.56 315 THR A N 1
ATOM 2596 C CA . THR A 1 315 ? 2.379 -13.519 19.773 1.00 94.56 315 THR A CA 1
ATOM 2597 C C . THR A 1 315 ? 1.947 -14.311 18.530 1.00 94.56 315 THR A C 1
ATOM 2599 O O . THR A 1 315 ? 1.242 -15.315 18.644 1.00 94.56 315 THR A O 1
ATOM 2602 N N . ILE A 1 316 ? 2.385 -13.911 17.329 1.00 94.69 316 ILE A N 1
ATOM 2603 C CA . ILE A 1 316 ? 2.119 -14.684 16.106 1.00 94.69 316 ILE A CA 1
ATOM 2604 C C . ILE A 1 316 ? 2.870 -16.019 16.124 1.00 94.69 316 ILE A C 1
ATOM 2606 O O . ILE A 1 316 ? 2.271 -17.037 15.772 1.00 94.69 316 ILE A O 1
ATOM 2610 N N . GLN A 1 317 ? 4.136 -16.052 16.546 1.00 94.19 317 GLN A N 1
ATOM 2611 C CA . GLN A 1 317 ? 4.909 -17.295 16.653 1.00 94.19 317 GLN A CA 1
ATOM 2612 C C . GLN A 1 317 ? 4.259 -18.281 17.623 1.00 94.19 317 GLN A C 1
ATOM 2614 O O . GLN A 1 317 ? 4.066 -19.439 17.266 1.00 94.19 317 GLN A O 1
ATOM 2619 N N . GLU A 1 318 ? 3.836 -17.815 18.797 1.00 93.62 318 GLU A N 1
ATOM 2620 C CA . GLU A 1 318 ? 3.159 -18.634 19.807 1.00 93.62 318 GLU A CA 1
ATOM 2621 C C . GLU A 1 318 ? 1.843 -19.222 19.287 1.00 93.62 318 GLU A C 1
ATOM 2623 O O . GLU A 1 318 ? 1.547 -20.393 19.519 1.00 93.62 318 GLU A O 1
ATOM 2628 N N . LYS A 1 319 ? 1.039 -18.426 18.570 1.00 94.25 319 LYS A N 1
ATOM 2629 C CA . LYS A 1 319 ? -0.296 -18.857 18.121 1.00 94.25 319 LYS A CA 1
ATOM 2630 C C . LYS A 1 319 ? -0.297 -19.650 16.821 1.00 94.25 319 LYS A C 1
ATOM 2632 O O . LYS A 1 319 ? -1.207 -20.446 16.604 1.00 94.25 319 LYS A O 1
ATOM 2637 N N . THR A 1 320 ? 0.691 -19.447 15.956 1.00 91.25 320 THR A N 1
ATOM 2638 C CA . THR A 1 320 ? 0.735 -20.091 14.631 1.00 91.25 320 THR A CA 1
ATOM 2639 C C . THR A 1 320 ? 1.832 -21.144 14.502 1.00 91.25 320 THR A C 1
ATOM 2641 O O . THR A 1 320 ? 1.741 -21.989 13.618 1.00 91.25 320 THR A O 1
ATOM 2644 N N . GLY A 1 321 ? 2.843 -21.128 15.376 1.00 90.31 321 GLY A N 1
ATOM 2645 C CA . GLY A 1 321 ? 4.009 -22.013 15.319 1.00 90.31 321 GLY A CA 1
ATOM 2646 C C . GLY A 1 321 ? 5.088 -21.586 14.316 1.00 90.31 321 GLY A C 1
ATOM 2647 O O . GLY A 1 321 ? 6.053 -22.324 14.116 1.00 90.31 321 GLY A O 1
ATOM 2648 N N . ILE A 1 322 ? 4.955 -20.423 13.663 1.00 90.94 322 ILE A N 1
ATOM 2649 C CA . ILE A 1 322 ? 5.937 -19.964 12.672 1.00 90.94 322 ILE A CA 1
ATOM 2650 C C . ILE A 1 322 ? 7.293 -19.604 13.303 1.00 90.94 322 ILE A C 1
ATOM 2652 O O . ILE A 1 322 ? 7.382 -19.041 14.394 1.00 90.94 322 ILE A O 1
ATOM 2656 N N . GLN A 1 323 ? 8.372 -19.859 12.562 1.00 90.19 323 GLN A N 1
ATOM 2657 C CA . GLN A 1 323 ? 9.718 -19.387 12.883 1.00 90.19 323 GLN A CA 1
ATOM 2658 C C . GLN A 1 323 ? 10.158 -18.302 11.892 1.00 90.19 323 GLN A C 1
ATOM 2660 O O . GLN A 1 323 ? 10.537 -18.602 10.761 1.00 90.19 323 GLN A O 1
ATOM 2665 N N . PHE A 1 324 ? 10.117 -17.034 12.316 1.00 91.31 324 PHE A N 1
ATOM 2666 C CA . PHE A 1 324 ? 10.403 -15.893 11.434 1.00 91.31 324 PHE A CA 1
ATOM 2667 C C . PHE A 1 324 ? 11.856 -15.810 10.954 1.00 91.31 324 PHE A C 1
ATOM 2669 O O . PHE A 1 324 ? 12.080 -15.327 9.850 1.00 91.31 324 PHE A O 1
ATOM 2676 N N . LYS A 1 325 ? 12.822 -16.347 11.712 1.00 91.38 325 LYS A N 1
ATOM 2677 C CA . LYS A 1 325 ? 14.251 -16.383 11.337 1.00 91.38 325 LYS A CA 1
ATOM 2678 C C . LYS A 1 325 ? 14.539 -17.027 9.972 1.00 91.38 325 LYS A C 1
ATOM 2680 O O . LYS A 1 325 ? 15.589 -16.809 9.386 1.00 91.38 325 LYS A O 1
ATOM 2685 N N . HIS A 1 326 ? 13.616 -17.845 9.462 1.00 89.75 326 HIS A N 1
ATOM 2686 C CA . HIS A 1 326 ? 13.754 -18.520 8.169 1.00 89.75 326 HIS A CA 1
ATOM 2687 C C . HIS A 1 326 ? 13.242 -17.702 6.980 1.00 89.75 326 HIS A C 1
ATOM 2689 O O . HIS A 1 326 ? 13.306 -18.181 5.849 1.00 89.75 326 HIS A O 1
ATOM 2695 N N . TYR A 1 327 ? 12.731 -16.494 7.217 1.00 92.62 327 TYR A N 1
ATOM 2696 C CA . TYR A 1 327 ? 12.119 -15.664 6.191 1.00 92.62 327 TYR A CA 1
ATOM 2697 C C . TYR A 1 327 ? 12.732 -14.262 6.163 1.00 92.62 327 TYR A C 1
ATOM 2699 O O . TYR A 1 327 ? 12.999 -13.686 7.219 1.00 92.62 327 TYR A O 1
ATOM 2707 N N . PRO A 1 328 ? 12.913 -13.673 4.969 1.00 93.62 328 PRO A N 1
ATOM 2708 C CA . PRO A 1 328 ? 13.353 -12.295 4.849 1.00 93.62 328 PRO A CA 1
ATOM 2709 C C . PRO A 1 328 ? 12.219 -11.327 5.207 1.00 93.62 328 PRO A C 1
ATOM 2711 O O . PRO A 1 328 ? 11.048 -11.569 4.897 1.00 93.62 328 PRO A O 1
ATOM 2714 N N . PHE A 1 329 ? 12.574 -10.205 5.826 1.00 94.00 329 PHE A N 1
ATOM 2715 C CA . PHE A 1 329 ? 11.653 -9.117 6.150 1.00 94.00 329 PHE A CA 1
ATOM 2716 C C . PHE A 1 329 ? 11.988 -7.892 5.317 1.00 94.00 329 PHE A C 1
ATOM 2718 O O . PHE A 1 329 ? 13.128 -7.449 5.334 1.00 94.00 329 PHE A O 1
ATOM 2725 N N . GLU A 1 330 ? 11.010 -7.307 4.634 1.00 92.31 330 GLU A N 1
ATOM 2726 C CA . GLU A 1 330 ? 11.145 -5.976 4.054 1.00 92.31 330 GLU A CA 1
ATOM 2727 C C . GLU A 1 330 ? 10.531 -4.925 4.985 1.00 92.31 330 GLU A C 1
ATOM 2729 O O . GLU A 1 330 ? 9.348 -5.013 5.328 1.00 92.31 330 GLU A O 1
ATOM 2734 N N . SER A 1 331 ? 11.322 -3.924 5.378 1.00 89.69 331 SER A N 1
ATOM 2735 C CA . SER A 1 331 ? 10.839 -2.806 6.194 1.00 89.69 331 SER A CA 1
ATOM 2736 C C . SER A 1 331 ? 11.615 -1.505 5.948 1.00 89.69 331 SER A C 1
ATOM 2738 O O . SER A 1 331 ? 12.465 -1.419 5.052 1.00 89.69 331 SER A O 1
ATOM 2740 N N . ASP A 1 332 ? 11.280 -0.446 6.685 1.00 84.19 332 ASP A N 1
ATOM 2741 C CA . ASP A 1 332 ? 12.033 0.807 6.660 1.00 84.19 332 ASP A CA 1
ATOM 2742 C C . ASP A 1 332 ? 13.401 0.683 7.387 1.00 84.19 332 ASP A C 1
ATOM 2744 O O . ASP A 1 332 ? 13.880 -0.403 7.706 1.00 84.19 332 ASP A O 1
ATOM 2748 N N . GLN A 1 333 ? 14.104 1.803 7.598 1.00 80.31 333 GLN A N 1
ATOM 2749 C CA . GLN A 1 333 ? 15.403 1.809 8.296 1.00 80.31 333 GLN A CA 1
ATOM 2750 C C . GLN A 1 333 ? 15.331 2.251 9.765 1.00 80.31 333 GLN A C 1
ATOM 2752 O O . GLN A 1 333 ? 16.357 2.666 10.320 1.00 80.31 333 GLN A O 1
ATOM 2757 N N . GLY A 1 334 ? 14.156 2.177 10.384 1.00 82.19 334 GLY A N 1
ATOM 2758 C CA . GLY A 1 334 ? 13.915 2.511 11.778 1.00 82.19 334 GLY A CA 1
ATOM 2759 C C . GLY A 1 334 ? 14.827 1.726 12.718 1.00 82.19 334 GLY A C 1
ATOM 2760 O O . GLY A 1 334 ? 15.107 0.541 12.522 1.00 82.19 334 GLY A O 1
ATOM 2761 N N . SER A 1 335 ? 15.324 2.392 13.761 1.00 82.69 335 SER A N 1
ATOM 2762 C CA . SER A 1 335 ? 16.222 1.771 14.743 1.00 82.69 335 SER A CA 1
ATOM 2763 C C . SER A 1 335 ? 15.553 0.612 15.487 1.00 82.69 335 SER A C 1
ATOM 2765 O O . SER A 1 335 ? 16.207 -0.397 15.750 1.00 82.69 335 SER A O 1
ATOM 2767 N N . ALA A 1 336 ? 14.252 0.727 15.776 1.00 82.31 336 ALA A N 1
ATOM 2768 C CA . ALA A 1 336 ? 13.464 -0.323 16.414 1.00 82.31 336 ALA A CA 1
ATOM 2769 C C . ALA A 1 336 ? 13.390 -1.594 15.548 1.00 82.31 336 ALA A C 1
ATOM 2771 O O . ALA A 1 336 ? 13.667 -2.684 16.049 1.00 82.31 336 ALA A O 1
ATOM 2772 N N . LEU A 1 337 ? 13.116 -1.446 14.246 1.00 84.38 337 LEU A N 1
ATOM 2773 C CA . LEU A 1 337 ? 13.052 -2.557 13.290 1.00 84.38 337 LEU A CA 1
ATOM 2774 C C . LEU A 1 337 ? 14.404 -3.243 13.086 1.00 84.38 337 LEU A C 1
ATOM 2776 O O . LEU A 1 337 ? 14.495 -4.470 13.120 1.00 84.38 337 LEU A O 1
ATOM 2780 N N . LYS A 1 338 ? 15.481 -2.462 12.951 1.00 85.00 338 LYS A N 1
ATOM 2781 C CA . LYS A 1 338 ? 16.840 -3.019 12.873 1.00 85.00 338 LYS A CA 1
ATOM 2782 C C . LYS A 1 338 ? 17.191 -3.816 14.127 1.00 85.00 338 LYS A C 1
ATOM 2784 O O . LYS A 1 338 ? 17.742 -4.908 14.028 1.00 85.00 338 LYS A O 1
ATOM 2789 N N . SER A 1 339 ? 16.848 -3.286 15.302 1.00 86.31 339 SER A N 1
ATOM 2790 C CA . SER A 1 339 ? 17.137 -3.955 16.570 1.00 86.31 339 SER A CA 1
ATOM 2791 C C . SER A 1 339 ? 16.359 -5.261 16.729 1.00 86.31 339 SER A C 1
ATOM 2793 O O . SER A 1 339 ? 16.946 -6.242 17.179 1.00 86.31 339 SER A O 1
ATOM 2795 N N . ILE A 1 340 ? 15.075 -5.306 16.352 1.00 88.12 340 ILE A N 1
ATOM 2796 C CA . ILE A 1 340 ? 14.283 -6.541 16.464 1.00 88.12 340 ILE A CA 1
ATOM 2797 C C . ILE A 1 340 ? 14.692 -7.588 15.424 1.00 88.12 340 ILE A C 1
ATOM 2799 O O . ILE A 1 340 ? 14.770 -8.763 15.768 1.00 88.12 340 ILE A O 1
ATOM 2803 N N . CYS A 1 341 ? 15.031 -7.185 14.193 1.00 88.62 341 CYS A N 1
ATOM 2804 C CA . CYS A 1 341 ? 15.534 -8.130 13.193 1.00 88.62 341 CYS A CA 1
ATOM 2805 C C . CYS A 1 341 ? 16.859 -8.751 13.646 1.00 88.62 341 CYS A C 1
ATOM 2807 O O . CYS A 1 341 ? 17.043 -9.953 13.506 1.00 88.62 341 CYS A O 1
ATOM 2809 N N . SER A 1 342 ? 17.747 -7.959 14.256 1.00 87.56 342 SER A N 1
ATOM 2810 C CA . SER A 1 342 ? 18.989 -8.478 14.830 1.00 87.56 342 SER A CA 1
ATOM 2811 C C . SER A 1 342 ? 18.751 -9.396 16.033 1.00 87.56 342 SER A C 1
ATOM 2813 O O . SER A 1 342 ? 19.454 -10.389 16.158 1.00 87.56 342 SER A O 1
ATOM 2815 N N . GLU A 1 343 ? 17.797 -9.078 16.917 1.00 89.81 343 GLU A N 1
ATOM 2816 C CA . GLU A 1 343 ? 17.471 -9.919 18.084 1.00 89.81 343 GLU A CA 1
ATOM 2817 C C . GLU A 1 343 ? 16.863 -11.266 17.679 1.00 89.81 343 GLU A C 1
ATOM 2819 O O . GLU A 1 343 ? 17.147 -12.277 18.311 1.00 89.81 343 GLU A O 1
ATOM 2824 N N . LEU A 1 344 ? 16.033 -11.284 16.634 1.00 88.81 344 LEU A N 1
ATOM 2825 C CA . LEU A 1 344 ? 15.353 -12.490 16.153 1.00 88.81 344 LEU A CA 1
ATOM 2826 C C . LEU A 1 344 ? 16.102 -13.206 15.016 1.00 88.81 344 LEU A C 1
ATOM 2828 O O . LEU A 1 344 ? 15.542 -14.123 14.416 1.00 88.81 344 LEU A O 1
ATOM 2832 N N . GLU A 1 345 ? 17.334 -12.785 14.708 1.00 91.56 345 GLU A N 1
ATOM 2833 C CA . GLU A 1 345 ? 18.172 -13.336 13.629 1.00 91.56 345 GLU A CA 1
ATOM 2834 C C . GLU A 1 345 ? 17.468 -13.347 12.255 1.00 91.56 345 GLU A C 1
ATOM 2836 O O . GLU A 1 345 ? 17.599 -14.274 11.456 1.00 91.56 345 GLU A O 1
ATOM 2841 N N . ILE A 1 346 ? 16.683 -12.307 11.974 1.00 92.19 346 ILE A N 1
ATOM 2842 C CA . ILE A 1 346 ? 15.913 -12.155 10.738 1.00 92.19 346 ILE A CA 1
ATOM 2843 C C . ILE A 1 346 ? 16.764 -11.451 9.680 1.00 92.19 346 ILE A C 1
ATOM 2845 O O . ILE A 1 346 ? 17.320 -10.376 9.919 1.00 92.19 346 ILE A O 1
ATOM 2849 N N . THR A 1 347 ? 16.793 -12.004 8.463 1.00 91.94 347 THR A N 1
ATOM 2850 C CA . THR A 1 347 ? 17.367 -11.316 7.299 1.00 91.94 347 THR A CA 1
ATOM 2851 C C . THR A 1 347 ? 16.520 -10.097 6.939 1.00 91.94 347 THR A C 1
ATOM 2853 O O . THR A 1 347 ? 15.388 -10.225 6.470 1.00 91.94 347 THR A O 1
ATOM 2856 N N . HIS A 1 348 ? 17.071 -8.904 7.138 1.00 93.12 348 HIS A N 1
ATOM 2857 C CA . HIS A 1 348 ? 16.371 -7.652 6.889 1.00 93.12 348 HIS A CA 1
ATOM 2858 C C . HIS A 1 348 ? 16.703 -7.079 5.503 1.00 93.12 348 HIS A C 1
ATOM 2860 O O . HIS A 1 348 ? 17.858 -6.898 5.140 1.00 93.12 348 HIS A O 1
ATOM 2866 N N . LEU A 1 349 ? 15.676 -6.751 4.729 1.00 94.00 349 LEU A N 1
ATOM 2867 C CA . LEU A 1 349 ? 15.746 -6.085 3.438 1.00 94.00 349 LEU A CA 1
ATOM 2868 C C . LEU A 1 349 ? 15.170 -4.677 3.575 1.00 94.00 349 LEU A C 1
ATOM 2870 O O . LEU A 1 349 ? 14.045 -4.473 4.023 1.00 94.00 349 LEU A O 1
ATOM 2874 N N . VAL A 1 350 ? 15.927 -3.678 3.146 1.00 91.75 350 VAL A N 1
ATOM 2875 C CA . VAL A 1 350 ? 15.532 -2.280 3.329 1.00 91.75 350 VAL A CA 1
ATOM 2876 C C . VAL A 1 350 ? 14.681 -1.798 2.161 1.00 91.75 350 VAL A C 1
ATOM 2878 O O . VAL A 1 350 ? 15.117 -1.870 1.014 1.00 91.75 350 VAL A O 1
ATOM 2881 N N . CYS A 1 351 ? 13.526 -1.192 2.419 1.00 90.94 351 CYS A N 1
ATOM 2882 C CA . CYS A 1 351 ? 12.718 -0.551 1.378 1.00 90.94 351 CYS A CA 1
ATOM 2883 C C . CYS A 1 351 ? 13.565 0.418 0.525 1.00 90.94 351 CYS A C 1
ATOM 2885 O O . CYS A 1 351 ? 14.133 1.394 1.034 1.00 90.94 351 CYS A O 1
ATOM 2887 N N . LEU A 1 352 ? 13.645 0.165 -0.791 1.00 90.25 352 LEU A N 1
ATOM 2888 C CA . LEU A 1 352 ? 14.540 0.899 -1.694 1.00 90.25 352 LEU A CA 1
ATOM 2889 C C . LEU A 1 352 ? 14.193 2.389 -1.715 1.00 90.25 352 LEU A C 1
ATOM 2891 O O . LEU A 1 352 ? 15.081 3.236 -1.705 1.00 90.25 352 LEU A O 1
ATOM 2895 N N . ARG A 1 353 ? 12.900 2.727 -1.676 1.00 87.44 353 ARG A N 1
ATOM 2896 C CA . ARG A 1 353 ? 12.431 4.116 -1.625 1.00 87.44 353 ARG A CA 1
ATOM 2897 C C . ARG A 1 353 ? 12.971 4.844 -0.395 1.00 87.44 353 ARG A C 1
ATOM 2899 O O . ARG A 1 353 ? 13.539 5.926 -0.532 1.00 87.44 353 ARG A O 1
ATOM 2906 N N . HIS A 1 354 ? 12.840 4.242 0.786 1.00 86.62 354 HIS A N 1
ATOM 2907 C CA . HIS A 1 354 ? 13.336 4.821 2.036 1.00 86.62 354 HIS A CA 1
ATOM 2908 C C . HIS A 1 354 ? 14.862 4.954 2.037 1.00 86.62 354 HIS A C 1
ATOM 2910 O O . HIS A 1 354 ? 15.394 5.971 2.489 1.00 86.62 354 HIS A O 1
ATOM 2916 N N . LEU A 1 355 ? 15.576 3.976 1.472 1.00 89.56 355 LEU A N 1
ATOM 2917 C CA . LEU A 1 355 ? 17.019 4.077 1.274 1.00 89.56 355 LEU A CA 1
ATOM 2918 C C . LEU A 1 355 ? 17.394 5.263 0.386 1.00 89.56 355 LEU A C 1
ATOM 2920 O O . LEU A 1 355 ? 18.210 6.080 0.809 1.00 89.56 355 LEU A O 1
ATOM 2924 N N . LEU A 1 356 ? 16.786 5.401 -0.792 1.00 88.62 356 LEU A N 1
ATOM 2925 C CA . LEU A 1 356 ? 17.087 6.497 -1.716 1.00 88.62 356 LEU A CA 1
ATOM 2926 C C . LEU A 1 356 ? 16.802 7.869 -1.083 1.00 88.62 356 LEU A C 1
ATOM 2928 O O . LEU A 1 356 ? 17.624 8.776 -1.194 1.00 88.62 356 LEU A O 1
ATOM 2932 N N . VAL A 1 357 ? 15.710 8.003 -0.323 1.00 85.62 357 VAL A N 1
ATOM 2933 C CA . VAL A 1 357 ? 15.414 9.223 0.451 1.00 85.62 357 VAL A CA 1
ATOM 2934 C C . VAL A 1 357 ? 16.499 9.496 1.505 1.00 85.62 357 VAL A C 1
ATOM 2936 O O . VAL A 1 357 ? 16.932 10.639 1.670 1.00 85.62 357 VAL A O 1
ATOM 2939 N N . SER A 1 358 ? 16.999 8.460 2.188 1.00 84.81 358 SER A N 1
ATOM 2940 C CA . SER A 1 358 ? 18.055 8.587 3.209 1.00 84.81 358 SER A CA 1
ATOM 2941 C C . SER A 1 358 ? 19.429 9.000 2.653 1.00 84.81 358 SER A C 1
ATOM 2943 O O . SER A 1 358 ? 20.270 9.536 3.391 1.00 84.81 358 SER A O 1
ATOM 2945 N N . LEU A 1 359 ? 19.670 8.778 1.356 1.00 83.94 359 LEU A N 1
ATOM 2946 C CA . LEU A 1 359 ? 20.892 9.206 0.673 1.00 83.94 359 LEU A CA 1
ATOM 2947 C C . LEU A 1 359 ? 20.911 10.726 0.410 1.00 83.94 359 LEU A C 1
ATOM 2949 O O . LEU A 1 359 ? 22.003 11.280 0.291 1.00 83.94 359 LEU A O 1
ATOM 2953 N N . LYS A 1 360 ? 19.748 11.404 0.479 1.00 75.56 360 LYS A N 1
ATOM 2954 C CA . LYS A 1 360 ? 19.525 12.841 0.190 1.00 75.56 360 LYS A CA 1
ATOM 2955 C C . LYS A 1 360 ? 19.858 13.207 -1.271 1.00 75.56 360 LYS A C 1
ATOM 2957 O O . LYS A 1 360 ? 20.441 12.409 -1.991 1.00 75.56 360 LYS A O 1
ATOM 2962 N N . TYR A 1 361 ? 19.479 14.404 -1.734 1.00 65.81 361 TYR A N 1
ATOM 2963 C CA . TYR A 1 361 ? 19.850 14.910 -3.070 1.00 65.81 361 TYR A CA 1
ATOM 2964 C C . TYR A 1 361 ? 21.341 15.275 -3.115 1.00 65.81 361 TYR A C 1
ATOM 2966 O O . TYR A 1 361 ? 21.714 16.442 -3.035 1.00 65.81 361 TYR A O 1
ATOM 2974 N N . ALA A 1 362 ? 22.190 14.255 -3.143 1.00 71.31 362 ALA A N 1
ATOM 2975 C CA . ALA A 1 362 ? 23.637 14.375 -3.108 1.00 71.31 362 ALA A CA 1
ATOM 2976 C C . ALA A 1 362 ? 24.259 14.054 -4.474 1.00 71.31 362 ALA A C 1
ATOM 2978 O O . ALA A 1 362 ? 23.717 13.263 -5.242 1.00 71.31 362 ALA A O 1
ATOM 2979 N N . GLU A 1 363 ? 25.416 14.661 -4.746 1.00 82.12 363 GLU A N 1
ATOM 2980 C CA . GLU A 1 363 ? 26.085 14.693 -6.059 1.00 82.12 363 GLU A CA 1
ATOM 2981 C C . GLU A 1 363 ? 26.329 13.311 -6.693 1.00 82.12 363 GLU A C 1
ATOM 2983 O O . GLU A 1 363 ? 26.305 13.206 -7.910 1.00 82.12 363 GLU A O 1
ATOM 2988 N N . PHE A 1 364 ? 26.501 12.256 -5.886 1.00 87.94 364 PHE A N 1
ATOM 2989 C CA . PHE A 1 364 ? 26.850 10.898 -6.346 1.00 87.94 364 PHE A CA 1
ATOM 2990 C C . PHE A 1 364 ? 25.706 9.878 -6.221 1.00 87.94 364 PHE A C 1
ATOM 2992 O O . PHE A 1 364 ? 25.902 8.666 -6.342 1.00 87.94 364 PHE A O 1
ATOM 2999 N N . VAL A 1 365 ? 24.501 10.334 -5.874 1.00 88.62 365 VAL A N 1
ATOM 3000 C CA . VAL A 1 365 ? 23.380 9.429 -5.568 1.00 88.62 365 VAL A CA 1
ATOM 3001 C C . VAL A 1 365 ? 22.820 8.779 -6.820 1.00 88.62 365 VAL A C 1
ATOM 3003 O O . VAL A 1 365 ? 22.318 7.659 -6.738 1.00 88.62 365 VAL A O 1
ATOM 3006 N N . TYR A 1 366 ? 22.930 9.430 -7.976 1.00 90.31 366 TYR A N 1
ATOM 3007 C CA . TYR A 1 366 ? 22.485 8.857 -9.241 1.00 90.31 366 TYR A CA 1
ATOM 3008 C C . TYR A 1 366 ? 23.285 7.593 -9.590 1.00 90.31 366 TYR A C 1
ATOM 3010 O O . TYR A 1 366 ? 22.696 6.534 -9.807 1.00 90.31 366 TYR A O 1
ATOM 3018 N N . GLU A 1 367 ? 24.613 7.672 -9.522 1.00 91.88 367 GLU A N 1
ATOM 3019 C CA . GLU A 1 367 ? 25.551 6.568 -9.737 1.00 91.88 367 GLU A CA 1
ATOM 3020 C C . GLU A 1 367 ? 25.286 5.408 -8.771 1.00 91.88 367 GLU A C 1
ATOM 3022 O O . GLU A 1 367 ? 25.140 4.255 -9.182 1.00 91.88 367 GLU A O 1
ATOM 3027 N N . ILE A 1 368 ? 25.129 5.713 -7.479 1.00 92.31 368 ILE A N 1
ATOM 3028 C CA . ILE A 1 368 ? 24.793 4.709 -6.458 1.00 92.31 368 ILE A CA 1
ATOM 3029 C C . ILE A 1 368 ? 23.424 4.075 -6.746 1.00 92.31 368 ILE A C 1
ATOM 3031 O O . ILE A 1 368 ? 23.247 2.867 -6.591 1.00 92.31 368 ILE A O 1
ATOM 3035 N N . THR A 1 369 ? 22.452 4.860 -7.212 1.00 91.88 369 THR A N 1
ATOM 3036 C CA . THR A 1 369 ? 21.115 4.362 -7.562 1.00 91.88 369 THR A CA 1
ATOM 3037 C C . THR A 1 369 ? 21.164 3.384 -8.734 1.00 91.88 369 THR A C 1
ATOM 3039 O O . THR A 1 369 ? 20.431 2.395 -8.713 1.00 91.88 369 THR A O 1
ATOM 3042 N N . MET A 1 370 ? 22.021 3.614 -9.734 1.00 92.69 370 MET A N 1
ATOM 3043 C CA . MET A 1 370 ? 22.207 2.680 -10.852 1.00 92.69 370 MET A CA 1
ATOM 3044 C C . MET A 1 370 ? 22.699 1.313 -10.362 1.00 92.69 370 MET A C 1
ATOM 3046 O O . MET A 1 370 ? 22.149 0.282 -10.754 1.00 92.69 370 MET A O 1
ATOM 3050 N N . LEU A 1 371 ? 23.676 1.304 -9.452 1.00 94.56 371 LEU A N 1
ATOM 3051 C CA . LEU A 1 371 ? 24.199 0.077 -8.847 1.00 94.56 371 LEU A CA 1
ATOM 3052 C C . LEU A 1 371 ? 23.124 -0.661 -8.041 1.00 94.56 371 LEU A C 1
ATOM 3054 O O . LEU A 1 371 ? 22.967 -1.869 -8.194 1.00 94.56 371 LEU A O 1
ATOM 3058 N N . LEU A 1 372 ? 22.356 0.065 -7.223 1.00 94.00 372 LEU A N 1
ATOM 3059 C CA . LEU A 1 372 ? 21.297 -0.513 -6.391 1.00 94.00 372 LEU A CA 1
ATOM 3060 C C . LEU A 1 372 ? 20.152 -1.113 -7.217 1.00 94.00 372 LEU A C 1
ATOM 3062 O O . LEU A 1 372 ? 19.608 -2.145 -6.830 1.00 94.00 372 LEU A O 1
ATOM 3066 N N . LYS A 1 373 ? 19.764 -0.464 -8.323 1.00 93.12 373 LYS A N 1
ATOM 3067 C CA . LYS A 1 373 ? 18.622 -0.871 -9.164 1.00 93.12 373 LYS A CA 1
ATOM 3068 C C . LYS A 1 373 ? 18.943 -1.981 -10.161 1.00 93.12 373 LYS A C 1
ATOM 3070 O O . LYS A 1 373 ? 18.012 -2.603 -10.665 1.00 93.12 373 LYS A O 1
ATOM 3075 N N . SER A 1 374 ? 20.216 -2.221 -10.460 1.00 93.25 374 SER A N 1
ATOM 3076 C CA . SER A 1 374 ? 20.623 -3.274 -11.392 1.00 93.25 374 SER A CA 1
ATOM 3077 C C . SER A 1 374 ? 20.247 -4.653 -10.836 1.00 93.25 374 SER A C 1
ATOM 3079 O O . SER A 1 374 ? 20.598 -4.985 -9.707 1.00 93.25 374 SER A O 1
ATOM 3081 N N . THR A 1 375 ? 19.532 -5.468 -11.616 1.00 93.38 375 THR A N 1
ATOM 3082 C CA . THR A 1 375 ? 19.077 -6.820 -11.214 1.00 93.38 375 THR A CA 1
ATOM 3083 C C . THR A 1 375 ? 19.689 -7.938 -12.060 1.00 93.38 375 THR A C 1
ATOM 3085 O O . THR A 1 375 ? 19.592 -9.120 -11.701 1.00 93.38 375 THR A O 1
ATOM 3088 N N . SER A 1 376 ? 20.331 -7.585 -13.176 1.00 93.44 376 SER A N 1
ATOM 3089 C CA . SER A 1 376 ? 21.100 -8.492 -14.028 1.00 93.44 376 SER A CA 1
ATOM 3090 C C . SER A 1 376 ? 22.600 -8.365 -13.759 1.00 93.44 376 SER A C 1
ATOM 3092 O O . SER A 1 376 ? 23.101 -7.293 -13.419 1.00 93.44 376 SER A O 1
ATOM 3094 N N . THR A 1 377 ? 23.334 -9.462 -13.946 1.00 93.94 377 THR A N 1
ATOM 3095 C CA . THR A 1 377 ? 24.797 -9.470 -13.801 1.00 93.94 377 THR A CA 1
ATOM 3096 C C . THR A 1 377 ? 25.461 -8.532 -14.809 1.00 93.94 377 THR A C 1
ATOM 3098 O O . THR A 1 377 ? 26.417 -7.841 -14.470 1.00 93.94 377 THR A O 1
ATOM 3101 N N . PHE A 1 378 ? 24.926 -8.483 -16.033 1.00 93.94 378 PHE A N 1
ATOM 3102 C CA . PHE A 1 378 ? 25.441 -7.653 -17.117 1.00 93.94 378 PHE A CA 1
ATOM 3103 C C . PHE A 1 378 ? 25.277 -6.154 -16.839 1.00 93.94 378 PHE A C 1
ATOM 3105 O O . PHE A 1 378 ? 26.240 -5.403 -16.954 1.00 93.94 378 PHE A O 1
ATOM 3112 N N . GLU A 1 379 ? 24.093 -5.692 -16.426 1.00 93.19 379 GLU A N 1
ATOM 3113 C CA . GLU A 1 379 ? 23.934 -4.267 -16.111 1.00 93.19 379 GLU A CA 1
ATOM 3114 C C . GLU A 1 379 ? 24.634 -3.877 -14.819 1.00 93.19 379 GLU A C 1
ATOM 3116 O O . GLU A 1 379 ? 25.161 -2.774 -14.746 1.00 93.19 379 GLU A O 1
ATOM 3121 N N . LEU A 1 380 ? 24.721 -4.773 -13.830 1.00 94.00 380 LEU A N 1
ATOM 3122 C CA . LEU A 1 380 ? 25.495 -4.489 -12.627 1.00 94.00 380 LEU A CA 1
ATOM 3123 C C . LEU A 1 380 ? 26.985 -4.316 -12.954 1.00 94.00 380 LEU A C 1
ATOM 3125 O O . LEU A 1 380 ? 27.606 -3.390 -12.437 1.00 94.00 380 LEU A O 1
ATOM 3129 N N . SER A 1 381 ? 27.566 -5.156 -13.818 1.00 94.12 381 SER A N 1
ATOM 3130 C CA . SER A 1 381 ? 28.972 -5.005 -14.220 1.00 94.12 381 SER A CA 1
ATOM 3131 C C . SER A 1 381 ? 29.200 -3.729 -15.032 1.00 94.12 381 SER A C 1
ATOM 3133 O O . SER A 1 381 ? 30.154 -3.002 -14.766 1.00 94.12 381 SER A O 1
ATOM 3135 N N . LYS A 1 382 ? 28.287 -3.392 -15.949 1.00 93.44 382 LYS A N 1
ATOM 3136 C CA . LYS A 1 382 ? 28.362 -2.150 -16.731 1.00 93.44 382 LYS A CA 1
ATOM 3137 C C . LYS A 1 382 ? 28.124 -0.895 -15.898 1.00 93.44 382 LYS A C 1
ATOM 3139 O O . LYS A 1 382 ? 28.800 0.109 -16.109 1.00 93.44 382 LYS A O 1
ATOM 3144 N N . ALA A 1 383 ? 27.231 -0.953 -14.913 1.00 93.62 383 ALA A N 1
ATOM 3145 C CA . ALA A 1 383 ? 27.046 0.121 -13.948 1.00 93.62 383 ALA A CA 1
ATOM 3146 C C . ALA A 1 383 ? 28.316 0.323 -13.112 1.00 93.62 383 ALA A C 1
ATOM 3148 O O . ALA A 1 383 ? 28.743 1.460 -12.950 1.00 93.62 383 ALA A O 1
ATOM 3149 N N . LYS A 1 384 ? 28.962 -0.755 -12.642 1.00 94.12 384 LYS A N 1
ATOM 3150 C CA . LYS A 1 384 ? 30.252 -0.662 -11.937 1.00 94.12 384 LYS A CA 1
ATOM 3151 C C . LYS A 1 384 ? 31.316 0.024 -12.794 1.00 94.12 384 LYS A C 1
ATOM 3153 O O . LYS A 1 384 ? 31.882 1.010 -12.343 1.00 94.12 384 LYS A O 1
ATOM 3158 N N . GLU A 1 385 ? 31.501 -0.419 -14.038 1.00 93.81 385 GLU A N 1
ATOM 3159 C CA . GLU A 1 385 ? 32.472 0.162 -14.980 1.00 93.81 385 GLU A CA 1
ATOM 3160 C C . GLU A 1 385 ? 32.238 1.670 -15.196 1.00 93.81 385 GLU A C 1
ATOM 3162 O O . GLU A 1 385 ? 33.160 2.484 -15.096 1.00 93.81 385 GLU A O 1
ATOM 3167 N N . PHE A 1 386 ? 30.986 2.066 -15.446 1.00 92.94 386 PHE A N 1
ATOM 3168 C CA . PHE A 1 386 ? 30.613 3.471 -15.615 1.00 92.94 386 PHE A CA 1
ATOM 3169 C C . PHE A 1 386 ? 30.906 4.300 -14.357 1.00 92.94 386 PHE A C 1
ATOM 3171 O O . PHE A 1 386 ? 31.500 5.379 -14.435 1.00 92.94 386 PHE A O 1
ATOM 3178 N N . VAL A 1 387 ? 30.508 3.787 -13.192 1.00 92.50 387 VAL A N 1
ATOM 3179 C CA . VAL A 1 387 ? 30.652 4.476 -11.908 1.00 92.50 387 VAL A CA 1
ATOM 3180 C C . VAL A 1 387 ? 32.121 4.608 -11.502 1.00 92.50 387 VAL A C 1
ATOM 3182 O O . VAL A 1 387 ? 32.534 5.683 -11.075 1.00 92.50 387 VAL A O 1
ATOM 3185 N N . GLU A 1 388 ? 32.938 3.574 -11.696 1.00 93.38 388 GLU A N 1
ATOM 3186 C CA . GLU A 1 388 ? 34.384 3.618 -11.443 1.00 93.38 388 GLU A CA 1
ATOM 3187 C C . GLU A 1 388 ? 35.075 4.683 -12.299 1.00 93.38 388 GLU A C 1
ATOM 3189 O O . GLU A 1 388 ? 35.841 5.498 -11.780 1.00 93.38 388 GLU A O 1
ATOM 3194 N N . ASN A 1 389 ? 34.768 4.735 -13.598 1.00 91.44 389 ASN A N 1
ATOM 3195 C CA . ASN A 1 389 ? 35.319 5.748 -14.500 1.00 91.44 389 ASN A CA 1
ATOM 3196 C C . ASN A 1 389 ? 34.909 7.161 -14.083 1.00 91.44 389 ASN A C 1
ATOM 3198 O O . ASN A 1 389 ? 35.737 8.075 -14.078 1.00 91.44 389 ASN A O 1
ATOM 3202 N N . ARG A 1 390 ? 33.657 7.340 -13.654 1.00 90.38 390 ARG A N 1
ATOM 3203 C CA . ARG A 1 390 ? 33.194 8.617 -13.115 1.00 90.38 390 ARG A CA 1
ATOM 3204 C C . ARG A 1 390 ? 33.937 8.984 -11.832 1.00 90.38 390 ARG A C 1
ATOM 3206 O O . ARG A 1 390 ? 34.377 10.126 -11.702 1.00 90.38 390 ARG A O 1
ATOM 3213 N N . PHE A 1 391 ? 34.121 8.042 -10.912 1.00 90.19 391 PHE A N 1
ATOM 3214 C CA . PHE A 1 391 ? 34.725 8.302 -9.605 1.00 90.19 391 PHE A CA 1
ATOM 3215 C C . PHE A 1 391 ? 36.229 8.576 -9.658 1.00 90.19 391 PHE A C 1
ATOM 3217 O O . PHE A 1 391 ? 36.726 9.357 -8.845 1.00 90.19 391 PHE A O 1
ATOM 3224 N N . LYS A 1 392 ? 36.941 8.046 -10.659 1.00 88.75 392 LYS A N 1
ATOM 3225 C CA . LYS A 1 392 ? 38.350 8.394 -10.934 1.00 88.75 392 LYS A CA 1
ATOM 3226 C C . LYS A 1 392 ? 38.553 9.887 -11.213 1.00 88.75 392 LYS A C 1
ATOM 3228 O O . LYS A 1 392 ? 39.597 10.433 -10.878 1.00 88.75 392 LYS A O 1
ATOM 3233 N N . THR A 1 393 ? 37.551 10.549 -11.794 1.00 86.00 393 THR A N 1
ATOM 3234 C CA . THR A 1 393 ? 37.607 11.978 -12.167 1.00 86.00 393 THR A CA 1
ATOM 3235 C C . THR A 1 393 ? 37.179 12.934 -11.047 1.00 86.00 393 THR A C 1
ATOM 3237 O O . THR A 1 393 ? 37.078 14.139 -11.273 1.00 86.00 393 THR A O 1
ATOM 3240 N N . ILE A 1 394 ? 36.877 12.421 -9.849 1.00 85.62 394 ILE A N 1
ATOM 3241 C CA . ILE A 1 394 ? 36.395 13.237 -8.730 1.00 85.62 394 ILE A CA 1
ATOM 3242 C C . ILE A 1 394 ? 37.561 13.938 -8.024 1.00 85.62 394 IL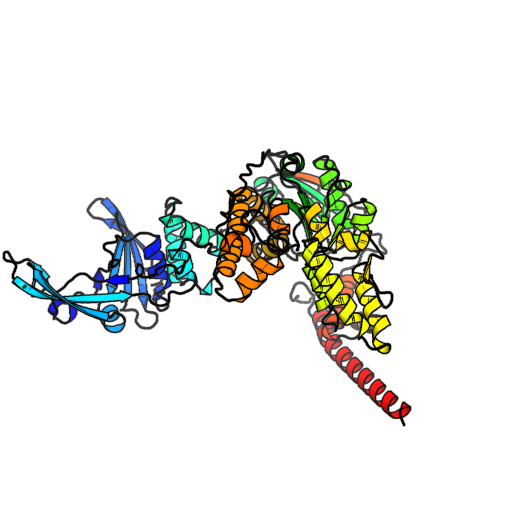E A C 1
ATOM 3244 O O . ILE A 1 394 ? 38.589 13.331 -7.719 1.00 85.62 394 ILE A O 1
ATOM 3248 N N . ASP A 1 395 ? 37.343 15.215 -7.705 1.00 82.69 395 ASP A N 1
ATOM 3249 C CA . ASP A 1 395 ? 38.249 16.037 -6.906 1.00 82.69 395 ASP A CA 1
ATOM 3250 C C . ASP A 1 395 ? 38.559 15.401 -5.535 1.00 82.69 395 ASP A C 1
ATOM 3252 O O . ASP A 1 395 ? 37.681 14.850 -4.862 1.00 82.69 395 ASP A O 1
ATOM 3256 N N . SER A 1 396 ? 39.813 15.506 -5.094 1.00 80.44 396 SER A N 1
ATOM 3257 C CA . SER A 1 396 ? 40.300 14.939 -3.832 1.00 80.44 396 SER A CA 1
ATOM 3258 C C . SER A 1 396 ? 39.472 15.409 -2.631 1.00 80.44 396 SER A C 1
ATOM 3260 O O . SER A 1 396 ? 39.178 14.601 -1.749 1.00 80.44 396 SER A O 1
ATOM 3262 N N . SER A 1 397 ? 38.990 16.656 -2.658 1.00 82.44 397 SER A N 1
ATOM 3263 C CA . SER A 1 397 ? 38.148 17.257 -1.614 1.00 82.44 397 SER A CA 1
ATOM 3264 C C . SER A 1 397 ? 36.812 16.529 -1.384 1.00 82.44 397 SER A C 1
ATOM 3266 O O . SER A 1 397 ? 36.233 16.614 -0.298 1.00 82.44 397 SER A O 1
ATOM 3268 N N . LYS A 1 398 ? 36.315 15.777 -2.378 1.00 85.81 398 LYS A N 1
ATOM 3269 C CA . LYS A 1 398 ? 35.015 15.083 -2.333 1.00 85.81 398 LYS A CA 1
ATOM 3270 C C . LYS A 1 398 ? 35.127 13.577 -2.086 1.00 85.81 398 LYS A C 1
ATOM 3272 O O . LYS A 1 398 ? 34.096 12.924 -1.895 1.00 85.81 398 LYS A O 1
ATOM 3277 N N . LYS A 1 399 ? 36.340 13.012 -2.043 1.00 84.75 399 LYS A N 1
ATOM 3278 C CA . LYS A 1 399 ? 36.559 11.562 -1.867 1.00 84.75 399 LYS A CA 1
ATOM 3279 C C . LYS A 1 399 ? 35.999 11.039 -0.544 1.00 84.75 399 LYS A C 1
ATOM 3281 O O . LYS A 1 399 ? 35.273 10.048 -0.539 1.00 84.75 399 LYS A O 1
ATOM 3286 N N . ASP A 1 400 ? 36.222 11.754 0.555 1.00 86.50 400 ASP A N 1
ATOM 3287 C CA . ASP A 1 400 ? 35.681 11.371 1.868 1.00 86.50 400 ASP A CA 1
ATOM 3288 C C . ASP A 1 400 ? 34.151 11.385 1.895 1.00 86.50 400 ASP A C 1
ATOM 3290 O O . ASP A 1 400 ? 33.509 10.552 2.541 1.00 86.50 400 ASP A O 1
ATOM 3294 N N . TYR A 1 401 ? 33.546 12.338 1.186 1.00 88.38 401 TYR A N 1
ATOM 3295 C CA . TYR A 1 401 ? 32.097 12.430 1.072 1.00 88.38 401 TYR A CA 1
ATOM 3296 C C . TYR A 1 401 ? 31.518 11.259 0.270 1.00 88.38 401 TYR A C 1
ATOM 3298 O O . TYR A 1 401 ? 30.543 10.640 0.704 1.00 88.38 401 TYR A O 1
ATOM 3306 N N . LEU A 1 402 ? 32.155 10.905 -0.849 1.00 89.31 402 LEU A N 1
ATOM 3307 C CA . LEU A 1 402 ? 31.810 9.725 -1.635 1.00 89.31 402 LEU A CA 1
ATOM 3308 C C . LEU A 1 402 ? 31.910 8.443 -0.797 1.00 89.31 402 LEU A C 1
ATOM 3310 O O . LEU A 1 402 ? 30.951 7.674 -0.745 1.00 89.31 402 LEU A O 1
ATOM 3314 N N . LEU A 1 403 ? 33.025 8.233 -0.091 1.00 89.75 403 LEU A N 1
ATOM 3315 C CA . LEU A 1 403 ? 33.222 7.055 0.759 1.00 89.75 403 LEU A CA 1
ATOM 3316 C C . LEU A 1 403 ? 32.143 6.953 1.841 1.00 89.75 403 LEU A C 1
ATOM 3318 O O . LEU A 1 403 ? 31.628 5.867 2.103 1.00 89.75 403 LEU A O 1
ATOM 3322 N N . LYS A 1 404 ? 31.732 8.074 2.444 1.00 89.94 404 LYS A N 1
ATOM 3323 C CA . LYS A 1 404 ? 30.608 8.095 3.396 1.00 89.94 404 LYS A CA 1
ATOM 3324 C C . LYS A 1 404 ? 29.297 7.627 2.759 1.00 89.94 404 LYS A C 1
ATOM 3326 O O . LYS A 1 404 ? 28.530 6.939 3.427 1.00 89.94 404 LYS A O 1
ATOM 3331 N N . LEU A 1 405 ? 29.022 7.984 1.503 1.00 91.00 405 LEU A N 1
ATOM 3332 C CA . LEU A 1 405 ? 27.827 7.521 0.789 1.00 91.00 405 LEU A CA 1
ATOM 3333 C C . LEU A 1 405 ? 27.920 6.040 0.403 1.00 91.00 405 LEU A C 1
ATOM 3335 O O . LEU A 1 405 ? 26.954 5.312 0.615 1.00 91.00 405 LEU A O 1
ATOM 3339 N N . LEU A 1 406 ? 29.071 5.582 -0.090 1.00 92.38 406 LEU A N 1
ATOM 3340 C CA . LEU A 1 406 ? 29.290 4.180 -0.457 1.00 92.38 406 LEU A CA 1
ATOM 3341 C C . LEU A 1 406 ? 29.181 3.243 0.753 1.00 92.38 406 LEU A C 1
ATOM 3343 O O . LEU A 1 406 ? 28.487 2.228 0.681 1.00 92.38 406 LEU A O 1
ATOM 3347 N N . ASN A 1 407 ? 29.733 3.635 1.907 1.00 92.00 407 ASN A N 1
ATOM 3348 C CA . ASN A 1 407 ? 29.602 2.854 3.141 1.00 92.00 407 ASN A CA 1
ATOM 3349 C C . ASN A 1 407 ? 28.125 2.661 3.556 1.00 92.00 407 ASN A C 1
ATOM 3351 O O . ASN A 1 407 ? 27.782 1.618 4.103 1.00 92.00 407 ASN A O 1
ATOM 3355 N N . LYS A 1 408 ? 27.214 3.607 3.258 1.00 90.62 408 LYS A N 1
ATOM 3356 C CA . LYS A 1 408 ? 25.773 3.451 3.573 1.00 90.62 408 LYS A CA 1
ATOM 3357 C C . LYS A 1 408 ? 25.099 2.312 2.807 1.00 90.62 408 LYS A C 1
ATOM 3359 O O . LYS A 1 408 ? 24.032 1.854 3.231 1.00 90.62 408 LYS A O 1
ATOM 3364 N N . VAL A 1 409 ? 25.681 1.901 1.686 1.00 93.25 409 VAL A N 1
ATOM 3365 C CA . VAL A 1 409 ? 25.183 0.830 0.814 1.00 93.25 409 VAL A CA 1
ATOM 3366 C C . VAL A 1 409 ? 26.113 -0.388 0.803 1.00 93.25 409 VAL A C 1
ATOM 3368 O O . VAL A 1 409 ? 25.930 -1.273 -0.018 1.00 93.25 409 VAL A O 1
ATOM 3371 N N . GLY A 1 410 ? 27.095 -0.450 1.711 1.00 93.81 410 GLY A N 1
ATOM 3372 C CA . GLY A 1 410 ? 28.024 -1.579 1.840 1.00 93.81 410 GLY A CA 1
ATOM 3373 C C . GLY A 1 410 ? 29.157 -1.614 0.808 1.00 93.81 410 GLY A C 1
ATOM 3374 O O . GLY A 1 410 ? 29.857 -2.619 0.690 1.00 93.81 410 GLY A O 1
ATOM 3375 N N . LEU A 1 411 ? 29.367 -0.523 0.069 1.00 95.50 411 LEU A N 1
ATOM 3376 C CA . LEU A 1 411 ? 30.396 -0.416 -0.965 1.00 95.50 411 LEU A CA 1
ATOM 3377 C C . LEU A 1 411 ? 31.591 0.421 -0.490 1.00 95.50 411 LEU A C 1
ATOM 3379 O O . LEU A 1 411 ? 31.480 1.246 0.419 1.00 95.50 411 LEU A O 1
ATOM 3383 N N . THR A 1 412 ? 32.733 0.240 -1.145 1.00 93.94 412 THR A N 1
ATOM 3384 C CA . THR A 1 412 ? 33.921 1.088 -0.997 1.00 93.94 412 THR A CA 1
ATOM 3385 C C . THR A 1 412 ? 34.596 1.306 -2.347 1.00 93.94 412 THR A C 1
ATOM 3387 O O . THR A 1 412 ? 34.343 0.571 -3.301 1.00 93.94 412 THR A O 1
ATOM 3390 N N . PHE A 1 413 ? 35.447 2.326 -2.425 1.00 91.75 413 PHE A N 1
ATOM 3391 C CA . PHE A 1 413 ? 36.210 2.661 -3.622 1.00 91.75 413 PHE A CA 1
ATOM 3392 C C . PHE A 1 413 ? 37.654 2.984 -3.237 1.00 91.75 413 PHE A C 1
ATOM 3394 O O . PHE A 1 413 ? 37.879 3.856 -2.399 1.00 91.75 413 PHE A O 1
ATOM 3401 N N . ASP A 1 414 ? 38.624 2.290 -3.830 1.00 85.31 414 ASP A N 1
ATOM 3402 C CA . ASP A 1 414 ? 40.055 2.455 -3.515 1.00 85.31 414 ASP A CA 1
ATOM 3403 C C . ASP A 1 414 ? 40.771 3.504 -4.387 1.00 85.31 414 ASP A C 1
ATOM 3405 O O . ASP A 1 414 ? 41.976 3.709 -4.269 1.00 85.31 414 ASP A O 1
ATOM 3409 N N . GLY A 1 415 ? 40.026 4.198 -5.253 1.00 81.00 415 GLY A N 1
ATOM 3410 C CA . GLY A 1 415 ? 40.567 5.122 -6.252 1.00 81.00 415 GLY A CA 1
ATOM 3411 C C . GLY A 1 415 ? 40.596 4.535 -7.662 1.00 81.00 415 GLY A C 1
ATOM 3412 O O . GLY A 1 415 ? 40.686 5.294 -8.628 1.00 81.00 415 GLY A O 1
ATOM 3413 N N . SER A 1 416 ? 40.453 3.217 -7.794 1.00 83.94 416 SER A N 1
ATOM 3414 C CA . SER A 1 416 ? 40.460 2.515 -9.075 1.00 83.94 416 SER A CA 1
ATOM 3415 C C . SER A 1 416 ? 39.276 1.565 -9.251 1.00 83.94 416 SER A C 1
ATOM 3417 O O . SER A 1 416 ? 38.663 1.585 -10.321 1.00 83.94 416 SER A O 1
ATOM 3419 N N . ILE A 1 417 ? 38.936 0.800 -8.212 1.00 89.44 417 ILE A N 1
ATOM 3420 C CA . ILE A 1 417 ? 37.983 -0.310 -8.248 1.00 89.44 417 ILE A CA 1
ATOM 3421 C C . ILE A 1 417 ? 36.913 -0.112 -7.174 1.00 89.44 417 ILE A C 1
ATOM 3423 O O . ILE A 1 417 ? 37.186 0.296 -6.039 1.00 89.44 417 ILE A O 1
ATOM 3427 N N . LEU A 1 418 ? 35.671 -0.416 -7.544 1.00 92.62 418 LEU A N 1
ATOM 3428 C CA . LEU A 1 418 ? 34.527 -0.462 -6.650 1.00 92.62 418 LEU A CA 1
ATOM 3429 C C . LEU A 1 418 ? 34.334 -1.890 -6.127 1.00 92.62 418 LEU A C 1
ATOM 3431 O O . LEU A 1 418 ? 34.035 -2.820 -6.880 1.00 92.62 418 LEU A O 1
ATOM 3435 N N . SER A 1 419 ? 34.433 -2.064 -4.813 1.00 92.06 419 SER A N 1
ATOM 3436 C CA . SER A 1 419 ? 34.299 -3.368 -4.159 1.00 92.06 419 SER A CA 1
ATOM 3437 C C . SER A 1 419 ? 33.241 -3.355 -3.058 1.00 92.06 419 SER A C 1
ATOM 3439 O O . SER A 1 419 ? 32.846 -2.308 -2.534 1.00 92.06 419 SER A O 1
ATOM 3441 N N . ILE A 1 420 ? 32.729 -4.544 -2.736 1.00 94.44 420 ILE A N 1
ATOM 3442 C CA . ILE A 1 420 ? 31.791 -4.736 -1.630 1.00 94.44 420 ILE A CA 1
ATOM 3443 C C . ILE A 1 420 ? 32.624 -4.850 -0.355 1.00 94.44 420 ILE A C 1
ATOM 3445 O O . ILE A 1 420 ? 33.413 -5.779 -0.206 1.00 94.44 420 ILE A O 1
ATOM 3449 N N . LYS A 1 421 ? 32.457 -3.885 0.549 1.00 93.94 421 LYS A N 1
ATOM 3450 C CA . LYS A 1 421 ? 33.128 -3.858 1.854 1.00 93.94 421 LYS A CA 1
ATOM 3451 C C . LYS A 1 421 ? 32.306 -4.568 2.925 1.00 93.94 421 LYS A C 1
ATOM 3453 O O . LYS A 1 421 ? 32.870 -5.211 3.801 1.00 93.94 421 LYS A O 1
ATOM 3458 N N . ASP A 1 422 ? 30.986 -4.423 2.860 1.00 94.44 422 ASP A N 1
ATOM 3459 C CA . ASP A 1 422 ? 30.038 -5.031 3.789 1.00 94.44 422 ASP A CA 1
ATOM 3460 C C . ASP A 1 422 ? 28.999 -5.822 2.989 1.00 94.44 422 ASP A C 1
ATOM 3462 O O . ASP A 1 422 ? 28.057 -5.261 2.421 1.00 94.44 422 ASP A O 1
ATOM 3466 N N . GLN A 1 423 ? 29.214 -7.139 2.921 1.00 94.38 423 GLN A N 1
ATOM 3467 C CA . GLN A 1 423 ? 28.349 -8.056 2.182 1.00 94.38 423 GLN A CA 1
ATOM 3468 C C . GLN A 1 423 ? 26.949 -8.133 2.792 1.00 94.38 423 GLN A C 1
ATOM 3470 O O . GLN A 1 423 ? 25.976 -8.194 2.042 1.00 94.38 423 GLN A O 1
ATOM 3475 N N . SER A 1 424 ? 26.845 -8.082 4.124 1.00 91.75 424 SER A N 1
ATOM 3476 C CA . SER A 1 424 ? 25.554 -8.092 4.813 1.00 91.75 424 SER A CA 1
ATOM 3477 C C . SER A 1 424 ? 24.752 -6.874 4.375 1.00 91.75 424 SER A C 1
ATOM 3479 O O . SER A 1 424 ? 23.677 -7.008 3.793 1.00 91.75 424 SER A O 1
ATOM 3481 N N . ARG A 1 425 ? 25.338 -5.676 4.498 1.00 93.62 425 ARG A N 1
ATOM 3482 C CA . ARG A 1 425 ? 24.675 -4.436 4.091 1.00 93.62 425 ARG A CA 1
ATOM 3483 C C . ARG A 1 425 ? 24.317 -4.414 2.609 1.00 93.62 425 ARG A C 1
ATOM 3485 O O . ARG A 1 425 ? 23.250 -3.907 2.269 1.00 93.62 425 ARG A O 1
ATOM 3492 N N . TRP A 1 426 ? 25.171 -4.945 1.735 1.00 95.44 426 TRP A N 1
ATOM 3493 C CA . TRP A 1 426 ? 24.880 -5.042 0.303 1.00 95.44 426 TRP A CA 1
ATOM 3494 C C . TRP A 1 426 ? 23.663 -5.937 0.019 1.00 95.44 426 TRP A C 1
ATOM 3496 O O . TRP A 1 426 ? 22.795 -5.544 -0.765 1.00 95.44 426 TRP A O 1
ATOM 3506 N N . GLN A 1 427 ? 23.547 -7.080 0.704 1.00 93.44 427 GLN A N 1
ATOM 3507 C CA . GLN A 1 427 ? 22.382 -7.967 0.613 1.00 93.44 427 GLN A CA 1
ATOM 3508 C C . GLN A 1 427 ? 21.086 -7.286 1.068 1.00 93.44 427 GLN A C 1
ATOM 3510 O O . GLN A 1 427 ? 20.050 -7.472 0.430 1.00 93.44 427 GLN A O 1
ATOM 3515 N N . GLU A 1 428 ? 21.135 -6.435 2.100 1.00 92.81 428 GLU A N 1
ATOM 3516 C CA . GLU A 1 428 ? 19.950 -5.703 2.574 1.00 92.81 428 GLU A CA 1
ATOM 3517 C C . GLU A 1 428 ? 19.386 -4.733 1.511 1.00 92.81 428 GLU A C 1
ATOM 3519 O O . GLU A 1 428 ? 18.169 -4.515 1.425 1.00 92.81 428 GLU A O 1
ATOM 3524 N N . VAL A 1 429 ? 20.262 -4.104 0.715 1.00 93.44 429 VAL A N 1
ATOM 3525 C CA . VAL A 1 429 ? 19.918 -2.923 -0.104 1.00 93.44 429 VAL A CA 1
ATOM 3526 C C . VAL A 1 429 ? 19.883 -3.162 -1.614 1.00 93.44 429 VAL A C 1
ATOM 3528 O O . VAL A 1 429 ? 19.223 -2.406 -2.328 1.00 93.44 429 VAL A O 1
ATOM 3531 N N . SER A 1 430 ? 20.583 -4.178 -2.117 1.00 94.69 430 SER A N 1
ATOM 3532 C CA . SER A 1 430 ? 20.754 -4.413 -3.553 1.00 94.69 430 SER A CA 1
ATOM 3533 C C . SER A 1 430 ? 19.554 -5.122 -4.182 1.00 94.69 430 SER A C 1
ATOM 3535 O O . SER A 1 430 ? 19.109 -6.159 -3.688 1.00 94.69 430 SER A O 1
ATOM 3537 N N . MET A 1 431 ? 19.049 -4.622 -5.319 1.00 94.19 431 MET A N 1
ATOM 3538 C CA . MET A 1 431 ? 17.994 -5.321 -6.070 1.00 94.19 431 MET A CA 1
ATOM 3539 C C . MET A 1 431 ? 18.498 -6.609 -6.729 1.00 94.19 431 MET A C 1
ATOM 3541 O O . MET A 1 431 ? 17.710 -7.533 -6.947 1.00 94.19 431 MET A O 1
ATOM 3545 N N . PHE A 1 432 ? 19.801 -6.693 -7.012 1.00 94.31 432 PHE A N 1
ATOM 3546 C CA . PHE A 1 432 ? 20.432 -7.905 -7.527 1.00 94.31 432 PHE A CA 1
ATOM 3547 C C . PHE A 1 432 ? 20.309 -9.066 -6.533 1.00 94.31 432 PHE A C 1
ATOM 3549 O O . PHE A 1 432 ? 19.821 -10.134 -6.903 1.00 94.31 432 PHE A O 1
ATOM 3556 N N . GLU A 1 433 ? 20.681 -8.824 -5.273 1.00 94.38 433 GLU A N 1
ATOM 3557 C CA . GLU A 1 433 ? 20.571 -9.798 -4.177 1.00 94.38 433 GLU A CA 1
ATOM 3558 C C . GLU A 1 433 ? 19.102 -10.056 -3.823 1.00 94.38 433 GLU A C 1
ATOM 3560 O O . GLU A 1 433 ? 18.673 -11.199 -3.674 1.00 94.38 433 GLU A O 1
ATOM 3565 N N . ARG A 1 434 ? 18.275 -9.001 -3.788 1.00 93.75 434 ARG A N 1
ATOM 3566 C CA . ARG A 1 434 ? 16.851 -9.096 -3.432 1.00 93.75 434 ARG A CA 1
ATOM 3567 C C . ARG A 1 434 ? 16.054 -10.071 -4.290 1.00 93.75 434 ARG A C 1
ATOM 3569 O O . ARG A 1 434 ? 15.163 -10.755 -3.787 1.00 93.75 434 ARG A O 1
ATOM 3576 N N . LYS A 1 435 ? 16.373 -10.145 -5.580 1.00 92.62 435 LYS A N 1
ATOM 3577 C CA . LYS A 1 435 ? 15.756 -11.084 -6.522 1.00 92.62 435 LYS A CA 1
ATOM 3578 C C . LYS A 1 435 ? 15.849 -12.536 -6.035 1.00 92.62 435 LYS A C 1
ATOM 3580 O O . LYS A 1 435 ? 14.910 -13.296 -6.256 1.00 92.62 435 LYS A O 1
ATOM 3585 N N . LEU A 1 436 ? 16.932 -12.911 -5.346 1.00 92.44 436 LEU A N 1
ATOM 3586 C CA . LEU A 1 436 ? 17.125 -14.258 -4.793 1.00 92.44 436 LEU A CA 1
ATOM 3587 C C . LEU A 1 436 ? 16.106 -14.577 -3.691 1.00 92.44 436 LEU A C 1
ATOM 3589 O O . LEU A 1 436 ? 15.633 -15.705 -3.592 1.00 92.44 436 LEU A O 1
ATOM 3593 N N . PHE A 1 437 ? 15.707 -13.559 -2.929 1.00 92.44 437 PHE A N 1
ATOM 3594 C CA . PHE A 1 437 ? 14.694 -13.655 -1.880 1.00 92.44 437 PHE A CA 1
ATOM 3595 C C . PHE A 1 437 ? 13.256 -13.562 -2.408 1.00 92.44 437 PHE A C 1
ATOM 3597 O O . PHE A 1 437 ? 12.321 -13.766 -1.642 1.00 92.44 437 PHE A O 1
ATOM 3604 N N . LYS A 1 438 ? 13.055 -13.244 -3.698 1.00 93.81 438 LYS A N 1
ATOM 3605 C CA . LYS A 1 438 ? 11.729 -13.019 -4.312 1.00 93.81 438 LYS A CA 1
ATOM 3606 C C . LYS A 1 438 ? 10.898 -11.953 -3.579 1.00 93.81 438 LYS A C 1
ATOM 3608 O O . LYS A 1 438 ? 9.676 -12.039 -3.527 1.00 93.81 438 LYS A O 1
ATOM 3613 N N . MET A 1 439 ? 11.563 -10.941 -3.023 1.00 93.56 439 MET A N 1
ATOM 3614 C CA . MET A 1 439 ? 10.928 -9.868 -2.251 1.00 93.56 439 MET A CA 1
ATOM 3615 C C . MET A 1 439 ? 10.762 -8.583 -3.079 1.00 93.56 439 MET A C 1
ATOM 3617 O O . MET A 1 439 ? 11.599 -8.303 -3.940 1.00 93.56 439 MET A O 1
ATOM 3621 N N . PRO A 1 440 ? 9.718 -7.775 -2.827 1.00 90.19 440 PRO A N 1
ATOM 3622 C CA . PRO A 1 440 ? 9.485 -6.533 -3.557 1.00 90.19 440 PRO A CA 1
ATOM 3623 C C . PRO A 1 440 ? 10.541 -5.457 -3.278 1.00 90.19 440 PRO A C 1
ATOM 3625 O O . PRO A 1 440 ? 11.260 -5.457 -2.278 1.00 90.19 440 PRO A O 1
ATOM 3628 N N . SER A 1 441 ? 10.664 -4.513 -4.210 1.00 85.94 441 SER A N 1
ATOM 3629 C CA . SER A 1 441 ? 11.627 -3.411 -4.106 1.00 85.94 441 SER A CA 1
ATOM 3630 C C . SER A 1 441 ? 11.243 -2.381 -3.039 1.00 85.94 441 SER A C 1
ATOM 3632 O O . SER A 1 441 ? 12.119 -1.706 -2.488 1.00 85.94 441 SER A O 1
ATOM 3634 N N . THR A 1 442 ? 9.949 -2.245 -2.759 1.00 81.31 442 THR A N 1
ATOM 3635 C CA . THR A 1 442 ? 9.410 -1.292 -1.793 1.00 81.31 442 THR A CA 1
ATOM 3636 C C . THR A 1 442 ? 8.184 -1.851 -1.074 1.00 81.31 442 THR A C 1
ATOM 3638 O O . THR A 1 442 ? 7.416 -2.646 -1.625 1.00 81.31 442 THR A O 1
ATOM 3641 N N . THR A 1 443 ? 7.896 -1.271 0.089 1.00 67.62 443 THR A N 1
ATOM 3642 C CA . THR A 1 443 ? 6.699 -1.501 0.907 1.00 67.62 443 THR A CA 1
ATOM 3643 C C . THR A 1 443 ? 5.408 -0.931 0.285 1.00 67.62 443 THR A C 1
ATOM 3645 O O . THR A 1 443 ? 4.443 -0.637 0.988 1.00 67.62 443 THR A O 1
ATOM 3648 N N . ASN A 1 444 ? 5.319 -0.810 -1.049 1.00 61.78 444 ASN A N 1
ATOM 3649 C CA . ASN A 1 444 ? 4.163 -0.246 -1.766 1.00 61.78 444 ASN A CA 1
ATOM 3650 C C . ASN A 1 444 ? 2.835 -0.929 -1.400 1.00 61.78 444 ASN A C 1
ATOM 3652 O O . ASN A 1 444 ? 1.782 -0.290 -1.417 1.00 61.78 444 ASN A O 1
ATOM 3656 N N . ALA A 1 445 ? 2.858 -2.230 -1.091 1.00 59.16 445 ALA A N 1
ATOM 3657 C CA . ALA A 1 445 ? 1.666 -2.958 -0.661 1.00 59.16 445 ALA A CA 1
ATOM 3658 C C . ALA A 1 445 ? 1.123 -2.437 0.684 1.00 59.16 445 ALA A C 1
ATOM 3660 O O . ALA A 1 445 ? -0.096 -2.315 0.842 1.00 59.16 445 ALA A O 1
ATOM 3661 N N . LEU A 1 446 ? 2.012 -2.076 1.613 1.00 63.66 446 LEU A N 1
ATOM 3662 C CA . LEU A 1 446 ? 1.673 -1.451 2.892 1.00 63.66 446 LEU A CA 1
ATOM 3663 C C . LEU A 1 446 ? 1.211 -0.004 2.680 1.00 63.66 446 LEU A C 1
ATOM 3665 O O . LEU A 1 446 ? 0.130 0.348 3.144 1.00 63.66 446 LEU A O 1
ATOM 3669 N N . GLU A 1 447 ? 1.939 0.794 1.888 1.00 62.44 447 GLU A N 1
ATOM 3670 C CA . GLU A 1 447 ? 1.569 2.189 1.581 1.00 62.44 447 GLU A CA 1
ATOM 3671 C C . GLU A 1 447 ? 0.197 2.294 0.891 1.00 62.44 447 GLU A C 1
ATOM 3673 O O . GLU A 1 447 ? -0.639 3.130 1.244 1.00 62.44 447 GLU A O 1
ATOM 3678 N N . SER A 1 448 ? -0.071 1.415 -0.078 1.00 59.50 448 SER A N 1
ATOM 3679 C CA . SER A 1 448 ? -1.372 1.344 -0.742 1.00 59.50 448 SER A CA 1
ATOM 3680 C C . SER A 1 448 ? -2.461 0.974 0.261 1.00 59.50 448 SER A C 1
ATOM 3682 O O . SER A 1 448 ? -3.499 1.630 0.307 1.00 59.50 448 SER A O 1
ATOM 3684 N N . THR A 1 449 ? -2.228 -0.032 1.108 1.00 62.22 449 THR A N 1
ATOM 3685 C CA . THR A 1 449 ? -3.190 -0.434 2.147 1.00 62.22 449 THR A CA 1
ATOM 3686 C C . THR A 1 449 ? -3.441 0.697 3.148 1.00 62.22 449 THR A C 1
ATOM 3688 O O . THR A 1 449 ? -4.581 0.903 3.549 1.00 62.22 449 THR A O 1
ATOM 3691 N N . HIS A 1 450 ? -2.431 1.504 3.469 1.00 62.69 450 HIS A N 1
ATOM 3692 C CA . HIS A 1 450 ? -2.571 2.691 4.310 1.00 62.69 450 HIS A CA 1
ATOM 3693 C C . HIS A 1 450 ? -3.493 3.756 3.700 1.00 62.69 450 HIS A C 1
ATOM 3695 O O . HIS A 1 450 ? -4.344 4.296 4.407 1.00 62.69 450 HIS A O 1
ATOM 3701 N N . GLY A 1 451 ? -3.382 4.033 2.395 1.00 59.44 451 GLY A N 1
ATOM 3702 C CA . GLY A 1 451 ? -4.306 4.939 1.699 1.00 59.44 451 GLY A CA 1
ATOM 3703 C C . GLY A 1 451 ? -5.767 4.492 1.830 1.00 59.44 451 GLY A C 1
ATOM 3704 O O . GLY A 1 451 ? -6.632 5.299 2.170 1.00 59.44 451 GLY A O 1
ATOM 3705 N N . HIS A 1 452 ? -6.022 3.190 1.661 1.00 62.12 452 HIS A N 1
ATOM 3706 C CA . HIS A 1 452 ? -7.356 2.605 1.833 1.00 62.12 452 HIS A CA 1
ATOM 3707 C C . HIS A 1 452 ? -7.841 2.674 3.282 1.00 62.12 452 HIS A C 1
ATOM 3709 O O . HIS A 1 452 ? -8.967 3.101 3.528 1.00 62.12 452 HIS A O 1
ATOM 3715 N N . LEU A 1 453 ? -6.996 2.283 4.242 1.00 65.75 453 LEU A N 1
ATOM 3716 C CA . LEU A 1 453 ? -7.342 2.305 5.662 1.00 65.75 453 LEU A CA 1
ATOM 3717 C C . LEU A 1 453 ? -7.686 3.727 6.114 1.00 65.75 453 LEU A C 1
ATOM 3719 O O . LEU A 1 453 ? -8.721 3.915 6.742 1.00 65.75 453 LEU A O 1
ATOM 3723 N N . ASN A 1 454 ? -6.900 4.733 5.715 1.00 62.91 454 ASN A N 1
ATOM 3724 C CA . ASN A 1 454 ? -7.181 6.135 6.031 1.00 62.91 454 ASN A CA 1
ATOM 3725 C C . ASN A 1 454 ? -8.474 6.650 5.395 1.00 62.91 454 ASN A C 1
ATOM 3727 O O . ASN A 1 454 ? -9.205 7.394 6.046 1.00 62.91 454 ASN A O 1
ATOM 3731 N N . ALA A 1 455 ? -8.769 6.269 4.149 1.00 58.91 455 ALA A N 1
ATOM 3732 C CA . ALA A 1 455 ? -10.031 6.630 3.503 1.00 58.91 455 ALA A CA 1
ATOM 3733 C C . ALA A 1 455 ? -11.236 6.001 4.228 1.00 58.91 455 ALA A C 1
ATOM 3735 O O . ALA A 1 455 ? -12.288 6.625 4.347 1.00 58.91 455 ALA A O 1
ATOM 3736 N N . GLN A 1 456 ? -11.067 4.789 4.766 1.00 56.09 456 GLN A N 1
ATOM 3737 C CA . GLN A 1 456 ? -12.110 4.042 5.472 1.00 56.09 456 GLN A CA 1
ATOM 3738 C C . GLN A 1 456 ? -12.227 4.391 6.968 1.00 56.09 456 GLN A C 1
ATOM 3740 O O . GLN A 1 456 ? -13.248 4.079 7.589 1.00 56.09 456 GLN A O 1
ATOM 3745 N N . THR A 1 457 ? -11.226 5.045 7.571 1.00 54.59 457 THR A N 1
ATOM 3746 C CA . THR A 1 457 ? -11.261 5.533 8.960 1.00 54.59 457 THR A CA 1
ATOM 3747 C C . THR A 1 457 ? -11.445 7.060 9.003 1.00 54.59 457 THR A C 1
ATOM 3749 O O . THR A 1 457 ? -10.475 7.800 8.840 1.00 54.59 457 THR A O 1
ATOM 3752 N N . PRO A 1 458 ? -12.654 7.585 9.287 1.00 53.72 458 PRO A N 1
ATOM 3753 C CA . PRO A 1 458 ? -12.871 9.008 9.524 1.00 53.72 458 PRO A CA 1
ATOM 3754 C C . PRO A 1 458 ? -11.996 9.503 10.680 1.00 53.72 458 PRO A C 1
ATOM 3756 O O . PRO A 1 458 ? -11.785 8.782 11.657 1.00 53.72 458 PRO A O 1
ATOM 3759 N N . ARG A 1 459 ? -11.581 10.777 10.633 1.00 47.31 459 ARG A N 1
ATOM 3760 C CA . ARG A 1 459 ? -10.723 11.438 11.647 1.00 47.31 459 ARG A CA 1
ATOM 3761 C C . ARG A 1 459 ? -11.234 11.356 13.101 1.00 47.31 459 ARG A C 1
ATOM 3763 O O . ARG A 1 459 ? -10.486 11.675 14.018 1.00 47.31 459 ARG A O 1
ATOM 3770 N N . ARG A 1 460 ? -12.493 10.960 13.324 1.00 51.38 460 ARG A N 1
ATOM 3771 C CA . ARG A 1 460 ? -13.127 10.756 14.639 1.00 51.38 460 ARG A CA 1
ATOM 3772 C C . ARG A 1 460 ? -13.683 9.335 14.761 1.00 51.38 460 ARG A C 1
ATOM 3774 O O . ARG A 1 460 ? -14.891 9.143 14.874 1.00 51.38 460 ARG A O 1
ATOM 3781 N N . ASN A 1 461 ? -12.816 8.332 14.673 1.00 62.84 461 ASN A N 1
ATOM 3782 C CA . ASN A 1 461 ? -13.218 6.951 14.913 1.00 62.84 461 ASN A CA 1
ATOM 3783 C C . ASN A 1 461 ? -13.191 6.631 16.416 1.00 62.84 461 ASN A C 1
ATOM 3785 O O . ASN A 1 461 ? -12.406 7.223 17.150 1.00 62.84 461 ASN A O 1
ATOM 3789 N N . ASN A 1 462 ? -14.032 5.708 16.884 1.00 74.88 462 ASN A N 1
ATOM 3790 C CA . ASN A 1 462 ? -13.882 5.147 18.230 1.00 74.88 462 ASN A CA 1
ATOM 3791 C C . ASN A 1 462 ? -12.903 3.952 18.179 1.00 74.88 462 ASN A C 1
ATOM 3793 O O . ASN A 1 462 ? -12.619 3.424 17.100 1.00 74.88 462 ASN A O 1
ATOM 3797 N N . PHE A 1 463 ? -12.362 3.533 19.325 1.00 81.81 463 PHE A N 1
ATOM 3798 C CA . PHE A 1 463 ? -11.352 2.468 19.401 1.00 81.81 463 PHE A CA 1
ATOM 3799 C C . PHE A 1 463 ? -11.819 1.138 18.781 1.00 81.81 463 PHE A C 1
ATOM 3801 O O . PHE A 1 463 ? -11.198 0.645 17.841 1.00 81.81 463 PHE A O 1
ATOM 3808 N N . TYR A 1 464 ? -12.960 0.601 19.219 1.00 84.00 464 TYR A N 1
ATOM 3809 C CA . TYR A 1 464 ? -13.468 -0.691 18.741 1.00 84.00 464 TYR A CA 1
ATOM 3810 C C . TYR A 1 464 ? -13.887 -0.663 17.262 1.00 84.00 464 TYR A C 1
ATOM 3812 O O . TYR A 1 464 ? -13.629 -1.606 16.516 1.00 84.00 464 TYR A O 1
ATOM 3820 N N . ALA A 1 465 ? -14.463 0.443 16.791 1.00 78.69 465 ALA A N 1
ATOM 3821 C CA . ALA A 1 465 ? -14.756 0.665 15.378 1.00 78.69 465 ALA A CA 1
ATOM 3822 C C . ALA A 1 465 ? -13.485 0.789 14.529 1.00 78.69 465 ALA A C 1
ATOM 3824 O O . ALA A 1 465 ? -13.519 0.469 13.341 1.00 78.69 465 ALA A O 1
ATOM 3825 N N . SER A 1 466 ? -12.368 1.246 15.103 1.00 80.19 466 SER A N 1
ATOM 3826 C CA . SER A 1 466 ? -11.067 1.247 14.421 1.00 80.19 466 SER A CA 1
ATOM 3827 C C . SER A 1 466 ? -10.579 -0.179 14.214 1.00 80.19 466 SER A C 1
ATOM 3829 O O . SER A 1 466 ? -10.319 -0.549 13.072 1.00 80.19 466 SER A O 1
ATOM 3831 N N . ILE A 1 467 ? -10.586 -1.008 15.264 1.00 86.88 467 ILE A N 1
ATOM 3832 C CA . ILE A 1 467 ? -10.245 -2.436 15.160 1.00 86.88 467 ILE A CA 1
ATOM 3833 C C . ILE A 1 467 ? -11.131 -3.125 14.117 1.00 86.88 467 ILE A C 1
ATOM 3835 O O . ILE A 1 467 ? -10.615 -3.717 13.174 1.00 86.88 467 ILE A O 1
ATOM 3839 N N . TYR A 1 468 ? -12.455 -2.981 14.218 1.00 85.75 468 TYR A N 1
ATOM 3840 C CA . TYR A 1 468 ? -13.404 -3.593 13.281 1.00 85.75 468 TYR A CA 1
ATOM 3841 C C . TYR A 1 468 ? -13.114 -3.240 11.813 1.00 85.75 468 TYR A C 1
ATOM 3843 O O . TYR A 1 468 ? -13.166 -4.104 10.939 1.00 85.75 468 TYR A O 1
ATOM 3851 N N . ARG A 1 469 ? -12.798 -1.972 11.527 1.00 78.75 469 ARG A N 1
ATOM 3852 C CA . ARG A 1 469 ? -12.496 -1.515 10.163 1.00 78.75 469 ARG A CA 1
ATOM 3853 C C . ARG A 1 469 ? -11.163 -2.041 9.654 1.00 78.75 469 ARG A C 1
ATOM 3855 O O . ARG A 1 469 ? -11.119 -2.508 8.520 1.00 78.75 469 ARG A O 1
ATOM 3862 N N . ILE A 1 470 ? -10.121 -2.011 10.487 1.00 83.19 470 ILE A N 1
ATOM 3863 C CA . ILE A 1 470 ? -8.808 -2.575 10.142 1.00 83.19 470 ILE A CA 1
ATOM 3864 C C . ILE A 1 470 ? -8.972 -4.055 9.803 1.00 83.19 470 ILE A C 1
ATOM 3866 O O . ILE A 1 470 ? -8.562 -4.484 8.727 1.00 83.19 470 ILE A O 1
ATOM 3870 N N . VAL A 1 471 ? -9.659 -4.809 10.666 1.00 85.88 471 VAL A N 1
ATOM 3871 C CA . VAL A 1 471 ? -9.935 -6.232 10.445 1.00 85.88 471 VAL A CA 1
ATOM 3872 C C . VAL A 1 471 ? -10.698 -6.440 9.139 1.00 85.88 471 VAL A C 1
ATOM 3874 O O . VAL A 1 471 ? -10.244 -7.206 8.296 1.00 85.88 471 VAL A O 1
ATOM 3877 N N . ASN A 1 472 ? -11.796 -5.722 8.898 1.00 78.31 472 ASN A N 1
ATOM 3878 C CA . ASN A 1 472 ? -12.559 -5.870 7.654 1.00 78.31 472 ASN A CA 1
ATOM 3879 C C . ASN A 1 472 ? -11.739 -5.578 6.395 1.00 78.31 472 ASN A C 1
ATOM 3881 O O . ASN A 1 472 ? -11.847 -6.322 5.420 1.00 78.31 472 ASN A O 1
ATOM 3885 N N . ALA A 1 473 ? -10.904 -4.540 6.412 1.00 75.06 473 ALA A N 1
ATOM 3886 C CA . ALA A 1 473 ? -10.017 -4.232 5.296 1.00 75.06 473 ALA A CA 1
ATOM 3887 C C . ALA A 1 473 ? -9.010 -5.370 5.051 1.00 75.06 473 ALA A C 1
ATOM 3889 O O . ALA A 1 473 ? -8.787 -5.771 3.906 1.00 75.06 473 ALA A O 1
ATOM 3890 N N . MET A 1 474 ? -8.457 -5.956 6.120 1.00 79.06 474 MET A N 1
ATOM 3891 C CA . MET A 1 474 ? -7.607 -7.147 6.018 1.00 79.06 474 MET A CA 1
ATOM 3892 C C . MET A 1 474 ? -8.371 -8.336 5.417 1.00 79.06 474 MET A C 1
ATOM 3894 O O . MET A 1 474 ? -7.833 -9.035 4.557 1.00 79.06 474 MET A O 1
ATOM 3898 N N . MET A 1 475 ? -9.633 -8.545 5.811 1.00 73.75 475 MET A N 1
ATOM 3899 C CA . MET A 1 475 ? -10.466 -9.637 5.291 1.00 73.75 475 MET A CA 1
ATOM 3900 C C . MET A 1 475 ? -10.774 -9.483 3.806 1.00 73.75 475 MET A C 1
ATOM 3902 O O . MET A 1 475 ? -10.627 -10.441 3.048 1.00 73.75 475 MET A O 1
ATOM 3906 N N . GLN A 1 476 ? -11.132 -8.278 3.369 1.00 70.00 476 GLN A N 1
ATOM 3907 C CA . GLN A 1 476 ? -11.354 -7.981 1.953 1.00 70.00 476 GLN A CA 1
ATOM 3908 C C . GLN A 1 476 ? -10.090 -8.221 1.117 1.00 70.00 476 GLN A C 1
ATOM 3910 O O . GLN A 1 476 ? -10.155 -8.791 0.024 1.00 70.00 476 GLN A O 1
ATOM 3915 N N . LYS A 1 477 ? -8.918 -7.846 1.645 1.00 71.38 477 LYS A N 1
ATOM 3916 C CA . LYS A 1 477 ? -7.628 -8.090 0.987 1.00 71.38 477 LYS A CA 1
ATOM 3917 C C . LYS A 1 477 ? -7.341 -9.587 0.842 1.00 71.38 477 LYS A C 1
ATOM 3919 O O . LYS A 1 477 ? -6.952 -10.032 -0.233 1.00 71.38 477 LYS A O 1
ATOM 3924 N N . ALA A 1 478 ? -7.581 -10.370 1.893 1.00 69.94 478 ALA A N 1
ATOM 3925 C CA . ALA A 1 478 ? -7.373 -11.817 1.871 1.00 69.94 478 ALA A CA 1
ATOM 3926 C C . ALA A 1 478 ? -8.330 -12.547 0.906 1.00 69.94 478 ALA A C 1
ATOM 3928 O O . ALA A 1 478 ? -7.946 -13.535 0.290 1.00 69.94 478 ALA A O 1
ATOM 3929 N N . GLN A 1 479 ? -9.556 -12.051 0.715 1.00 68.69 479 GLN A N 1
ATOM 3930 C CA . GLN A 1 479 ? -10.519 -12.640 -0.229 1.00 68.69 479 GLN A CA 1
ATOM 3931 C C . GLN A 1 479 ? -10.226 -12.299 -1.702 1.00 68.69 479 GLN A C 1
ATOM 3933 O O . GLN A 1 479 ? -10.716 -12.979 -2.598 1.00 68.69 479 GLN A O 1
ATOM 3938 N N . SER A 1 480 ? -9.409 -11.275 -1.967 1.00 71.56 480 SER A N 1
ATOM 3939 C CA . SER A 1 480 ? -9.121 -10.754 -3.314 1.00 71.56 480 SER A CA 1
ATOM 3940 C C . SER A 1 480 ? -7.691 -11.044 -3.798 1.00 71.56 480 SER A C 1
ATOM 3942 O O . SER A 1 480 ? -7.176 -10.347 -4.677 1.00 71.56 480 SER A O 1
ATOM 3944 N N . ILE A 1 481 ? -7.046 -12.084 -3.254 1.00 75.62 481 ILE A N 1
ATOM 3945 C CA . ILE A 1 481 ? -5.660 -12.478 -3.573 1.00 75.62 481 ILE A CA 1
ATOM 3946 C C . ILE A 1 481 ? -5.464 -12.709 -5.077 1.00 75.62 481 ILE A C 1
ATOM 3948 O O . ILE A 1 481 ? -4.632 -12.044 -5.693 1.00 75.62 481 ILE A O 1
ATOM 3952 N N . GLU A 1 482 ? -6.256 -13.592 -5.694 1.00 78.00 482 GLU A N 1
ATOM 3953 C CA . GLU A 1 482 ? -6.102 -13.930 -7.118 1.00 78.00 482 GLU A CA 1
ATOM 3954 C C . GLU A 1 482 ? -6.328 -12.706 -8.020 1.00 78.00 482 GLU A C 1
ATOM 3956 O O . GLU A 1 482 ? -5.550 -12.443 -8.940 1.00 78.00 482 GLU A O 1
ATOM 3961 N N . GLY A 1 483 ? -7.364 -11.915 -7.718 1.00 75.19 483 GLY A N 1
ATOM 3962 C CA . GLY A 1 483 ? -7.652 -10.672 -8.431 1.00 75.19 483 GLY A CA 1
ATOM 3963 C C . GLY A 1 483 ? -6.506 -9.664 -8.323 1.00 75.19 483 GLY A C 1
ATOM 3964 O O . GLY A 1 483 ? -6.136 -9.040 -9.318 1.00 75.19 483 GLY A O 1
ATOM 3965 N N . SER A 1 484 ? -5.888 -9.554 -7.144 1.00 78.25 484 SER A N 1
ATOM 3966 C CA . SER A 1 484 ? -4.750 -8.660 -6.899 1.00 78.25 484 SER A CA 1
ATOM 3967 C C . SER A 1 484 ? -3.497 -9.091 -7.664 1.00 78.25 484 SER A C 1
ATOM 3969 O O . SER A 1 484 ? -2.845 -8.247 -8.280 1.00 78.25 484 SER A O 1
ATOM 3971 N N . ILE A 1 485 ? -3.188 -10.393 -7.688 1.00 83.19 485 ILE A N 1
ATOM 3972 C CA . ILE A 1 485 ? -2.066 -10.941 -8.469 1.00 83.19 485 ILE A CA 1
ATOM 3973 C C . ILE A 1 485 ? -2.290 -10.665 -9.954 1.00 83.19 485 ILE A C 1
ATOM 3975 O O . ILE A 1 485 ? -1.422 -10.095 -10.615 1.00 83.19 485 ILE A O 1
ATOM 3979 N N . ARG A 1 486 ? -3.484 -10.987 -10.468 1.00 84.19 486 ARG A N 1
ATOM 3980 C CA . ARG A 1 486 ? -3.844 -10.768 -11.874 1.00 84.19 486 ARG A CA 1
ATOM 3981 C C . ARG A 1 486 ? -3.735 -9.299 -12.267 1.00 84.19 486 ARG A C 1
ATOM 3983 O O . ARG A 1 486 ? -3.219 -8.984 -13.335 1.00 84.19 486 ARG A O 1
ATOM 3990 N N . LYS A 1 487 ? -4.177 -8.395 -11.395 1.00 79.81 487 LYS A N 1
ATOM 3991 C CA . LYS A 1 487 ? -4.078 -6.948 -11.599 1.00 79.81 487 LYS A CA 1
ATOM 3992 C C . LYS A 1 487 ? -2.623 -6.477 -11.672 1.00 79.81 487 LYS A C 1
ATOM 3994 O O . LYS A 1 487 ? -2.271 -5.769 -12.614 1.00 79.81 487 LYS A O 1
ATOM 3999 N N . ASN A 1 488 ? -1.775 -6.890 -10.727 1.00 81.38 488 ASN A N 1
ATOM 4000 C CA . ASN A 1 488 ? -0.358 -6.511 -10.715 1.00 81.38 488 ASN A CA 1
ATOM 4001 C C . ASN A 1 488 ? 0.398 -7.088 -11.917 1.00 81.38 488 ASN A C 1
ATOM 4003 O O . ASN A 1 488 ? 1.166 -6.367 -12.553 1.00 81.38 488 ASN A O 1
ATOM 4007 N N . TYR A 1 489 ? 0.121 -8.343 -12.270 1.00 88.31 489 TYR A N 1
ATOM 4008 C CA . TYR A 1 489 ? 0.628 -8.988 -13.478 1.00 88.31 489 TYR A CA 1
ATOM 4009 C C . TYR A 1 489 ? 0.217 -8.214 -14.744 1.00 88.31 489 TYR A C 1
ATOM 4011 O O . TYR A 1 489 ? 1.061 -7.887 -15.578 1.00 88.31 489 TYR A O 1
ATOM 4019 N N . ASN A 1 490 ? -1.065 -7.855 -14.872 1.00 87.88 490 ASN A N 1
ATOM 4020 C CA . ASN A 1 490 ? -1.575 -7.124 -16.034 1.00 87.88 490 ASN A CA 1
ATOM 4021 C C . ASN A 1 490 ? -0.968 -5.724 -16.154 1.00 87.88 490 ASN A C 1
ATOM 4023 O O . ASN A 1 490 ? -0.728 -5.275 -17.272 1.00 87.88 490 ASN A O 1
ATOM 4027 N N . ARG A 1 491 ? -0.692 -5.053 -15.028 1.00 87.25 491 ARG A N 1
ATOM 4028 C CA . ARG A 1 491 ? 0.016 -3.768 -15.022 1.00 87.25 491 ARG A CA 1
ATOM 4029 C C . ARG A 1 491 ? 1.429 -3.915 -15.583 1.00 87.25 491 ARG A C 1
ATOM 4031 O O . ARG A 1 491 ? 1.761 -3.207 -16.521 1.00 87.25 491 ARG A O 1
ATOM 4038 N N . ILE A 1 492 ? 2.210 -4.877 -15.082 1.00 88.00 492 ILE A N 1
ATOM 4039 C CA . ILE A 1 492 ? 3.569 -5.145 -15.592 1.00 88.00 492 ILE A CA 1
ATOM 4040 C C . ILE A 1 492 ? 3.520 -5.439 -17.095 1.00 88.00 492 ILE A C 1
ATOM 4042 O O . ILE A 1 492 ? 4.236 -4.823 -17.879 1.00 88.00 492 ILE A O 1
ATOM 4046 N N . LYS A 1 493 ? 2.609 -6.326 -17.513 1.00 91.56 493 LYS A N 1
ATOM 4047 C CA . LYS A 1 493 ? 2.401 -6.660 -18.925 1.00 91.56 493 LYS A CA 1
ATOM 4048 C C . LYS A 1 493 ? 2.074 -5.430 -19.768 1.00 91.56 493 LYS A C 1
ATOM 4050 O O . LYS A 1 493 ? 2.624 -5.271 -20.855 1.00 91.56 493 LYS A O 1
ATOM 4055 N N . HIS A 1 494 ? 1.168 -4.579 -19.294 1.00 89.38 494 HIS A N 1
ATOM 4056 C CA . HIS A 1 494 ? 0.801 -3.349 -19.982 1.00 89.38 494 HIS A CA 1
ATOM 4057 C C . HIS A 1 494 ? 2.006 -2.417 -20.131 1.00 89.38 494 HIS A C 1
ATOM 4059 O O . HIS A 1 494 ? 2.287 -1.987 -21.247 1.00 89.38 494 HIS A O 1
ATOM 4065 N N . ASP A 1 495 ? 2.735 -2.154 -19.049 1.00 86.75 495 ASP A N 1
ATOM 4066 C CA . ASP A 1 495 ? 3.861 -1.217 -19.041 1.00 86.75 495 ASP A CA 1
ATOM 4067 C C . ASP A 1 495 ? 4.983 -1.684 -19.981 1.00 86.75 495 ASP A C 1
ATOM 4069 O O . ASP A 1 495 ? 5.467 -0.908 -20.807 1.00 86.75 495 ASP A O 1
ATOM 4073 N N . THR A 1 496 ? 5.309 -2.979 -19.964 1.00 90.19 496 THR A N 1
ATOM 4074 C CA . THR A 1 496 ? 6.275 -3.579 -20.895 1.00 90.19 496 THR A CA 1
ATOM 4075 C C . THR A 1 496 ? 5.814 -3.501 -22.353 1.00 90.19 496 THR A C 1
ATOM 4077 O O . THR A 1 496 ? 6.614 -3.175 -23.228 1.00 90.19 496 THR A O 1
ATOM 4080 N N . LEU A 1 497 ? 4.530 -3.758 -22.635 1.00 89.75 497 LEU A N 1
ATOM 4081 C CA . LEU A 1 497 ? 3.969 -3.646 -23.991 1.00 89.75 497 LEU A CA 1
ATOM 4082 C C . LEU A 1 497 ? 3.924 -2.203 -24.498 1.00 89.75 497 LEU A C 1
ATOM 4084 O O . LEU A 1 497 ? 3.989 -1.975 -25.703 1.00 89.75 497 LEU A O 1
ATOM 4088 N N . GLN A 1 498 ? 3.743 -1.226 -23.610 1.00 86.75 498 GLN A N 1
ATOM 4089 C CA . GLN A 1 498 ? 3.812 0.185 -23.984 1.00 86.75 498 GLN A CA 1
ATOM 4090 C C . GLN A 1 498 ? 5.249 0.570 -24.322 1.00 86.75 498 GLN A C 1
ATOM 4092 O O . GLN A 1 498 ? 5.489 1.181 -25.361 1.00 86.75 498 GLN A O 1
ATOM 4097 N N . PHE A 1 499 ? 6.213 0.149 -23.501 1.00 85.81 499 PHE A N 1
ATOM 4098 C CA . PHE A 1 499 ? 7.622 0.438 -23.749 1.00 85.81 499 PHE A CA 1
ATOM 4099 C C . PHE A 1 499 ? 8.142 -0.243 -25.022 1.00 85.81 499 PHE A C 1
ATOM 4101 O O . PHE A 1 499 ? 8.858 0.381 -25.800 1.00 85.81 499 PHE A O 1
ATOM 4108 N N . SER A 1 500 ? 7.717 -1.480 -25.308 1.00 85.62 500 SER A N 1
ATOM 4109 C CA . SER A 1 500 ? 8.099 -2.182 -26.542 1.00 85.62 500 SER A CA 1
ATOM 4110 C C . SER A 1 500 ? 7.570 -1.504 -27.813 1.00 85.62 500 SER A C 1
ATOM 4112 O O . SER A 1 500 ? 8.085 -1.752 -28.898 1.00 85.62 500 SER A O 1
ATOM 4114 N N . LYS A 1 501 ? 6.529 -0.666 -27.707 1.00 80.88 501 LYS A N 1
ATOM 4115 C CA . LYS A 1 501 ? 5.939 0.075 -28.834 1.00 80.88 501 LYS A CA 1
ATOM 4116 C C . LYS A 1 501 ? 6.599 1.422 -29.099 1.00 80.88 501 LYS A C 1
ATOM 4118 O O . LYS A 1 501 ? 6.280 2.031 -30.118 1.00 80.88 501 LYS A O 1
ATOM 4123 N N . ALA A 1 502 ? 7.482 1.895 -28.219 1.00 65.50 502 ALA A N 1
ATOM 4124 C CA . ALA A 1 502 ? 8.269 3.097 -28.466 1.00 65.50 502 ALA A CA 1
ATOM 4125 C C . ALA A 1 502 ? 9.243 2.820 -29.631 1.00 65.50 502 ALA A C 1
ATOM 4127 O O . ALA A 1 502 ? 10.328 2.268 -29.450 1.00 65.50 502 ALA A O 1
ATOM 4128 N N . GLN A 1 503 ? 8.783 3.097 -30.855 1.00 58.00 503 GLN A N 1
ATOM 4129 C CA . GLN A 1 503 ? 9.506 2.856 -32.100 1.00 58.00 503 GLN A CA 1
ATOM 4130 C C . GLN A 1 503 ? 10.611 3.891 -32.288 1.00 58.00 503 GLN A C 1
ATOM 4132 O O . GLN A 1 503 ? 10.364 5.021 -32.709 1.00 58.00 503 GLN A O 1
ATOM 4137 N N . ASN A 1 504 ? 11.845 3.491 -31.994 1.00 67.12 504 ASN A N 1
ATOM 4138 C CA . ASN A 1 504 ? 13.027 4.316 -32.195 1.00 67.12 504 ASN A CA 1
ATOM 4139 C C . ASN A 1 504 ? 14.222 3.402 -32.524 1.00 67.12 504 ASN A C 1
ATOM 4141 O O . ASN A 1 504 ? 14.310 2.297 -31.984 1.00 67.12 504 ASN A O 1
ATOM 4145 N N . ASP A 1 505 ? 15.200 3.885 -33.300 1.00 77.62 505 ASP A N 1
ATOM 4146 C CA . ASP A 1 505 ? 16.489 3.204 -33.590 1.00 77.62 505 ASP A CA 1
ATOM 4147 C C . ASP A 1 505 ? 17.224 2.707 -32.330 1.00 77.62 505 ASP A C 1
ATOM 4149 O O . ASP A 1 505 ? 18.047 1.783 -32.343 1.00 77.62 505 ASP A O 1
ATOM 4153 N N . ARG A 1 506 ? 16.871 3.306 -31.194 1.00 81.50 506 ARG A N 1
ATOM 4154 C CA . ARG A 1 506 ? 17.304 2.928 -29.857 1.00 81.50 506 ARG A CA 1
ATOM 4155 C C . ARG A 1 506 ? 16.928 1.491 -29.472 1.00 81.50 506 ARG A C 1
ATOM 4157 O O . ARG A 1 506 ? 17.755 0.826 -28.858 1.00 81.50 506 ARG A O 1
ATOM 4164 N N . MET A 1 507 ? 15.749 0.989 -29.852 1.00 86.81 507 MET A N 1
ATOM 4165 C CA . MET A 1 507 ? 15.317 -0.382 -29.534 1.00 86.81 507 MET A CA 1
ATOM 4166 C C . MET A 1 507 ? 16.216 -1.423 -30.215 1.00 86.81 507 MET A C 1
ATOM 4168 O O . MET A 1 507 ? 16.705 -2.344 -29.565 1.00 86.81 507 MET A O 1
ATOM 4172 N N . ASN A 1 508 ? 16.530 -1.219 -31.497 1.00 87.38 508 ASN A N 1
ATOM 4173 C CA . ASN A 1 508 ? 17.451 -2.083 -32.244 1.00 87.38 508 ASN A CA 1
ATOM 4174 C C . ASN A 1 508 ? 18.869 -2.042 -31.657 1.00 87.38 508 ASN A C 1
ATOM 4176 O O . ASN A 1 508 ? 19.545 -3.068 -31.554 1.00 87.38 508 ASN A O 1
ATOM 4180 N N . SER A 1 509 ? 19.301 -0.861 -31.211 1.00 88.00 509 SER A N 1
ATOM 4181 C CA . SER A 1 509 ? 20.585 -0.690 -30.527 1.00 88.00 509 SER A CA 1
ATOM 4182 C C . SER A 1 509 ? 20.629 -1.456 -29.203 1.00 88.00 509 SER A C 1
ATOM 4184 O O . SER A 1 509 ? 21.616 -2.133 -28.921 1.00 88.00 509 SER A O 1
ATOM 4186 N N . TRP A 1 510 ? 19.555 -1.405 -28.411 1.00 88.50 510 TRP A N 1
ATOM 4187 C CA . TRP A 1 510 ? 19.436 -2.168 -27.170 1.00 88.50 510 TRP A CA 1
ATOM 4188 C C . TRP A 1 510 ? 19.402 -3.674 -27.401 1.00 88.50 510 TRP A C 1
ATOM 4190 O O . TRP A 1 510 ? 20.105 -4.393 -26.699 1.00 88.50 510 TRP A O 1
ATOM 4200 N N . ILE A 1 511 ? 18.668 -4.154 -28.404 1.00 91.31 511 ILE A N 1
ATOM 4201 C CA . ILE A 1 511 ? 18.630 -5.580 -28.767 1.00 91.31 511 ILE A CA 1
ATOM 4202 C C . ILE A 1 511 ? 20.037 -6.099 -29.068 1.00 91.31 511 ILE A C 1
ATOM 4204 O O . ILE A 1 511 ? 20.443 -7.138 -28.546 1.00 91.31 511 ILE A O 1
ATOM 4208 N N . LYS A 1 512 ? 20.817 -5.338 -29.848 1.00 92.31 512 LYS A N 1
ATOM 4209 C CA . LYS A 1 512 ? 22.218 -5.668 -30.128 1.00 92.31 512 LYS A CA 1
ATOM 4210 C C . LYS A 1 512 ? 23.084 -5.596 -28.867 1.00 92.31 512 LYS A C 1
ATOM 4212 O O . LYS A 1 512 ? 23.911 -6.474 -28.651 1.00 92.31 512 LYS A O 1
ATOM 4217 N N . TYR A 1 513 ? 22.901 -4.566 -28.042 1.00 93.12 513 TYR A N 1
ATOM 4218 C CA . TYR A 1 513 ? 23.704 -4.330 -26.838 1.00 93.12 513 TYR A CA 1
ATOM 4219 C C . TYR A 1 513 ? 23.487 -5.389 -25.748 1.00 93.12 513 TYR A C 1
ATOM 4221 O O . TYR A 1 513 ? 24.447 -5.849 -25.135 1.00 93.12 513 TYR A O 1
ATOM 4229 N N . TYR A 1 514 ? 22.238 -5.795 -25.518 1.00 93.38 514 TYR A N 1
ATOM 4230 C CA . TYR A 1 514 ? 21.870 -6.792 -24.513 1.00 93.38 514 TYR A CA 1
ATOM 4231 C C . TYR A 1 514 ? 21.915 -8.232 -25.036 1.00 93.38 514 TYR A C 1
ATOM 4233 O O . TYR A 1 514 ? 21.549 -9.146 -24.289 1.00 93.38 514 TYR A O 1
ATOM 4241 N N . SER A 1 515 ? 22.351 -8.439 -26.284 1.00 94.25 515 SER A N 1
ATOM 4242 C CA . SER A 1 515 ? 22.333 -9.735 -26.974 1.00 94.25 515 SER A CA 1
ATOM 4243 C C . SER A 1 515 ? 20.968 -10.423 -26.856 1.00 94.25 515 SER A C 1
ATOM 4245 O O . SER A 1 515 ? 20.871 -11.583 -26.455 1.00 94.25 515 SER A O 1
ATOM 4247 N N . THR A 1 516 ? 19.900 -9.667 -27.117 1.00 94.25 516 THR A N 1
ATOM 4248 C CA . THR A 1 516 ? 18.519 -10.113 -26.921 1.00 94.25 516 THR A CA 1
ATOM 4249 C C . THR A 1 516 ? 18.129 -11.147 -27.977 1.00 94.25 516 THR A C 1
ATOM 4251 O O . THR A 1 516 ? 18.235 -10.897 -29.176 1.00 94.25 516 THR A O 1
ATOM 4254 N N . THR A 1 517 ? 17.605 -12.281 -27.523 1.00 95.38 517 THR A N 1
ATOM 4255 C CA . THR A 1 517 ? 16.852 -13.253 -28.325 1.00 95.38 517 THR A CA 1
ATOM 4256 C C . THR A 1 517 ? 15.395 -13.264 -27.867 1.00 95.38 517 THR A C 1
ATOM 4258 O O . THR A 1 517 ? 15.040 -12.601 -26.893 1.00 95.38 517 THR A O 1
ATOM 4261 N N . ILE A 1 518 ? 14.523 -14.019 -28.539 1.00 93.50 518 ILE A N 1
ATOM 4262 C CA . ILE A 1 518 ? 13.126 -14.159 -28.096 1.00 93.50 518 ILE A CA 1
ATOM 4263 C C . ILE A 1 518 ? 13.032 -14.770 -26.679 1.00 93.50 518 ILE A C 1
ATOM 4265 O O . ILE A 1 518 ? 12.205 -14.355 -25.860 1.00 93.50 518 ILE A O 1
ATOM 4269 N N . ASP A 1 519 ? 13.963 -15.666 -26.339 1.00 93.44 519 ASP A N 1
ATOM 4270 C CA . ASP A 1 519 ? 13.969 -16.419 -25.081 1.00 93.44 519 ASP A CA 1
ATOM 4271 C C . ASP A 1 519 ? 14.810 -15.778 -23.970 1.00 93.44 519 ASP A C 1
ATOM 4273 O O . ASP A 1 519 ? 14.574 -16.043 -22.794 1.00 93.44 519 ASP A O 1
ATOM 4277 N N . ASN A 1 520 ? 15.782 -14.919 -24.293 1.00 93.88 520 ASN A N 1
ATOM 4278 C CA . ASN A 1 520 ? 16.678 -14.355 -23.284 1.00 93.88 520 ASN A CA 1
ATOM 4279 C C . ASN A 1 520 ? 17.104 -12.911 -23.583 1.00 93.88 520 ASN A C 1
ATOM 4281 O O . ASN A 1 520 ? 17.200 -12.480 -24.725 1.00 93.88 520 ASN A O 1
ATOM 4285 N N . CYS A 1 521 ? 17.392 -12.148 -22.527 1.00 94.31 521 CYS A N 1
ATOM 4286 C CA . CYS A 1 521 ? 17.892 -10.778 -22.629 1.00 94.31 521 CYS A CA 1
ATOM 4287 C C . CYS A 1 521 ? 18.727 -10.403 -21.406 1.00 94.31 521 CYS A C 1
ATOM 4289 O O . CYS A 1 521 ? 18.286 -10.610 -20.277 1.00 94.31 521 CYS A O 1
ATOM 4291 N N . ASN A 1 522 ? 19.888 -9.777 -21.593 1.00 93.19 522 ASN A N 1
ATOM 4292 C CA . ASN A 1 522 ? 20.784 -9.435 -20.481 1.00 93.19 522 ASN A CA 1
ATOM 4293 C C . ASN A 1 522 ? 20.408 -8.152 -19.709 1.00 93.19 522 ASN A C 1
ATOM 4295 O O . ASN A 1 522 ? 21.168 -7.725 -18.846 1.00 93.19 522 ASN A O 1
ATOM 4299 N N . CYS A 1 523 ? 19.252 -7.540 -19.978 1.00 93.62 523 CYS A N 1
ATOM 4300 C CA . CYS A 1 523 ? 18.776 -6.359 -19.246 1.00 93.62 523 CYS A CA 1
ATOM 4301 C C . CYS A 1 523 ? 18.168 -6.706 -17.868 1.00 93.62 523 CYS A C 1
ATOM 4303 O O . CYS A 1 523 ? 17.787 -7.852 -17.605 1.00 93.62 523 CYS A O 1
ATOM 4305 N N . SER A 1 524 ? 18.016 -5.699 -17.001 1.00 92.12 524 SER A N 1
ATOM 4306 C CA . SER A 1 524 ? 17.368 -5.825 -15.682 1.00 92.12 524 SER A CA 1
ATOM 4307 C C . SER A 1 524 ? 15.838 -5.764 -15.712 1.00 92.12 524 SER A C 1
ATOM 4309 O O . SER A 1 524 ? 15.204 -6.144 -14.726 1.00 92.12 524 SER A O 1
ATOM 4311 N N . GLU A 1 525 ? 15.234 -5.284 -16.804 1.00 91.88 525 GLU A N 1
ATOM 4312 C CA . GLU A 1 525 ? 13.775 -5.129 -16.909 1.00 91.88 525 GLU A CA 1
ATOM 4313 C C . GLU A 1 525 ? 13.044 -6.448 -16.595 1.00 91.88 525 GLU A C 1
ATOM 4315 O O . GLU A 1 525 ? 13.435 -7.515 -17.071 1.00 91.88 525 GLU A O 1
ATOM 4320 N N . ASN A 1 526 ? 11.992 -6.362 -15.775 1.00 92.62 526 ASN A N 1
ATOM 4321 C CA . ASN A 1 526 ? 11.131 -7.460 -15.320 1.00 92.62 526 ASN A CA 1
ATOM 4322 C C . ASN A 1 526 ? 11.817 -8.601 -14.550 1.00 92.62 526 ASN A C 1
ATOM 4324 O O . ASN A 1 526 ? 11.144 -9.560 -14.172 1.00 92.62 526 ASN A O 1
ATOM 4328 N N . ARG A 1 527 ? 13.130 -8.558 -14.283 1.00 94.00 527 ARG A N 1
ATOM 4329 C CA . ARG A 1 527 ? 13.843 -9.667 -13.616 1.00 94.00 527 ARG A CA 1
ATOM 4330 C C . ARG A 1 527 ? 13.419 -9.863 -12.160 1.00 94.00 527 ARG A C 1
ATOM 4332 O O . ARG A 1 527 ? 13.348 -11.004 -11.707 1.00 94.00 527 ARG A O 1
ATOM 4339 N N . LEU A 1 528 ? 13.150 -8.778 -11.430 1.00 93.31 528 LEU A N 1
ATOM 4340 C CA . LEU A 1 528 ? 12.675 -8.856 -10.045 1.00 93.31 528 LEU A CA 1
ATOM 4341 C C . LEU A 1 528 ? 11.233 -9.371 -10.008 1.00 93.31 528 LEU A C 1
ATOM 4343 O O . LEU A 1 528 ? 10.911 -10.286 -9.257 1.00 93.31 528 LEU A O 1
ATOM 4347 N N . GLU A 1 529 ? 10.385 -8.827 -10.871 1.00 93.31 529 GLU A N 1
ATOM 4348 C CA . GLU A 1 529 ? 8.980 -9.180 -11.039 1.00 93.31 529 GLU A CA 1
ATOM 4349 C C . GLU A 1 529 ? 8.814 -10.642 -11.454 1.00 93.31 529 GLU A C 1
ATOM 4351 O O . GLU A 1 529 ? 7.976 -11.344 -10.891 1.00 93.31 529 GLU A O 1
ATOM 4356 N N . SER A 1 530 ? 9.661 -11.119 -12.368 1.00 94.25 530 SER A N 1
ATOM 4357 C CA . SER A 1 530 ? 9.730 -12.527 -12.771 1.00 94.25 530 SER A CA 1
ATOM 4358 C C . SER A 1 530 ? 10.066 -13.429 -11.585 1.00 94.25 530 SER A C 1
ATOM 4360 O O . SER A 1 530 ? 9.411 -14.447 -11.371 1.00 94.25 530 SER A O 1
ATOM 4362 N N . ALA A 1 531 ? 11.049 -13.038 -10.764 1.00 94.00 531 ALA A N 1
ATOM 4363 C CA . ALA A 1 531 ? 11.425 -13.797 -9.573 1.00 94.00 531 ALA A CA 1
ATOM 4364 C C . ALA A 1 531 ? 10.301 -13.825 -8.524 1.00 94.00 531 ALA A C 1
ATOM 4366 O O . ALA A 1 531 ? 10.008 -14.893 -7.985 1.00 94.00 531 ALA A O 1
ATOM 4367 N N . MET A 1 532 ? 9.635 -12.689 -8.281 1.00 93.00 532 MET A N 1
ATOM 4368 C CA . MET A 1 532 ? 8.484 -12.596 -7.372 1.00 93.00 532 MET A CA 1
ATOM 4369 C C . MET A 1 532 ? 7.310 -13.461 -7.836 1.00 93.00 532 MET A C 1
ATOM 4371 O O . MET A 1 532 ? 6.688 -14.138 -7.023 1.00 93.00 532 MET A O 1
ATOM 4375 N N . LEU A 1 533 ? 6.990 -13.449 -9.132 1.00 91.69 533 LEU A N 1
ATOM 4376 C CA . LEU A 1 533 ? 5.859 -14.199 -9.684 1.00 91.69 533 LEU A CA 1
ATOM 4377 C C . LEU A 1 533 ? 6.186 -15.672 -9.970 1.00 91.69 533 LEU A C 1
ATOM 4379 O O . LEU A 1 533 ? 5.271 -16.458 -10.201 1.00 91.69 533 LEU A O 1
ATOM 4383 N N . GLY A 1 534 ? 7.468 -16.045 -9.966 1.00 91.06 534 GLY A N 1
ATOM 4384 C CA . GLY A 1 534 ? 7.920 -17.398 -10.288 1.00 91.06 534 GLY A CA 1
ATOM 4385 C C . GLY A 1 534 ? 7.722 -17.783 -11.758 1.00 91.06 534 GLY A C 1
ATOM 4386 O O . GLY A 1 534 ? 7.668 -18.970 -12.063 1.00 91.06 534 GLY A O 1
ATOM 4387 N N . VAL A 1 535 ? 7.599 -16.804 -12.658 1.00 93.19 535 VAL A N 1
ATOM 4388 C CA . VAL A 1 535 ? 7.422 -17.007 -14.105 1.00 93.19 535 VAL A CA 1
ATOM 4389 C C . VAL A 1 535 ? 8.383 -16.113 -14.874 1.00 93.19 535 VAL A C 1
ATOM 4391 O O . VAL A 1 535 ? 8.683 -15.005 -14.435 1.00 93.19 535 VAL A O 1
ATOM 4394 N N . ASP A 1 536 ? 8.856 -16.577 -16.027 1.00 94.38 536 ASP A N 1
ATOM 4395 C CA . ASP A 1 536 ? 9.725 -15.785 -16.898 1.00 94.38 536 ASP A CA 1
ATOM 4396 C C . ASP A 1 536 ? 8.909 -14.715 -17.639 1.00 94.38 536 ASP A C 1
ATOM 4398 O O . ASP A 1 536 ? 8.251 -14.998 -18.641 1.00 94.38 536 ASP A O 1
ATOM 4402 N N . LEU A 1 537 ? 8.906 -13.484 -17.121 1.00 95.38 537 LEU A N 1
ATOM 4403 C CA . LEU A 1 537 ? 8.274 -12.364 -17.807 1.00 95.38 537 LEU A CA 1
ATOM 4404 C C . LEU A 1 537 ? 9.239 -11.801 -18.856 1.00 95.38 537 LEU A C 1
ATOM 4406 O O . LEU A 1 537 ? 10.349 -11.386 -18.507 1.00 95.38 537 LEU A O 1
ATOM 4410 N N . PRO A 1 538 ? 8.829 -11.711 -20.133 1.00 96.06 538 PRO A N 1
ATOM 4411 C CA . PRO A 1 538 ? 9.666 -11.089 -21.143 1.00 96.06 538 PRO A CA 1
ATOM 4412 C C . PRO A 1 538 ? 9.840 -9.597 -20.830 1.00 96.06 538 PRO A C 1
ATOM 4414 O O . PRO A 1 538 ? 8.909 -8.928 -20.379 1.00 96.06 538 PRO A O 1
ATOM 4417 N N . CYS A 1 539 ? 11.038 -9.064 -21.063 1.00 95.06 539 CYS A N 1
ATOM 4418 C CA . CYS A 1 539 ? 11.275 -7.621 -21.090 1.00 95.06 539 CYS A CA 1
ATOM 4419 C C . CYS A 1 539 ? 10.768 -7.018 -22.406 1.00 95.06 539 CYS A C 1
ATOM 4421 O O . CYS A 1 539 ? 10.480 -7.740 -23.366 1.00 95.06 539 CYS A O 1
ATOM 4423 N N . SER A 1 540 ? 10.719 -5.693 -22.487 1.00 93.19 540 SER A N 1
ATOM 4424 C CA . SER A 1 540 ? 10.250 -4.977 -23.674 1.00 93.19 540 SER A CA 1
ATOM 4425 C C . SER A 1 540 ? 11.028 -5.343 -24.944 1.00 93.19 540 SER A C 1
ATOM 4427 O O . SER A 1 540 ? 10.421 -5.481 -26.005 1.00 93.19 540 SER A O 1
ATOM 4429 N N . HIS A 1 541 ? 12.335 -5.607 -24.830 1.00 93.12 541 HIS A N 1
ATOM 4430 C CA . HIS A 1 541 ? 13.183 -6.054 -25.941 1.00 93.12 541 HIS A CA 1
ATOM 4431 C C . HIS A 1 541 ? 12.755 -7.425 -26.489 1.00 93.12 541 HIS A C 1
ATOM 4433 O O . HIS A 1 541 ? 12.659 -7.614 -27.698 1.00 93.12 541 HIS A O 1
ATOM 4439 N N . ARG A 1 542 ? 12.456 -8.389 -25.605 1.00 94.94 542 ARG A N 1
ATOM 4440 C CA . ARG A 1 542 ? 11.978 -9.728 -26.001 1.00 94.94 542 ARG A CA 1
ATOM 4441 C C . ARG A 1 542 ? 10.602 -9.646 -26.650 1.00 94.94 542 ARG A C 1
ATOM 4443 O O . ARG A 1 542 ? 10.356 -10.292 -27.663 1.00 94.94 542 ARG A O 1
ATOM 4450 N N . VAL A 1 543 ? 9.719 -8.818 -26.092 1.00 94.12 543 VAL A N 1
ATOM 4451 C CA . VAL A 1 543 ? 8.379 -8.565 -26.642 1.00 94.12 543 VAL A CA 1
ATOM 4452 C C . VAL A 1 543 ? 8.464 -7.937 -28.032 1.00 94.12 543 VAL A C 1
ATOM 4454 O O . VAL A 1 543 ? 7.706 -8.328 -28.916 1.00 94.12 543 VAL A O 1
ATOM 4457 N N . TYR A 1 544 ? 9.407 -7.017 -28.254 1.00 91.25 544 TYR A N 1
ATOM 4458 C CA . TYR A 1 544 ? 9.664 -6.438 -29.575 1.00 91.25 544 TYR A CA 1
ATOM 4459 C C . TYR A 1 544 ? 10.061 -7.504 -30.610 1.00 91.25 544 TYR A C 1
ATOM 4461 O O . TYR A 1 544 ? 9.617 -7.439 -31.752 1.00 91.25 544 TYR A O 1
ATOM 4469 N N . LEU A 1 545 ? 10.821 -8.527 -30.200 1.00 91.75 545 LEU A N 1
ATOM 4470 C CA . LEU A 1 545 ? 11.171 -9.689 -31.032 1.00 91.75 545 LEU A CA 1
ATOM 4471 C C . LEU A 1 545 ? 10.050 -10.743 -31.152 1.00 91.75 545 LEU A C 1
ATOM 4473 O O . LEU A 1 545 ? 10.259 -11.784 -31.770 1.00 91.75 545 LEU A O 1
ATOM 4477 N N . GLY A 1 546 ? 8.870 -10.497 -30.575 1.00 92.25 546 GLY A N 1
ATOM 4478 C CA . GLY A 1 546 ? 7.705 -11.381 -30.679 1.00 92.25 546 GLY A CA 1
ATOM 4479 C C . GLY A 1 546 ? 7.492 -12.337 -29.502 1.00 92.25 546 GLY A C 1
ATOM 4480 O O . GLY A 1 546 ? 6.638 -13.217 -29.596 1.00 92.25 546 GLY A O 1
ATOM 4481 N N . ALA A 1 547 ? 8.214 -12.185 -28.385 1.00 95.00 547 ALA A N 1
ATOM 4482 C CA . ALA A 1 547 ? 8.002 -13.031 -27.211 1.00 95.00 547 ALA A CA 1
ATOM 4483 C C . ALA A 1 547 ? 6.598 -12.836 -26.614 1.00 95.00 547 ALA A C 1
ATOM 4485 O O . ALA A 1 547 ? 6.160 -11.716 -26.332 1.00 95.00 547 ALA A O 1
ATOM 4486 N N . SER A 1 548 ? 5.900 -13.943 -26.364 1.00 93.56 548 SER A N 1
ATOM 4487 C CA . SER A 1 548 ? 4.601 -13.936 -25.696 1.00 93.56 548 SER A CA 1
ATOM 4488 C C . SER A 1 548 ? 4.747 -13.915 -24.177 1.00 93.56 548 SER A C 1
ATOM 4490 O O . SER A 1 548 ? 5.602 -14.590 -23.608 1.00 93.56 548 SER A O 1
ATOM 4492 N N . PHE A 1 549 ? 3.848 -13.204 -23.504 1.00 95.12 549 PHE A N 1
ATOM 4493 C CA . PHE A 1 549 ? 3.740 -13.258 -22.049 1.00 95.12 549 PHE A CA 1
ATOM 4494 C C . PHE A 1 549 ? 3.219 -14.630 -21.573 1.00 95.12 549 PHE A C 1
ATOM 4496 O O . PHE A 1 549 ? 2.218 -15.101 -22.123 1.00 95.12 549 PHE A O 1
ATOM 4503 N N . PRO A 1 550 ? 3.816 -15.240 -20.529 1.00 94.44 550 PRO A N 1
ATOM 4504 C CA . PRO A 1 550 ? 3.328 -16.499 -19.962 1.00 94.44 550 PRO A CA 1
ATOM 4505 C C . PRO A 1 550 ? 1.971 -16.308 -19.278 1.00 94.44 550 PRO A C 1
ATOM 4507 O O . PRO A 1 550 ? 1.598 -15.189 -18.939 1.00 94.44 550 PRO A O 1
ATOM 4510 N N . ALA A 1 551 ? 1.227 -17.381 -19.010 1.00 92.25 551 ALA A N 1
ATOM 4511 C CA . ALA A 1 551 ? -0.017 -17.268 -18.249 1.00 92.25 551 ALA A CA 1
ATOM 4512 C C . ALA A 1 551 ? 0.230 -16.694 -16.837 1.00 92.25 551 ALA A C 1
ATOM 4514 O O . ALA A 1 551 ? 1.237 -16.998 -16.198 1.00 92.25 551 ALA A O 1
ATOM 4515 N N . CYS A 1 552 ? -0.707 -15.879 -16.338 1.00 89.44 552 CYS A N 1
ATOM 4516 C CA . CYS A 1 552 ? -0.661 -15.394 -14.958 1.00 89.44 552 CYS A CA 1
ATOM 4517 C C . CYS A 1 552 ? -0.666 -16.595 -13.990 1.00 89.44 552 CYS A C 1
ATOM 4519 O O . CYS A 1 552 ? -1.525 -17.472 -14.151 1.00 89.44 552 CYS A O 1
ATOM 4521 N N . PRO A 1 553 ? 0.225 -16.632 -12.978 1.00 87.19 553 PRO A N 1
ATOM 4522 C CA . PRO A 1 553 ? 0.225 -17.690 -11.975 1.00 87.19 553 PRO A CA 1
ATOM 4523 C C . PRO A 1 553 ? -1.150 -17.792 -11.311 1.00 87.19 553 PRO A C 1
ATOM 4525 O O . PRO A 1 553 ? -1.722 -16.779 -10.899 1.00 87.19 553 PRO A O 1
ATOM 4528 N N . LYS A 1 554 ? -1.689 -19.010 -11.217 1.00 81.00 554 LYS A N 1
ATOM 4529 C CA . LYS A 1 554 ? -2.933 -19.281 -10.492 1.00 81.00 554 LYS A CA 1
ATOM 4530 C C . LYS A 1 554 ? -2.589 -19.784 -9.103 1.00 81.00 554 LYS A C 1
ATOM 4532 O O . LYS A 1 554 ? -1.955 -20.825 -8.968 1.00 81.00 554 LYS A O 1
ATOM 4537 N N . ILE A 1 555 ? -3.042 -19.059 -8.088 1.00 75.50 555 ILE A N 1
ATOM 4538 C CA . ILE A 1 555 ? -2.831 -19.422 -6.689 1.00 75.50 555 ILE A CA 1
ATOM 4539 C C . ILE A 1 555 ? -4.183 -19.492 -6.027 1.00 75.50 555 ILE A C 1
ATOM 4541 O O . ILE A 1 555 ? -4.934 -18.517 -6.025 1.00 75.50 555 ILE A O 1
ATOM 4545 N N . LYS A 1 556 ? -4.472 -20.651 -5.449 1.00 68.19 556 LYS A N 1
ATOM 4546 C CA . LYS A 1 556 ? -5.652 -20.849 -4.628 1.00 68.19 556 LYS A CA 1
ATOM 4547 C C . LYS A 1 556 ? -5.181 -21.217 -3.224 1.00 68.19 556 LYS A C 1
ATOM 4549 O O . LYS A 1 556 ? -4.977 -22.401 -2.965 1.00 68.19 556 LYS A O 1
ATOM 4554 N N . PRO A 1 557 ? -4.946 -20.222 -2.352 1.00 68.56 557 PRO A N 1
ATOM 4555 C CA . PRO A 1 557 ? -4.487 -20.492 -0.999 1.00 68.56 557 PRO A CA 1
ATOM 4556 C C . PRO A 1 557 ? -5.491 -21.390 -0.275 1.00 68.56 557 PRO A C 1
ATOM 4558 O O . PRO A 1 557 ? -6.706 -21.191 -0.384 1.00 68.56 557 PRO A O 1
ATOM 4561 N N . THR A 1 558 ? -4.996 -22.368 0.483 1.00 68.81 558 THR A N 1
ATOM 4562 C CA . THR A 1 558 ? -5.860 -23.179 1.350 1.00 68.81 558 THR A CA 1
ATOM 4563 C C . THR A 1 558 ? -6.183 -22.373 2.603 1.00 68.81 558 THR A C 1
ATOM 4565 O O . THR A 1 558 ? -5.485 -22.442 3.607 1.00 68.81 558 THR A O 1
ATOM 4568 N N . VAL A 1 559 ? -7.242 -21.569 2.536 1.00 71.62 559 VAL A N 1
ATOM 4569 C CA . VAL A 1 559 ? -7.649 -20.687 3.635 1.00 71.62 559 VAL A CA 1
ATOM 4570 C C . VAL A 1 559 ? -8.499 -21.476 4.632 1.00 71.62 559 VAL A C 1
ATOM 4572 O O . VAL A 1 559 ? -9.693 -21.689 4.412 1.00 71.62 559 VAL A O 1
ATOM 4575 N N . LYS A 1 560 ? -7.892 -21.913 5.739 1.00 78.94 560 LYS A N 1
ATOM 4576 C CA . LYS A 1 560 ? -8.598 -22.551 6.862 1.00 78.94 560 LYS A CA 1
ATOM 4577 C C . LYS A 1 560 ? -8.672 -21.592 8.041 1.00 78.94 560 LYS A C 1
ATOM 4579 O O . LYS A 1 560 ? -7.702 -20.913 8.370 1.00 78.94 560 LYS A O 1
ATOM 4584 N N . ARG A 1 561 ? -9.842 -21.526 8.677 1.00 80.12 561 ARG A N 1
ATOM 4585 C CA . ARG A 1 561 ? -10.031 -20.754 9.908 1.00 80.12 561 ARG A CA 1
ATOM 4586 C C . ARG A 1 561 ? -9.430 -21.531 11.068 1.00 80.12 561 ARG A C 1
ATOM 4588 O O . ARG A 1 561 ? -9.806 -22.674 11.287 1.00 80.12 561 ARG A O 1
ATOM 4595 N N . GLN A 1 562 ? -8.508 -20.907 11.787 1.00 86.94 562 GLN A N 1
ATOM 4596 C CA . GLN A 1 562 ? -8.011 -21.411 13.064 1.00 86.94 562 GLN A CA 1
ATOM 4597 C C . GLN A 1 562 ? -8.940 -21.012 14.224 1.00 86.94 562 GLN A C 1
ATOM 4599 O O . GLN A 1 562 ? -9.005 -21.725 15.215 1.00 86.94 562 GLN A O 1
ATOM 4604 N N . TRP A 1 563 ? -9.696 -19.914 14.066 1.00 86.81 563 TRP A N 1
ATOM 4605 C CA . TRP A 1 563 ? -10.691 -19.441 15.032 1.00 86.81 563 TRP A CA 1
ATOM 4606 C C . TRP A 1 563 ? -12.030 -19.139 14.353 1.00 86.81 563 TRP A C 1
ATOM 4608 O O . TRP A 1 563 ? -12.102 -18.304 13.446 1.00 86.81 563 TRP A O 1
ATOM 4618 N N . ASP A 1 564 ? -13.098 -19.783 14.829 1.00 83.19 564 ASP A N 1
ATOM 4619 C CA . ASP A 1 564 ? -14.477 -19.548 14.373 1.00 83.19 564 ASP A CA 1
ATOM 4620 C C . ASP A 1 564 ? -15.173 -18.399 15.109 1.00 83.19 564 ASP A C 1
ATOM 4622 O O . ASP A 1 564 ? -16.219 -17.923 14.673 1.00 83.19 564 ASP A O 1
ATOM 4626 N N . LYS A 1 565 ? -14.594 -17.912 16.208 1.00 89.19 565 LYS A N 1
ATOM 4627 C CA . LYS A 1 565 ? -15.040 -16.743 16.983 1.00 89.19 565 LYS A CA 1
ATOM 4628 C C . LYS A 1 565 ? -13.833 -15.859 17.307 1.00 89.19 565 LYS A C 1
ATOM 4630 O O . LYS A 1 565 ? -12.710 -16.214 16.957 1.00 89.19 565 LYS A O 1
ATOM 4635 N N . LEU A 1 566 ? -14.054 -14.687 17.898 1.00 91.69 566 LEU A N 1
ATOM 4636 C CA . LEU A 1 566 ? -12.959 -13.897 18.455 1.00 91.69 566 LEU A CA 1
ATOM 4637 C C . LEU A 1 566 ? -12.537 -14.500 19.801 1.00 91.69 566 LEU A C 1
ATOM 4639 O O . LEU A 1 566 ? -13.338 -14.537 20.731 1.00 91.69 566 LEU A O 1
ATOM 4643 N N . GLU A 1 567 ? -11.293 -14.953 19.905 1.00 93.38 567 GLU A N 1
ATOM 4644 C CA . GLU A 1 567 ? -10.667 -15.302 21.181 1.00 93.38 567 GLU A CA 1
ATOM 4645 C C . GLU A 1 567 ? -9.957 -14.084 21.766 1.00 93.38 567 GLU A C 1
ATOM 4647 O O . GLU A 1 567 ? -9.224 -13.386 21.060 1.00 93.38 567 GLU A O 1
ATOM 4652 N N . ILE A 1 568 ? -10.154 -13.838 23.061 1.00 92.50 568 ILE A N 1
ATOM 4653 C CA . ILE A 1 568 ? -9.577 -12.693 23.765 1.00 92.50 568 ILE A CA 1
ATOM 4654 C C . ILE A 1 568 ? -8.687 -13.194 24.892 1.00 92.50 568 ILE A C 1
ATOM 4656 O O . ILE A 1 568 ? -9.091 -14.037 25.689 1.00 92.50 568 ILE A O 1
ATOM 4660 N N . SER A 1 569 ? -7.481 -12.643 24.968 1.00 92.88 569 SER A N 1
ATOM 4661 C CA . SER A 1 569 ? -6.538 -12.873 26.057 1.00 92.88 569 SER A CA 1
ATOM 4662 C C . SER A 1 569 ? -6.173 -11.548 26.706 1.00 92.88 569 SER A C 1
ATOM 4664 O O . SER A 1 569 ? -5.773 -10.609 26.016 1.00 92.88 569 SER A O 1
ATOM 4666 N N . PHE A 1 570 ? -6.234 -11.491 28.032 1.00 90.94 570 PHE A N 1
ATOM 4667 C CA . PHE A 1 570 ? -5.763 -10.347 28.804 1.00 90.94 570 PHE A CA 1
ATOM 4668 C C . PHE A 1 570 ? -4.392 -10.651 29.399 1.00 90.94 570 PHE A C 1
ATOM 4670 O O . PHE A 1 570 ? -4.168 -11.730 29.942 1.00 90.94 570 PHE A O 1
ATOM 4677 N N . ASN A 1 571 ? -3.471 -9.705 29.271 1.00 89.62 571 ASN A N 1
ATOM 4678 C CA . ASN A 1 571 ? -2.169 -9.745 29.915 1.00 89.62 571 ASN A CA 1
ATOM 4679 C C . ASN A 1 571 ? -2.091 -8.576 30.899 1.00 89.62 571 ASN A C 1
ATOM 4681 O O . ASN A 1 571 ? -2.125 -7.414 30.491 1.00 89.62 571 ASN A O 1
ATOM 4685 N N . HIS A 1 572 ? -2.041 -8.879 32.193 1.00 85.44 572 HIS A N 1
ATOM 4686 C CA . HIS A 1 572 ? -2.045 -7.856 33.232 1.00 85.44 572 HIS A CA 1
ATOM 4687 C C . HIS A 1 572 ? -0.633 -7.300 33.411 1.00 85.44 572 HIS A C 1
ATOM 4689 O O . HIS A 1 572 ? 0.275 -7.994 33.863 1.00 85.44 572 HIS A O 1
ATOM 4695 N N . VAL A 1 573 ? -0.453 -6.032 33.051 1.00 83.19 573 VAL A N 1
ATOM 4696 C CA . VAL A 1 573 ? 0.809 -5.311 33.212 1.00 83.19 573 VAL A CA 1
ATOM 4697 C C . VAL A 1 573 ? 0.789 -4.576 34.545 1.00 83.19 573 VAL A C 1
ATOM 4699 O O . VAL A 1 573 ? -0.223 -3.979 34.930 1.00 83.19 573 VAL A O 1
ATOM 4702 N N . LEU A 1 574 ? 1.923 -4.610 35.247 1.00 74.12 574 LEU A N 1
ATOM 4703 C CA . LEU A 1 574 ? 2.083 -3.893 36.505 1.00 74.12 574 LEU A CA 1
ATOM 4704 C C . LEU A 1 574 ? 1.789 -2.393 36.323 1.00 74.12 574 LEU A C 1
ATOM 4706 O O . LEU A 1 574 ? 2.080 -1.824 35.264 1.00 74.12 574 LEU A O 1
ATOM 4710 N N . PRO A 1 575 ? 1.219 -1.729 37.344 1.00 62.09 575 PRO A N 1
ATOM 4711 C CA . PRO A 1 575 ? 1.107 -0.284 37.332 1.00 62.09 575 PRO A CA 1
ATOM 4712 C C . PRO A 1 575 ? 2.492 0.339 37.141 1.00 62.09 575 PRO A C 1
ATOM 4714 O O . PRO A 1 575 ? 3.456 -0.119 37.751 1.00 62.09 575 PRO A O 1
ATOM 4717 N N . ASP A 1 576 ? 2.586 1.399 36.331 1.00 59.91 576 ASP A N 1
ATOM 4718 C CA . ASP A 1 576 ? 3.768 2.264 36.353 1.00 59.91 576 ASP A CA 1
ATOM 4719 C C . ASP A 1 576 ? 4.028 2.623 37.830 1.00 59.91 576 ASP A C 1
ATOM 4721 O O . ASP A 1 576 ? 3.076 2.970 38.542 1.00 59.91 576 ASP A O 1
ATOM 4725 N N . SER A 1 577 ? 5.272 2.493 38.306 1.00 49.56 577 SER A N 1
ATOM 4726 C CA . SER A 1 577 ? 5.630 2.889 39.673 1.00 49.56 577 SER A CA 1
ATOM 4727 C C . SER A 1 577 ? 5.126 4.313 39.945 1.00 49.56 577 SER A C 1
ATOM 4729 O O . SER A 1 577 ? 4.982 5.112 39.015 1.00 49.56 577 SER A O 1
ATOM 4731 N N . ALA A 1 578 ? 4.837 4.667 41.201 1.00 48.41 578 ALA A N 1
ATOM 4732 C CA . ALA A 1 578 ? 4.366 6.017 41.542 1.00 48.41 578 ALA A CA 1
ATOM 4733 C C . ALA A 1 578 ? 5.310 7.133 41.025 1.00 48.41 578 ALA A C 1
ATOM 4735 O O . ALA A 1 578 ? 4.860 8.245 40.768 1.00 48.41 578 ALA A O 1
ATOM 4736 N N . GLU A 1 579 ? 6.586 6.810 40.785 1.00 41.78 579 GLU A N 1
ATOM 4737 C CA . GLU A 1 579 ? 7.595 7.682 40.165 1.00 41.78 579 GLU A CA 1
ATOM 4738 C C . GLU A 1 579 ? 7.475 7.816 38.629 1.00 41.78 579 GLU A C 1
ATOM 4740 O O . GLU A 1 579 ? 7.983 8.779 38.059 1.00 41.78 579 GLU A O 1
ATOM 4745 N N . GLY A 1 580 ? 6.789 6.892 37.942 1.00 42.03 580 GLY A N 1
ATOM 4746 C CA . GLY A 1 580 ? 6.604 6.862 36.481 1.00 42.03 580 GLY A CA 1
ATOM 4747 C C . GLY A 1 580 ? 5.171 7.119 35.988 1.00 42.03 580 GLY A C 1
ATOM 4748 O O . GLY A 1 580 ? 4.952 7.320 34.789 1.00 42.03 580 GLY A O 1
ATOM 4749 N N . ALA A 1 581 ? 4.175 7.144 36.877 1.00 42.72 581 ALA A N 1
ATOM 4750 C CA . ALA A 1 581 ? 2.805 7.514 36.531 1.00 42.72 581 ALA A CA 1
ATOM 4751 C C . ALA A 1 581 ? 2.719 9.021 36.218 1.00 42.72 581 ALA A C 1
ATOM 4753 O O . ALA A 1 581 ? 2.499 9.850 37.097 1.00 42.72 581 ALA A O 1
ATOM 4754 N N . LEU A 1 582 ? 2.877 9.389 34.942 1.00 49.94 582 LEU A N 1
ATOM 4755 C CA . LEU A 1 582 ? 2.687 10.765 34.473 1.00 49.94 582 LEU A CA 1
ATOM 4756 C C . LEU A 1 582 ? 1.257 11.220 34.792 1.00 49.94 582 LEU A C 1
ATOM 4758 O O . LEU A 1 582 ? 0.309 10.834 34.096 1.00 49.94 582 LEU A O 1
ATOM 4762 N N . SER A 1 583 ? 1.108 12.046 35.830 1.00 62.84 583 SER A N 1
ATOM 4763 C CA . SER A 1 583 ? -0.156 12.708 36.146 1.00 62.84 583 SER A CA 1
ATOM 4764 C C . SER A 1 583 ? -0.651 13.502 34.928 1.00 62.84 583 SER A C 1
ATOM 4766 O O . SER A 1 583 ? 0.133 13.850 34.039 1.00 62.84 583 SER A O 1
ATOM 4768 N N . LEU A 1 584 ? -1.954 13.802 34.863 1.00 62.81 584 LEU A N 1
ATOM 4769 C CA . LEU A 1 584 ? -2.534 14.661 33.813 1.00 62.81 584 LEU A CA 1
ATOM 4770 C C . LEU A 1 584 ? -1.718 15.948 33.611 1.00 62.81 584 LEU A C 1
ATOM 4772 O O . LEU A 1 584 ? -1.496 16.362 32.478 1.00 62.81 584 LEU A O 1
ATOM 4776 N N . ILE A 1 585 ? -1.186 16.491 34.709 1.00 70.62 585 ILE A N 1
ATOM 4777 C CA . ILE A 1 585 ? -0.292 17.647 34.722 1.00 70.62 585 ILE A CA 1
ATOM 4778 C C . ILE A 1 585 ? 0.964 17.380 33.891 1.00 70.62 585 ILE A C 1
ATOM 4780 O O . ILE A 1 585 ? 1.286 18.154 32.994 1.00 70.62 585 ILE A O 1
ATOM 4784 N N . VAL A 1 586 ? 1.662 16.266 34.125 1.00 71.94 586 VAL A N 1
ATOM 4785 C CA . VAL A 1 586 ? 2.884 15.970 33.366 1.00 71.94 586 VAL A CA 1
ATOM 4786 C C . VAL A 1 586 ? 2.580 15.616 31.906 1.00 71.94 586 VAL A C 1
ATOM 4788 O O . VAL A 1 586 ? 3.376 15.925 31.021 1.00 71.94 586 VAL A O 1
ATOM 4791 N N . GLN A 1 587 ? 1.419 15.026 31.609 1.00 70.62 587 GLN A N 1
ATOM 4792 C CA . GLN A 1 587 ? 0.989 14.788 30.223 1.00 70.62 587 GLN A CA 1
ATOM 4793 C C . GLN A 1 587 ? 0.734 16.097 29.469 1.00 70.62 587 GLN A C 1
ATOM 4795 O O . GLN A 1 587 ? 1.200 16.241 28.336 1.00 70.62 587 GLN A O 1
ATOM 4800 N N . ASP A 1 588 ? 0.045 17.051 30.094 1.00 78.69 588 ASP A N 1
ATOM 4801 C CA . ASP A 1 588 ? -0.220 18.359 29.500 1.00 78.69 588 ASP A CA 1
ATOM 4802 C C . ASP A 1 588 ? 1.079 19.170 29.343 1.00 78.69 588 ASP A C 1
ATOM 4804 O O . ASP A 1 588 ? 1.304 19.753 28.279 1.00 78.69 588 ASP A O 1
ATOM 4808 N N . ILE A 1 589 ? 1.990 19.116 30.325 1.00 81.19 589 ILE A N 1
ATOM 4809 C CA . ILE A 1 589 ? 3.334 19.711 30.221 1.00 81.19 589 ILE A CA 1
ATOM 4810 C C . ILE A 1 589 ? 4.104 19.093 29.046 1.00 81.19 589 ILE A C 1
ATOM 4812 O O . ILE A 1 589 ? 4.590 19.816 28.177 1.00 81.19 589 ILE A O 1
ATOM 4816 N N . ASN A 1 590 ? 4.168 17.762 28.953 1.00 81.25 590 ASN A N 1
ATOM 4817 C CA . ASN A 1 590 ? 4.877 17.067 27.874 1.00 81.25 590 ASN A CA 1
ATOM 4818 C C . ASN A 1 590 ? 4.292 17.384 26.494 1.00 81.25 590 ASN A C 1
ATOM 4820 O O . ASN A 1 590 ? 5.032 17.557 25.520 1.00 81.25 590 ASN A O 1
ATOM 4824 N N . TYR A 1 591 ? 2.965 17.458 26.394 1.00 80.12 591 TYR A N 1
ATOM 4825 C CA . TYR A 1 591 ? 2.282 17.858 25.170 1.00 80.12 591 TYR A CA 1
ATOM 4826 C C . TYR A 1 591 ? 2.622 19.302 24.786 1.00 80.12 591 TYR A C 1
ATOM 4828 O O . TYR A 1 591 ? 2.939 19.562 23.619 1.00 80.12 591 TYR A O 1
ATOM 4836 N N . ALA A 1 592 ? 2.618 20.225 25.750 1.00 83.44 592 ALA A N 1
ATOM 4837 C CA . ALA A 1 592 ? 2.954 21.621 25.516 1.00 83.44 592 ALA A CA 1
ATOM 4838 C C . ALA A 1 592 ? 4.416 21.799 25.089 1.00 83.44 592 ALA A C 1
ATOM 4840 O O . ALA A 1 592 ? 4.676 22.444 24.073 1.00 83.44 592 ALA A O 1
ATOM 4841 N N . VAL A 1 593 ? 5.360 21.136 25.764 1.00 85.38 593 VAL A N 1
ATOM 4842 C CA . VAL A 1 593 ? 6.789 21.151 25.409 1.00 85.38 593 VAL A CA 1
ATOM 4843 C C . VAL A 1 593 ? 7.012 20.618 23.992 1.00 85.38 593 VAL A C 1
ATOM 4845 O O . VAL A 1 593 ? 7.676 21.269 23.181 1.00 85.38 593 VAL A O 1
ATOM 4848 N N . LYS A 1 594 ? 6.419 19.464 23.649 1.00 84.38 594 LYS A N 1
ATOM 4849 C CA . LYS A 1 594 ? 6.519 18.883 22.297 1.00 84.38 594 LYS A CA 1
ATOM 4850 C C . LYS A 1 594 ? 5.928 19.810 21.234 1.00 84.38 594 LYS A C 1
ATOM 4852 O O . LYS A 1 594 ? 6.518 19.954 20.163 1.00 84.38 594 LYS A O 1
ATOM 4857 N N . SER A 1 595 ? 4.788 20.435 21.524 1.00 83.31 595 SER A N 1
ATOM 4858 C CA . SER A 1 595 ? 4.111 21.349 20.600 1.00 83.31 595 SER A CA 1
ATOM 4859 C C . SER A 1 595 ? 4.932 22.619 20.377 1.00 83.31 595 SER A C 1
ATOM 4861 O O . SER A 1 595 ? 5.233 22.946 19.230 1.00 83.31 595 SER A O 1
ATOM 4863 N N . ILE A 1 596 ? 5.388 23.274 21.450 1.00 88.31 596 ILE A N 1
ATOM 4864 C CA . ILE A 1 596 ? 6.226 24.477 21.370 1.00 88.31 596 ILE A CA 1
ATOM 4865 C C . ILE A 1 596 ? 7.506 24.179 20.595 1.00 88.31 596 ILE A C 1
ATOM 4867 O O . ILE A 1 596 ? 7.793 24.876 19.628 1.00 88.31 596 ILE A O 1
ATOM 4871 N N . LYS A 1 597 ? 8.237 23.112 20.942 1.00 89.00 597 LYS A N 1
ATOM 4872 C CA . LYS A 1 597 ? 9.469 22.709 20.242 1.00 89.00 597 LYS A CA 1
ATOM 4873 C C . LYS A 1 597 ? 9.241 22.493 18.746 1.00 89.00 597 LYS A C 1
ATOM 4875 O O . LYS A 1 597 ? 10.055 22.909 17.923 1.00 89.00 597 LYS A O 1
ATOM 4880 N N . ARG A 1 598 ? 8.133 21.838 18.387 1.00 84.50 598 ARG A N 1
ATOM 4881 C CA . ARG A 1 598 ? 7.791 21.542 16.992 1.00 84.50 598 ARG A CA 1
ATOM 4882 C C . ARG A 1 598 ? 7.498 22.806 16.188 1.00 84.50 598 ARG A C 1
ATOM 4884 O O . ARG A 1 598 ? 7.980 22.900 15.065 1.00 84.50 598 ARG A O 1
ATOM 4891 N N . PHE A 1 599 ? 6.708 23.730 16.733 1.00 83.38 599 PHE A N 1
ATOM 4892 C CA . PHE A 1 599 ? 6.225 24.901 15.994 1.00 83.38 599 PHE A CA 1
ATOM 4893 C C . PHE A 1 599 ? 7.151 26.124 16.097 1.00 83.38 599 PHE A C 1
ATOM 4895 O O . PHE A 1 599 ? 7.193 26.918 15.164 1.00 83.38 599 PHE A O 1
ATOM 4902 N N . SER A 1 600 ? 7.942 26.262 17.166 1.00 86.81 600 SER A N 1
ATOM 4903 C CA . SER A 1 600 ? 8.977 27.307 17.271 1.00 86.81 600 SER A CA 1
ATOM 4904 C C . SER A 1 600 ? 10.297 26.910 16.601 1.00 86.81 600 SER A C 1
ATOM 4906 O O . SER A 1 600 ? 11.117 27.768 16.271 1.00 86.81 600 SER A O 1
ATOM 4908 N N . HIS A 1 601 ? 10.522 25.603 16.409 1.00 87.06 601 HIS A N 1
ATOM 4909 C CA . HIS A 1 601 ? 11.798 24.997 16.010 1.00 87.06 601 HIS A CA 1
ATOM 4910 C C . HIS A 1 601 ? 12.990 25.369 16.918 1.00 87.06 601 HIS A C 1
ATOM 4912 O O . HIS A 1 601 ? 14.147 25.299 16.487 1.00 87.06 601 HIS A O 1
ATOM 4918 N N . TYR A 1 602 ? 12.734 25.773 18.163 1.00 89.25 602 TYR A N 1
ATOM 4919 C CA . TYR A 1 602 ? 13.773 26.015 19.160 1.00 89.25 602 TYR A CA 1
ATOM 4920 C C . TYR A 1 602 ? 14.273 24.684 19.740 1.00 89.25 602 TYR A C 1
ATOM 4922 O O . TYR A 1 602 ? 13.485 23.781 20.021 1.00 89.25 602 TYR A O 1
ATOM 4930 N N . LYS A 1 603 ? 15.596 24.515 19.856 1.00 86.69 603 LYS A N 1
ATOM 4931 C CA . LYS A 1 603 ? 16.205 23.197 20.126 1.00 86.69 603 LYS A CA 1
ATOM 4932 C C . LYS A 1 603 ? 16.332 22.866 21.611 1.00 86.69 603 LYS A C 1
ATOM 4934 O O . LYS A 1 603 ? 16.247 21.688 21.966 1.00 86.69 603 LYS A O 1
ATOM 4939 N N . ASP A 1 604 ? 16.537 23.877 22.450 1.00 88.81 604 ASP A N 1
ATOM 4940 C CA . ASP A 1 604 ? 16.767 23.698 23.881 1.00 88.81 604 ASP A CA 1
ATOM 4941 C C . ASP A 1 604 ? 15.455 23.331 24.581 1.00 88.81 604 ASP A C 1
ATOM 4943 O O . ASP A 1 604 ? 14.545 24.143 24.736 1.00 88.81 604 ASP A O 1
ATOM 4947 N N . THR A 1 605 ? 15.342 22.054 24.939 1.00 87.19 605 THR A N 1
ATOM 4948 C CA . THR A 1 605 ? 14.112 21.496 25.511 1.00 87.19 605 THR A CA 1
ATOM 4949 C C . THR A 1 605 ? 13.980 21.841 26.992 1.00 87.19 605 THR A C 1
ATOM 4951 O O . THR A 1 605 ? 12.855 21.997 27.456 1.00 87.19 605 THR A O 1
ATOM 4954 N N . ALA A 1 606 ? 15.096 22.043 27.701 1.00 88.56 606 ALA A N 1
ATOM 4955 C CA . ALA A 1 606 ? 15.089 22.365 29.125 1.00 88.56 606 ALA A CA 1
ATOM 4956 C C . ALA A 1 606 ? 14.466 23.745 29.373 1.00 88.56 606 ALA A C 1
ATOM 4958 O O . ALA A 1 606 ? 13.575 23.877 30.208 1.00 88.56 606 ALA A O 1
ATOM 4959 N N . LYS A 1 607 ? 14.833 24.748 28.562 1.00 89.12 607 LYS A N 1
ATOM 4960 C CA . LYS A 1 607 ? 14.233 26.094 28.637 1.00 89.12 607 LYS A CA 1
ATOM 4961 C C . LYS A 1 607 ? 12.736 26.099 28.334 1.00 89.12 607 LYS A C 1
ATOM 4963 O O . LYS A 1 607 ? 11.970 26.827 28.962 1.00 89.12 607 LYS A O 1
ATOM 4968 N N . ILE A 1 608 ? 12.310 25.299 27.353 1.00 89.12 608 ILE A N 1
ATOM 4969 C CA . ILE A 1 608 ? 10.887 25.165 27.014 1.00 89.12 608 ILE A CA 1
ATOM 4970 C C . ILE A 1 608 ? 10.139 24.518 28.181 1.00 89.12 608 ILE A C 1
ATOM 4972 O O . ILE A 1 608 ? 9.057 24.972 28.542 1.00 89.12 608 ILE A O 1
ATOM 4976 N N . GLU A 1 609 ? 10.710 23.479 28.781 1.00 90.19 609 GLU A N 1
ATOM 4977 C CA . GLU A 1 609 ? 10.116 22.781 29.917 1.00 90.19 609 GLU A CA 1
ATOM 4978 C C . GLU A 1 609 ? 9.989 23.679 31.153 1.00 90.19 609 GLU A C 1
ATOM 4980 O O . GLU A 1 609 ? 8.927 23.705 31.772 1.00 90.19 609 GLU A O 1
ATOM 4985 N N . GLU A 1 610 ? 11.012 24.472 31.466 1.00 91.38 610 GLU A N 1
ATOM 4986 C CA . GLU A 1 610 ? 10.983 25.467 32.544 1.00 91.38 610 GLU A CA 1
ATOM 4987 C C . GLU A 1 610 ? 9.889 26.526 32.319 1.00 91.38 610 GLU A C 1
ATOM 4989 O O . GLU A 1 610 ? 9.096 26.825 33.218 1.00 91.38 610 GLU A O 1
ATOM 4994 N N . TYR A 1 611 ? 9.769 27.039 31.089 1.00 92.88 611 TYR A N 1
ATOM 4995 C CA . TYR A 1 611 ? 8.701 27.969 30.719 1.00 92.88 611 TYR A CA 1
ATOM 4996 C C . TYR A 1 611 ? 7.311 27.348 30.904 1.00 92.88 611 TYR A C 1
ATOM 4998 O O . TYR A 1 611 ? 6.440 27.956 31.525 1.00 92.88 611 TYR A O 1
ATOM 5006 N N . VAL A 1 612 ? 7.099 26.128 30.407 1.00 89.25 612 VAL A N 1
ATOM 5007 C CA . VAL A 1 612 ? 5.798 25.457 30.516 1.00 89.25 612 VAL A CA 1
ATOM 5008 C C . VAL A 1 612 ? 5.456 25.183 31.979 1.00 89.25 612 VAL A C 1
ATOM 5010 O O . VAL A 1 612 ? 4.341 25.486 32.392 1.00 89.25 612 VAL A O 1
ATOM 5013 N N . LYS A 1 613 ? 6.404 24.674 32.779 1.00 88.94 613 LYS A N 1
ATOM 5014 C CA . LYS A 1 613 ? 6.204 24.406 34.214 1.00 88.94 613 LYS A CA 1
ATOM 5015 C C . LYS A 1 613 ? 5.868 25.676 34.995 1.00 88.94 613 LYS A C 1
ATOM 5017 O O . LYS A 1 613 ? 4.940 25.654 35.794 1.00 88.94 613 LYS A O 1
ATOM 5022 N N . SER A 1 614 ? 6.566 26.783 34.734 1.00 89.38 614 SER A N 1
ATOM 5023 C CA . SER A 1 614 ? 6.326 28.056 35.437 1.00 89.38 614 SER A CA 1
ATOM 5024 C C . SER A 1 614 ? 4.977 28.705 35.106 1.00 89.38 614 SER A C 1
ATOM 5026 O O . SER A 1 614 ? 4.451 29.477 35.905 1.00 89.38 614 SER A O 1
ATOM 5028 N N . LYS A 1 615 ? 4.401 28.401 33.937 1.00 85.50 615 LYS A N 1
ATOM 5029 C CA . LYS A 1 615 ? 3.116 28.953 33.479 1.00 85.50 615 LYS A CA 1
ATOM 5030 C C . LYS A 1 615 ? 1.940 27.998 33.646 1.00 85.50 615 LYS A C 1
ATOM 5032 O O . LYS A 1 615 ? 0.803 28.389 33.389 1.00 85.50 615 LYS A O 1
ATOM 5037 N N . TYR A 1 616 ? 2.193 26.763 34.066 1.00 85.06 616 TYR A N 1
ATOM 5038 C CA . TYR A 1 616 ? 1.160 25.749 34.181 1.00 85.06 616 TYR A CA 1
ATOM 5039 C C . TYR A 1 616 ? 0.194 26.069 35.328 1.00 85.06 616 TYR A C 1
ATOM 5041 O O . TYR A 1 616 ? 0.524 25.906 36.499 1.00 85.06 616 TYR A O 1
ATOM 5049 N N . ASN A 1 617 ? -1.022 26.500 34.985 1.00 78.50 617 ASN A N 1
ATOM 5050 C CA . ASN A 1 617 ? -2.102 26.716 35.943 1.00 78.50 617 ASN A CA 1
ATOM 5051 C C . ASN A 1 617 ? -3.445 26.302 35.319 1.00 78.50 617 ASN A C 1
ATOM 5053 O O . ASN A 1 617 ? -4.022 27.024 34.502 1.00 78.50 617 ASN A O 1
ATOM 5057 N N . VAL A 1 618 ? -3.926 25.106 35.660 1.00 68.81 618 VAL A N 1
ATOM 5058 C CA . VAL A 1 618 ? -5.218 24.582 35.193 1.00 68.81 618 VAL A CA 1
ATOM 5059 C C . VAL A 1 618 ? -6.200 24.627 36.359 1.00 68.81 618 VAL A C 1
ATOM 5061 O O . VAL A 1 618 ? -6.002 23.938 37.355 1.00 68.81 618 VAL A O 1
ATOM 5064 N N . LYS A 1 619 ? -7.252 25.443 36.231 1.00 68.25 619 LYS A N 1
ATOM 5065 C CA . LYS A 1 619 ? -8.361 25.509 37.195 1.00 68.25 619 LYS A CA 1
ATOM 5066 C C . LYS A 1 619 ? -9.371 24.385 36.930 1.00 68.25 619 LYS A C 1
ATOM 5068 O O . LYS A 1 619 ? -9.518 23.956 35.786 1.00 68.25 619 LYS A O 1
ATOM 5073 N N . GLU A 1 620 ? -10.084 23.949 37.971 1.00 52.09 620 GLU A N 1
ATOM 5074 C CA . GLU A 1 620 ? -11.094 22.878 37.887 1.00 52.09 620 GLU A CA 1
ATOM 5075 C C . GLU A 1 620 ? -12.263 23.225 36.945 1.00 52.09 620 GLU A C 1
ATOM 5077 O O . GLU A 1 620 ? -12.759 22.352 36.236 1.00 52.09 620 GLU A O 1
ATOM 5082 N N . GLU A 1 621 ? -12.630 24.505 36.840 1.00 51.69 621 GLU A N 1
ATOM 5083 C CA . GLU A 1 621 ? -13.640 25.007 35.900 1.00 51.69 621 GLU A CA 1
ATOM 5084 C C . GLU A 1 621 ? -12.993 25.598 34.636 1.00 51.69 621 GLU A C 1
ATOM 5086 O O . GLU A 1 621 ? -12.927 26.814 34.445 1.00 51.69 621 GLU A O 1
ATOM 5091 N N . CYS A 1 622 ? -12.482 24.744 33.747 1.00 60.44 622 CYS A N 1
ATOM 5092 C CA . CYS A 1 622 ? -12.046 25.163 32.414 1.00 60.44 622 CYS A CA 1
ATOM 5093 C C . CYS A 1 622 ? -12.821 24.421 31.322 1.00 60.44 622 CYS A C 1
ATOM 5095 O O . CYS A 1 622 ? -13.154 23.246 31.456 1.00 60.44 622 CYS A O 1
ATOM 5097 N N . TYR A 1 623 ? -13.123 25.109 30.220 1.00 64.38 623 TYR A N 1
ATOM 5098 C CA . TYR A 1 623 ? -13.637 24.447 29.025 1.00 64.38 623 TYR A CA 1
ATOM 5099 C C . TYR A 1 623 ? -12.468 23.917 28.185 1.00 64.38 623 TYR A C 1
ATOM 5101 O O . TYR A 1 623 ? -11.348 24.434 28.232 1.00 64.38 623 TYR A O 1
ATOM 5109 N N . PHE A 1 624 ? -12.723 22.846 27.434 1.00 63.31 624 PHE A N 1
ATOM 5110 C CA . PHE A 1 624 ? -11.694 22.069 26.747 1.00 63.31 624 PHE A CA 1
ATOM 5111 C C . PHE A 1 624 ? -11.815 22.227 25.232 1.00 63.31 624 PHE A C 1
ATOM 5113 O O . PHE A 1 624 ? -12.908 22.153 24.673 1.00 63.31 624 PHE A O 1
ATOM 5120 N N . ILE A 1 625 ? -10.678 22.361 24.550 1.00 52.66 625 ILE A N 1
ATOM 5121 C CA . ILE A 1 625 ? -10.590 22.300 23.087 1.00 52.66 625 ILE A CA 1
ATOM 5122 C C . ILE A 1 625 ? -9.749 21.073 22.739 1.00 52.66 625 ILE A C 1
ATOM 5124 O O . ILE A 1 625 ? -8.626 20.934 23.212 1.00 52.66 625 ILE A O 1
ATOM 5128 N N . LEU A 1 626 ? -10.294 20.154 21.931 1.00 51.28 626 LEU A N 1
ATOM 5129 C CA . LEU A 1 626 ? -9.638 18.880 21.582 1.00 51.28 626 LEU A CA 1
ATOM 5130 C C . LEU A 1 626 ? -9.230 18.038 22.813 1.00 51.28 626 LEU A C 1
ATOM 5132 O O . LEU A 1 626 ? -8.183 17.394 22.812 1.00 51.28 626 LEU A O 1
ATOM 5136 N N . ASN A 1 627 ? -10.061 18.039 23.862 1.00 53.94 627 ASN A N 1
ATOM 5137 C CA . ASN A 1 627 ? -9.799 17.390 25.157 1.00 53.94 627 ASN A CA 1
ATOM 5138 C C . ASN A 1 627 ? -8.560 17.925 25.903 1.00 53.94 627 ASN A C 1
ATOM 5140 O O . ASN A 1 627 ? -8.046 17.241 26.785 1.00 53.94 627 ASN A O 1
ATOM 5144 N N . ILE A 1 628 ? -8.085 19.128 25.564 1.00 66.38 628 ILE A N 1
ATOM 5145 C CA . ILE A 1 628 ? -6.971 19.821 26.224 1.00 66.38 628 ILE A CA 1
ATOM 5146 C C . ILE A 1 628 ? -7.523 21.081 26.916 1.00 66.38 628 ILE A C 1
ATOM 5148 O O . ILE A 1 628 ? -8.339 21.781 26.302 1.00 66.38 628 ILE A O 1
ATOM 5152 N N . PRO A 1 629 ? -7.114 21.386 28.165 1.00 78.06 629 PRO A N 1
ATOM 5153 C CA . PRO A 1 629 ? -7.496 22.631 28.825 1.00 78.06 629 PRO A CA 1
ATOM 5154 C C . PRO A 1 629 ? -7.075 23.846 27.994 1.00 78.06 629 PRO A C 1
ATOM 5156 O O . PRO A 1 629 ? -5.949 23.910 27.496 1.00 78.06 629 PRO A O 1
ATOM 5159 N N . VAL A 1 630 ? -7.949 24.844 27.863 1.00 80.94 630 VAL A N 1
ATOM 5160 C CA . VAL A 1 630 ? -7.631 26.066 27.099 1.00 80.94 630 VAL A CA 1
ATOM 5161 C C . VAL A 1 630 ? -6.411 26.801 27.657 1.00 80.94 630 VAL A C 1
ATOM 5163 O O . VAL A 1 630 ? -5.633 27.347 26.880 1.00 80.94 630 VAL A O 1
ATOM 5166 N N . SER A 1 631 ? -6.171 26.740 28.968 1.00 81.94 631 SER A N 1
ATOM 5167 C CA . SER A 1 631 ? -4.961 27.303 29.580 1.00 81.94 631 SER A CA 1
ATOM 5168 C C . SER A 1 631 ? -3.678 26.642 29.065 1.00 81.94 631 SER A C 1
ATOM 5170 O O . SER A 1 631 ? -2.697 27.328 28.798 1.00 81.94 631 SER A O 1
ATOM 5172 N N . VAL A 1 632 ? -3.688 25.328 28.818 1.00 82.00 632 VAL A N 1
ATOM 5173 C CA . VAL A 1 632 ? -2.550 24.617 28.208 1.00 82.00 632 VAL A CA 1
ATOM 5174 C C . VAL A 1 632 ? -2.360 25.050 26.753 1.00 82.00 632 VAL A C 1
ATOM 5176 O O . VAL A 1 632 ? -1.229 25.251 26.314 1.00 82.00 632 VAL A O 1
ATOM 5179 N N . MET A 1 633 ? -3.449 25.259 26.008 1.00 80.94 633 MET A N 1
ATOM 5180 C CA . MET A 1 633 ? -3.377 25.788 24.639 1.00 80.94 633 MET A CA 1
ATOM 5181 C C . MET A 1 633 ? -2.799 27.211 24.599 1.00 80.94 633 MET A C 1
ATOM 5183 O O . MET A 1 633 ? -1.982 27.502 23.729 1.00 80.94 633 MET A O 1
ATOM 5187 N N . GLN A 1 634 ? -3.161 28.073 25.552 1.00 85.12 634 GLN A N 1
ATOM 5188 C CA . GLN A 1 634 ? -2.604 29.426 25.670 1.00 85.12 634 GLN A CA 1
ATOM 5189 C C . GLN A 1 634 ? -1.094 29.396 25.930 1.00 85.12 634 GLN A C 1
ATOM 5191 O O . GLN A 1 634 ? -0.348 30.062 25.212 1.00 85.12 634 GLN A O 1
ATOM 5196 N N . ILE A 1 635 ? -0.633 28.548 26.860 1.00 89.81 635 ILE A N 1
ATOM 5197 C CA . ILE A 1 635 ? 0.804 28.341 27.126 1.00 89.81 635 ILE A CA 1
ATOM 5198 C C . ILE A 1 635 ? 1.537 27.911 25.849 1.00 89.81 635 ILE A C 1
ATOM 5200 O O . ILE A 1 635 ? 2.640 28.383 25.574 1.00 89.81 635 ILE A O 1
ATOM 5204 N N . ILE A 1 636 ? 0.935 27.029 25.043 1.00 88.38 636 ILE A N 1
ATOM 5205 C CA . ILE A 1 636 ? 1.526 26.594 23.772 1.00 88.38 636 ILE A CA 1
ATOM 5206 C C . ILE A 1 636 ? 1.642 27.766 22.801 1.00 88.38 636 ILE A C 1
ATOM 5208 O O . ILE A 1 636 ? 2.718 27.982 22.247 1.00 88.38 636 ILE A O 1
ATOM 5212 N N . THR A 1 637 ? 0.566 28.522 22.589 1.00 88.62 637 THR A N 1
ATOM 5213 C CA . THR A 1 637 ? 0.553 29.637 21.635 1.00 88.62 637 THR A CA 1
ATOM 5214 C C . THR A 1 637 ? 1.558 30.724 22.018 1.00 88.62 637 THR A C 1
ATOM 5216 O O . THR A 1 637 ? 2.352 31.148 21.176 1.00 88.62 637 THR A O 1
ATOM 5219 N N . GLU A 1 638 ? 1.588 31.125 23.289 1.00 90.88 638 GLU A N 1
ATOM 5220 C CA . GLU A 1 638 ? 2.548 32.107 23.805 1.00 90.88 638 GLU A CA 1
ATOM 5221 C C . GLU A 1 638 ? 3.991 31.589 23.733 1.00 90.88 638 GLU A C 1
ATOM 5223 O O . GLU A 1 638 ? 4.899 32.298 23.287 1.00 90.88 638 GLU A O 1
ATOM 5228 N N . GLY A 1 639 ? 4.203 30.325 24.110 1.00 91.38 639 GLY A N 1
ATOM 5229 C CA . GLY A 1 639 ? 5.505 29.673 24.052 1.00 91.38 639 GLY A CA 1
ATOM 5230 C C . GLY A 1 639 ? 6.056 29.599 22.629 1.00 91.38 639 GLY A C 1
ATOM 5231 O O . GLY A 1 639 ? 7.231 29.894 22.410 1.00 91.38 639 GLY A O 1
ATOM 5232 N N . VAL A 1 640 ? 5.222 29.266 21.638 1.00 92.44 640 VAL A N 1
ATOM 5233 C CA . VAL A 1 640 ? 5.640 29.234 20.227 1.00 92.44 640 VAL A CA 1
ATOM 5234 C C . VAL A 1 640 ? 6.166 30.597 19.781 1.00 92.44 640 VAL A C 1
ATOM 5236 O O . VAL A 1 640 ? 7.257 30.652 19.212 1.00 92.44 640 VAL A O 1
ATOM 5239 N N . GLY A 1 641 ? 5.449 31.684 20.088 1.00 90.00 641 GLY A N 1
ATOM 5240 C CA . GLY A 1 641 ? 5.883 33.044 19.754 1.00 90.00 641 GLY A CA 1
ATOM 5241 C C . GLY A 1 641 ? 7.199 33.427 20.437 1.00 90.00 641 GLY A C 1
ATOM 5242 O O . GLY A 1 641 ? 8.145 33.852 19.771 1.00 90.00 641 GLY A O 1
ATOM 5243 N N . ARG A 1 642 ? 7.299 33.200 21.753 1.00 93.38 642 ARG A N 1
ATOM 5244 C CA . ARG A 1 642 ? 8.493 33.522 22.551 1.00 93.38 642 ARG A CA 1
ATOM 5245 C C . ARG A 1 642 ? 9.745 32.815 22.035 1.00 93.38 642 ARG A C 1
ATOM 5247 O O . ARG A 1 642 ? 10.772 33.453 21.812 1.00 93.38 642 ARG A O 1
ATOM 5254 N N . PHE A 1 643 ? 9.674 31.498 21.853 1.00 94.38 643 PHE A N 1
ATOM 5255 C CA . PHE A 1 643 ? 10.843 30.706 21.470 1.00 94.38 643 PHE A CA 1
ATOM 5256 C C . PHE A 1 643 ? 11.204 30.860 19.988 1.00 94.38 643 PHE A C 1
ATOM 5258 O O . PHE A 1 643 ? 12.373 30.712 19.632 1.00 94.38 643 PHE A O 1
ATOM 5265 N N . ALA A 1 644 ? 10.247 31.217 19.123 1.00 90.19 644 ALA A N 1
ATOM 5266 C CA . ALA A 1 644 ? 10.552 31.607 17.748 1.00 90.19 644 ALA A CA 1
ATOM 5267 C C . ALA A 1 644 ? 11.366 32.913 17.704 1.00 90.19 644 ALA A C 1
ATOM 5269 O O . ALA A 1 644 ? 12.368 32.968 16.989 1.00 90.19 644 ALA A O 1
ATOM 5270 N N . ALA A 1 645 ? 10.994 33.912 18.514 1.00 89.31 645 ALA A N 1
ATOM 5271 C CA . ALA A 1 645 ? 11.724 35.176 18.623 1.00 89.31 645 ALA A CA 1
ATOM 5272 C C . ALA A 1 645 ? 13.138 34.982 19.202 1.00 89.31 645 ALA A C 1
ATOM 5274 O O . ALA A 1 645 ? 14.113 35.438 18.606 1.00 89.31 645 ALA A O 1
ATOM 5275 N N . GLN A 1 646 ? 13.274 34.220 20.295 1.00 90.19 646 GLN A N 1
ATOM 5276 C CA . GLN A 1 646 ? 14.586 33.906 20.885 1.00 90.19 646 GLN A CA 1
ATOM 5277 C C . GLN A 1 646 ? 15.511 33.181 19.903 1.00 90.19 646 GLN A C 1
ATOM 5279 O O . GLN A 1 646 ? 16.698 33.481 19.816 1.00 90.19 646 GLN A O 1
ATOM 5284 N N . ARG A 1 647 ? 14.969 32.245 19.117 1.00 90.31 647 ARG A N 1
ATOM 5285 C CA . ARG A 1 647 ? 15.724 31.569 18.060 1.00 90.31 647 ARG A CA 1
ATOM 5286 C C . ARG A 1 647 ? 16.271 32.572 17.042 1.00 90.31 647 ARG A C 1
ATOM 5288 O O . ARG A 1 647 ? 17.430 32.473 16.653 1.00 90.31 647 ARG A O 1
ATOM 5295 N N . GLU A 1 648 ? 15.443 33.504 16.573 1.00 87.56 648 GLU A N 1
ATOM 5296 C CA . GLU A 1 648 ? 15.866 34.523 15.606 1.00 87.56 648 GLU A CA 1
ATOM 5297 C C . GLU A 1 648 ? 16.936 35.456 16.169 1.00 87.56 648 GLU A C 1
ATOM 5299 O O . GLU A 1 648 ? 17.861 35.826 15.447 1.00 87.56 648 GLU A O 1
ATOM 5304 N N . GLU A 1 649 ? 16.831 35.812 17.444 1.00 88.19 649 GLU A N 1
ATOM 5305 C CA . GLU A 1 649 ? 17.826 36.611 18.153 1.00 88.19 649 GLU A CA 1
ATOM 5306 C C . GLU A 1 649 ? 19.161 35.862 18.283 1.00 88.19 649 GLU A C 1
ATOM 5308 O O . GLU A 1 649 ? 20.206 36.388 17.903 1.00 88.19 649 GLU A O 1
ATOM 5313 N N . GLU A 1 650 ? 19.141 34.585 18.681 1.00 88.19 650 GLU A N 1
ATOM 5314 C CA . GLU A 1 650 ? 20.338 33.734 18.717 1.00 88.19 650 GLU A CA 1
ATOM 5315 C C . GLU A 1 650 ? 20.984 33.579 17.331 1.00 88.19 650 GLU A C 1
ATOM 5317 O O . GLU A 1 650 ? 22.213 33.577 17.207 1.00 88.19 650 GLU A O 1
ATOM 5322 N N . TYR A 1 651 ? 20.177 33.462 16.270 1.00 84.56 651 TYR A N 1
ATOM 5323 C CA . TYR A 1 651 ? 20.685 33.432 14.898 1.00 84.56 651 TYR A CA 1
ATOM 5324 C C . TYR A 1 651 ? 21.323 34.761 14.492 1.00 84.56 651 TYR A C 1
ATOM 5326 O O . TYR A 1 651 ? 22.389 34.737 13.875 1.00 84.56 651 TYR A O 1
ATOM 5334 N N . ARG A 1 652 ? 20.713 35.903 14.836 1.00 84.19 652 ARG A N 1
ATOM 5335 C CA . ARG A 1 652 ? 21.286 37.235 14.580 1.00 84.19 652 ARG A CA 1
ATOM 5336 C C . ARG A 1 652 ? 22.612 37.412 15.316 1.00 84.19 652 ARG A C 1
ATOM 5338 O O . ARG A 1 652 ? 23.601 37.747 14.669 1.00 84.19 652 ARG A O 1
ATOM 5345 N N . ASN A 1 653 ? 22.667 37.075 16.602 1.00 85.56 653 ASN A N 1
ATOM 5346 C CA . ASN A 1 653 ? 23.870 37.217 17.429 1.00 85.56 653 ASN A CA 1
ATOM 5347 C C . ASN A 1 653 ? 25.020 36.328 16.935 1.00 85.56 653 ASN A C 1
ATOM 5349 O O . ASN A 1 653 ? 26.147 36.798 16.805 1.00 85.56 653 ASN A O 1
ATOM 5353 N N . LYS A 1 654 ? 24.738 35.078 16.538 1.00 84.38 654 LYS A N 1
ATOM 5354 C CA . LYS A 1 654 ? 25.746 34.202 15.906 1.00 84.38 654 LYS A CA 1
ATOM 5355 C C . LYS A 1 654 ? 26.251 34.749 14.574 1.00 84.38 654 LYS A C 1
ATOM 5357 O O . LYS A 1 654 ? 27.404 34.525 14.214 1.00 84.38 654 LYS A O 1
ATOM 5362 N N . ARG A 1 655 ? 25.394 35.435 13.815 1.00 77.88 655 ARG A N 1
ATOM 5363 C CA . ARG A 1 655 ? 25.759 36.031 12.525 1.00 77.88 655 ARG A CA 1
ATOM 5364 C C . ARG A 1 655 ? 26.632 37.273 12.715 1.00 77.88 655 ARG A C 1
ATOM 5366 O O . ARG A 1 655 ? 27.595 37.416 11.975 1.00 77.88 655 ARG A O 1
ATOM 5373 N N . ILE A 1 656 ? 26.334 38.097 13.721 1.00 78.38 656 ILE A N 1
ATOM 5374 C CA . ILE A 1 656 ? 27.147 39.256 14.123 1.00 78.38 656 ILE A CA 1
ATOM 5375 C C . ILE A 1 656 ? 28.519 38.791 14.626 1.00 78.38 656 ILE A C 1
ATOM 5377 O O . ILE A 1 656 ? 29.524 39.200 14.056 1.00 78.38 656 ILE A O 1
ATOM 5381 N N . GLN A 1 657 ? 28.573 37.832 15.558 1.00 75.94 657 GLN A N 1
ATOM 5382 C CA . GLN A 1 657 ? 29.842 37.269 16.043 1.00 75.94 657 GLN A CA 1
ATOM 5383 C C . GLN A 1 657 ? 30.710 36.710 14.913 1.00 75.94 657 GLN A C 1
ATOM 5385 O O . GLN A 1 657 ? 31.919 36.904 14.919 1.00 75.94 657 GLN A O 1
ATOM 5390 N N . LYS A 1 658 ? 30.108 36.043 13.920 1.00 73.25 658 LYS A N 1
ATOM 5391 C CA . LYS A 1 658 ? 30.832 35.495 12.761 1.00 73.25 658 LYS A CA 1
ATOM 5392 C C . LYS A 1 658 ? 31.354 36.575 11.804 1.00 73.25 658 LYS A C 1
ATOM 5394 O O . LYS A 1 658 ? 32.303 36.324 11.071 1.00 73.25 658 LYS A O 1
ATOM 5399 N N . ILE A 1 659 ? 30.725 37.750 11.773 1.00 72.81 659 ILE A N 1
ATOM 5400 C CA . ILE A 1 659 ? 31.218 38.915 11.024 1.00 72.81 659 ILE A CA 1
ATOM 5401 C C . ILE A 1 659 ? 32.363 39.584 11.794 1.00 72.81 659 ILE A C 1
ATOM 5403 O O . ILE A 1 659 ? 33.333 40.002 11.175 1.00 72.81 659 ILE A O 1
ATOM 5407 N N . GLU A 1 660 ? 32.280 39.637 13.124 1.00 71.94 660 GLU A N 1
ATOM 5408 C CA . GLU A 1 660 ? 33.312 40.216 13.996 1.00 71.94 660 GLU A CA 1
ATOM 5409 C C . GLU A 1 660 ? 34.565 39.342 14.129 1.00 71.94 660 GLU A C 1
ATOM 5411 O O . GLU A 1 660 ? 35.642 39.887 14.296 1.00 71.94 660 GLU A O 1
ATOM 5416 N N . THR A 1 661 ? 34.457 38.013 14.007 1.00 69.69 661 THR A N 1
ATOM 5417 C CA . THR A 1 661 ? 35.622 37.093 13.996 1.00 69.69 661 THR A CA 1
ATOM 5418 C C . THR A 1 661 ? 36.279 36.926 12.624 1.00 69.69 661 THR A C 1
ATOM 5420 O O . THR A 1 661 ? 37.348 36.331 12.536 1.00 69.69 661 THR A O 1
ATOM 5423 N N . ASN A 1 662 ? 35.642 37.417 11.556 1.00 55.78 662 ASN A N 1
ATOM 5424 C CA . ASN A 1 662 ? 36.192 37.433 10.193 1.00 55.78 662 ASN A CA 1
ATOM 5425 C C . ASN A 1 662 ? 36.684 38.834 9.764 1.00 55.78 662 ASN A C 1
ATOM 5427 O O . ASN A 1 662 ? 37.076 39.008 8.608 1.00 55.78 662 ASN A O 1
ATOM 5431 N N . LYS A 1 663 ? 36.616 39.820 10.663 1.00 46.50 663 LYS A N 1
ATOM 5432 C CA . LYS A 1 663 ? 37.389 41.064 10.613 1.00 46.50 663 LYS A CA 1
ATOM 5433 C C . LYS A 1 663 ? 38.602 40.899 11.513 1.00 46.50 663 LYS A C 1
ATOM 5435 O O . LYS A 1 663 ? 39.636 41.506 11.169 1.00 46.50 663 LYS A O 1
#

pLDDT: mean 83.45, std 11.52, range [33.28, 96.06]

Secondary structure (DSSP, 8-state):
----GGG-EEEE--B-THHHHSTT--SEEEEEESSSPPP-HHHHHHHHHH-TTEEE-GGGSEEEEE-TTS-EEEEEEEEESS-TT-EEEEEEESEEEEEEEHHHHHHHSEEEEEEEEEEE-GGGPEEEEEEEEEEEEEEEE-SS--HHHHHHHTT--GGGS-GGGS-HHHHHHHHHHHHTT---STTTHHHHHHHHHHS--------SHHHHHHH--EEEEEEEEE--S--SS-EEEETTEEEEEEEEEEE-TTHHHHHH-TTT-SEEEE---EEEETTEEEEEEEEEETTEEEEEEEEEESS--HHHHHHHHHHHHHHH---GGGS-EEE---HHHHHHHHHTT--EEE-HHHHHHHH-S-TTHHHHHHHHH--SHHHHHHHHHHHHHHHHTS-GGGHHHHHHHHHTTTEEE-SS-EEES-HHHHHHH-HHHHHHHT--SSTHHHHHHHHHHHHHS-SS--HHHHHHHHHHHHHHHHHTHHHHHHHHHHHHHHHHHHHTT--SHHHHHHHHHTT--SS---S-TTHHHHHHHTS-PPPHHHHHTTPPPPPPPP-------S-SSEEEEEEEPPPPPTTT---HHHHHHHHHHHHHHHHH----HHHHHHHHHHH----SS--EETTEEHHHHHHHHHHHHHHHHHHHHHHHHHHHHHHHS--